Protein AF-0000000075846555 (afdb_homodimer)

pLDDT: mean 86.65, std 12.84, range [39.06, 97.62]

Foldseek 3Di:
DLVVQLVVVLVPDLQLVLLVLLLQLLVLLLVLQVCCVPVPVNCPVCNVVSNVSSVVSVLVSLVSCQPVLVVLVVLLVVLVVDPDPVLSVLSVVLNVLVNQLNVLSNVLSCQCVCVVPHRPPDDPVSVLVSLVSQLVNLVSQLVSLVVVLVVLVVVLVVCVVPPVVNVVSVVVNVLSVLSNLLSVLSNLLSCVVSVNPPDPVCVVPVDSRSPPSSSSSSVSSSSSSVSSSVVSSVVSSD/DLVVQLVVVLVPDLQLVLLVLLLQLLVLLLVLQVCCVPVPPNCPVCNVVSNVSSVVSVLVSLVSCQPVLVVLVVLLVVLVVDPDPVLSVLSVVLNVLVNQLNVLSNVLSCQCVCVVNHRPPDDPVSVLVSLVSQLVNLVSQLVSLVVVLVVLVVVLVVCVVPPVVNVVSVVVNVVSVLSNLLSVLSNLLSCVVSVNPPDPVCVVPVDSRSPPSSSSSSVSSSSNSVSSSVVVSVVSSD

Organism: Prymnesium parvum (NCBI:txid97485)

Structure (mmCIF, N/CA/C/O backbone):
data_AF-0000000075846555-model_v1
#
loop_
_entity.id
_entity.type
_entity.pdbx_description
1 polymer 'Peroxisomal membrane protein PEX16'
#
loop_
_atom_site.group_PDB
_atom_site.id
_atom_site.type_symbol
_atom_site.label_atom_id
_atom_site.label_alt_id
_atom_site.label_comp_id
_atom_site.label_asym_id
_atom_site.label_entity_id
_atom_site.label_seq_id
_atom_site.pdbx_PDB_ins_code
_atom_site.Cartn_x
_atom_site.Cartn_y
_atom_site.Cartn_z
_atom_site.occupancy
_atom_site.B_iso_or_equiv
_atom_site.auth_seq_id
_atom_site.auth_comp_id
_atom_site.auth_asym_id
_atom_site.auth_atom_id
_atom_site.pdbx_PDB_model_num
ATOM 1 N N . MET A 1 1 ? 17.188 6.766 -18.547 1 63.81 1 MET A N 1
ATOM 2 C CA . MET A 1 1 ? 17.422 5.574 -17.734 1 63.81 1 MET A CA 1
ATOM 3 C C . MET A 1 1 ? 17.312 5.902 -16.25 1 63.81 1 MET A C 1
ATOM 5 O O . MET A 1 1 ? 16.625 5.203 -15.508 1 63.81 1 MET A O 1
ATOM 9 N N . ALA A 1 2 ? 17.844 7.047 -15.93 1 71.81 2 ALA A N 1
ATOM 10 C CA . ALA A 1 2 ? 17.828 7.453 -14.531 1 71.81 2 ALA A CA 1
ATOM 11 C C . ALA A 1 2 ? 16.406 7.758 -14.062 1 71.81 2 ALA A C 1
ATOM 13 O O . ALA A 1 2 ? 16.016 7.379 -12.953 1 71.81 2 ALA A O 1
ATOM 14 N N . SER A 1 3 ? 15.625 8.086 -15.047 1 82.06 3 SER A N 1
ATOM 15 C CA . SER A 1 3 ? 14.258 8.453 -14.711 1 82.06 3 SER A CA 1
ATOM 16 C C . SER A 1 3 ? 13.398 7.219 -14.461 1 82.06 3 SER A C 1
ATOM 18 O O . SER A 1 3 ? 12.562 7.211 -13.547 1 82.06 3 SER A O 1
ATOM 20 N N . VAL A 1 4 ? 13.75 6.18 -15.133 1 83.75 4 VAL A N 1
ATOM 21 C CA . VAL A 1 4 ? 12.953 4.961 -14.992 1 83.75 4 VAL A CA 1
ATOM 22 C C . VAL A 1 4 ? 13.258 4.293 -13.656 1 83.75 4 VAL A C 1
ATOM 24 O O . VAL A 1 4 ? 12.359 3.787 -12.984 1 83.75 4 VAL A O 1
ATOM 27 N N . VAL A 1 5 ? 14.477 4.418 -13.273 1 87.81 5 VAL A N 1
ATOM 28 C CA . VAL A 1 5 ? 14.898 3.811 -12.016 1 87.81 5 VAL A CA 1
ATOM 29 C C . VAL A 1 5 ? 14.242 4.531 -10.844 1 87.81 5 VAL A C 1
ATOM 31 O O . VAL A 1 5 ? 13.797 3.893 -9.883 1 87.81 5 VAL A O 1
ATOM 34 N N . VAL A 1 6 ? 14.133 5.793 -10.977 1 90.75 6 VAL A N 1
ATOM 35 C CA . VAL A 1 6 ? 13.516 6.59 -9.922 1 90.75 6 VAL A CA 1
ATOM 36 C C . VAL A 1 6 ? 12.031 6.238 -9.812 1 90.75 6 VAL A C 1
ATOM 38 O O . VAL A 1 6 ? 11.508 6.066 -8.711 1 90.75 6 VAL A O 1
ATOM 41 N N . LEU A 1 7 ? 11.438 6.098 -10.961 1 89.12 7 LEU A N 1
ATOM 42 C CA . LEU A 1 7 ? 10.016 5.77 -10.984 1 89.12 7 LEU A CA 1
ATOM 43 C C . LEU A 1 7 ? 9.773 4.395 -10.375 1 89.12 7 LEU A C 1
ATOM 45 O O . LEU A 1 7 ? 8.781 4.195 -9.664 1 89.12 7 LEU A O 1
ATOM 49 N N . GLN A 1 8 ? 10.656 3.516 -10.586 1 90.12 8 GLN A N 1
ATOM 50 C CA . GLN A 1 8 ? 10.531 2.174 -10.031 1 90.12 8 GLN A CA 1
ATOM 51 C C . GLN A 1 8 ? 10.719 2.188 -8.516 1 90.12 8 GLN A C 1
ATOM 53 O O . GLN A 1 8 ? 9.984 1.516 -7.785 1 90.12 8 GLN A O 1
ATOM 58 N N . LYS A 1 9 ? 11.641 2.977 -8.062 1 90.75 9 LYS A N 1
ATOM 59 C CA . LYS A 1 9 ? 11.883 3.113 -6.633 1 90.75 9 LYS A CA 1
ATOM 60 C C . LYS A 1 9 ? 10.664 3.697 -5.922 1 90.75 9 LYS A C 1
ATOM 62 O O . LYS A 1 9 ? 10.266 3.217 -4.859 1 90.75 9 LYS A O 1
ATOM 67 N N . LEU A 1 10 ? 10.109 4.664 -6.578 1 91.69 10 LEU A N 1
ATOM 68 C CA . LEU A 1 10 ? 8.953 5.328 -5.996 1 91.69 10 LEU A CA 1
ATOM 69 C C . LEU A 1 10 ? 7.746 4.395 -5.969 1 91.69 10 LEU A C 1
ATOM 71 O O . LEU A 1 10 ? 7.027 4.332 -4.969 1 91.69 10 LEU A O 1
ATOM 75 N N . SER A 1 11 ? 7.594 3.699 -7.031 1 88.5 11 SER A N 1
ATOM 76 C CA . SER A 1 11 ? 6.449 2.797 -7.125 1 88.5 11 SER A CA 1
ATOM 77 C C . SER A 1 11 ? 6.566 1.653 -6.121 1 88.5 11 SER A C 1
ATOM 79 O O . SER A 1 11 ? 5.559 1.068 -5.719 1 88.5 11 SER A O 1
ATOM 81 N N . ALA A 1 12 ? 7.77 1.342 -5.66 1 90.81 12 ALA A N 1
ATOM 82 C CA . ALA A 1 12 ? 8.016 0.229 -4.746 1 90.81 12 ALA A CA 1
ATOM 83 C C . ALA A 1 12 ? 7.93 0.685 -3.295 1 90.81 12 ALA A C 1
ATOM 85 O O . ALA A 1 12 ? 7.926 -0.14 -2.377 1 90.81 12 ALA A O 1
ATOM 86 N N . SER A 1 13 ? 7.809 1.93 -3.062 1 93.25 13 SER A N 1
ATOM 87 C CA . SER A 1 13 ? 7.836 2.498 -1.719 1 93.25 13 SER A CA 1
ATOM 88 C C . SER A 1 13 ? 6.43 2.619 -1.143 1 93.25 13 SER A C 1
ATOM 90 O O . SER A 1 13 ? 5.586 3.328 -1.696 1 93.25 13 SER A O 1
ATOM 92 N N . ALA A 1 14 ? 6.254 2.014 -0.008 1 93.81 14 ALA A N 1
ATOM 93 C CA . ALA A 1 14 ? 4.973 2.131 0.681 1 93.81 14 ALA A CA 1
ATOM 94 C C . ALA A 1 14 ? 4.734 3.561 1.159 1 93.81 14 ALA A C 1
ATOM 96 O O . ALA A 1 14 ? 3.598 4.043 1.154 1 93.81 14 ALA A O 1
ATOM 97 N N . ASP A 1 15 ? 5.793 4.223 1.51 1 93.38 15 ASP A N 1
ATOM 98 C CA . ASP A 1 15 ? 5.676 5.598 1.986 1 93.38 15 ASP A CA 1
ATOM 99 C C . ASP A 1 15 ? 5.191 6.523 0.874 1 93.38 15 ASP A C 1
ATOM 101 O O . ASP A 1 15 ? 4.336 7.383 1.1 1 93.38 15 ASP A O 1
ATOM 105 N N . PHE A 1 16 ? 5.824 6.352 -0.222 1 94.88 16 PHE A N 1
ATOM 106 C CA . PHE A 1 16 ? 5.41 7.188 -1.344 1 94.88 16 PHE A CA 1
ATOM 107 C C . PHE A 1 16 ? 3.961 6.914 -1.719 1 94.88 16 PHE A C 1
ATOM 109 O O . PHE A 1 16 ? 3.195 7.844 -1.984 1 94.88 16 PHE A O 1
ATOM 116 N N . ARG A 1 17 ? 3.596 5.66 -1.687 1 94.31 17 ARG A N 1
ATOM 117 C CA . ARG A 1 17 ? 2.223 5.285 -2.002 1 94.31 17 ARG A CA 1
ATOM 118 C C . ARG A 1 17 ? 1.244 5.902 -1.01 1 94.31 17 ARG A C 1
ATOM 120 O O . ARG A 1 17 ? 0.17 6.371 -1.396 1 94.31 17 ARG A O 1
ATOM 127 N N . ASP A 1 18 ? 1.562 5.84 0.216 1 95.75 18 ASP A N 1
ATOM 128 C CA . ASP A 1 18 ? 0.713 6.414 1.256 1 95.75 18 ASP A CA 1
ATOM 129 C C . ASP A 1 18 ? 0.468 7.902 1.005 1 95.75 18 ASP A C 1
ATOM 131 O O . ASP A 1 18 ? -0.663 8.375 1.121 1 95.75 18 ASP A O 1
ATOM 135 N N . LYS A 1 19 ? 1.487 8.641 0.578 1 95.94 19 LYS A N 1
ATOM 136 C CA . LYS A 1 19 ? 1.352 10.078 0.361 1 95.94 19 LYS A CA 1
ATOM 137 C C . LYS A 1 19 ? 0.535 10.375 -0.895 1 95.94 19 LYS A C 1
ATOM 139 O O . LYS A 1 19 ? -0.225 11.344 -0.937 1 95.94 19 LYS A O 1
ATOM 144 N N . LEU A 1 20 ? 0.688 9.57 -1.905 1 94.62 20 LEU A N 1
ATOM 145 C CA . LEU A 1 20 ? -0.106 9.727 -3.119 1 94.62 20 LEU A CA 1
ATOM 146 C C . LEU A 1 20 ? -1.584 9.477 -2.838 1 94.62 20 LEU A C 1
ATOM 148 O O . LEU A 1 20 ? -2.443 10.227 -3.309 1 94.62 20 LEU A O 1
ATOM 152 N N . LEU A 1 21 ? -1.8 8.438 -2.094 1 96.19 21 LEU A N 1
ATOM 153 C CA . LEU A 1 21 ? -3.184 8.109 -1.772 1 96.19 21 LEU A CA 1
ATOM 154 C C . LEU A 1 21 ? -3.809 9.18 -0.884 1 96.19 21 LEU A C 1
ATOM 156 O O . LEU A 1 21 ? -4.996 9.484 -1.013 1 96.19 21 LEU A O 1
ATOM 160 N N . LYS A 1 22 ? -2.998 9.664 -0.002 1 96.81 22 LYS A N 1
ATOM 161 C CA . LYS A 1 22 ? -3.502 10.758 0.827 1 96.81 22 LYS A CA 1
ATOM 162 C C . LYS A 1 22 ? -3.877 11.969 -0.025 1 96.81 22 LYS A C 1
ATOM 164 O O . LYS A 1 22 ? -4.926 12.578 0.187 1 96.81 22 LYS A O 1
ATOM 169 N N . ALA A 1 23 ? -3.057 12.305 -0.941 1 96.75 23 ALA A N 1
ATOM 170 C CA . ALA A 1 23 ? -3.357 13.414 -1.842 1 96.75 23 ALA A CA 1
ATOM 171 C C . ALA A 1 23 ? -4.641 13.156 -2.623 1 96.75 23 ALA A C 1
ATOM 173 O O . ALA A 1 23 ? -5.473 14.055 -2.781 1 96.75 23 ALA A O 1
ATOM 174 N N . LEU A 1 24 ? -4.801 11.961 -3.102 1 95.19 24 LEU A N 1
ATOM 175 C CA . LEU A 1 24 ? -5.988 11.594 -3.861 1 95.19 24 LEU A CA 1
ATOM 176 C C . LEU A 1 24 ? -7.23 11.633 -2.977 1 95.19 24 LEU A C 1
ATOM 178 O O . LEU A 1 24 ? -8.273 12.148 -3.389 1 95.19 24 LEU A O 1
ATOM 182 N N . GLN A 1 25 ? -7.086 11.07 -1.833 1 96 25 GLN A N 1
ATOM 183 C CA . GLN A 1 25 ? -8.188 11.047 -0.874 1 96 25 GLN A CA 1
ATOM 184 C C . GLN A 1 25 ? -8.703 12.461 -0.601 1 96 25 GLN A C 1
ATOM 186 O O . GLN A 1 25 ? -9.906 12.711 -0.698 1 96 25 GLN A O 1
ATOM 191 N N . TYR A 1 26 ? -7.812 13.32 -0.355 1 96.44 26 TYR A N 1
ATOM 192 C CA . TYR A 1 26 ? -8.227 14.648 0.075 1 96.44 26 TYR A CA 1
ATOM 193 C C . TYR A 1 26 ? -8.539 15.539 -1.124 1 96.44 26 TYR A C 1
ATOM 195 O O . TYR A 1 26 ? -9.219 16.562 -0.987 1 96.44 26 TYR A O 1
ATOM 203 N N . SER A 1 27 ? -8.031 15.211 -2.285 1 95.75 27 SER A N 1
ATOM 204 C CA . SER A 1 27 ? -8.523 15.859 -3.494 1 95.75 27 SER A CA 1
ATOM 205 C C . SER A 1 27 ? -9.992 15.539 -3.734 1 95.75 27 SER A C 1
ATOM 207 O O . SER A 1 27 ? -10.766 16.406 -4.148 1 95.75 27 SER A O 1
ATOM 209 N N . ALA A 1 28 ? -10.328 14.289 -3.502 1 94.06 28 ALA A N 1
ATOM 210 C CA . ALA A 1 28 ? -11.727 13.898 -3.643 1 94.06 28 ALA A CA 1
ATOM 211 C C . ALA A 1 28 ? -12.609 14.617 -2.629 1 94.06 28 ALA A C 1
ATOM 213 O O . ALA A 1 28 ? -13.695 15.094 -2.969 1 94.06 28 ALA A O 1
ATOM 214 N N . LYS A 1 29 ? -12.156 14.719 -1.414 1 93.88 29 LYS A N 1
ATOM 215 C CA . LYS A 1 29 ? -12.906 15.43 -0.385 1 93.88 29 LYS A CA 1
ATOM 216 C C . LYS A 1 29 ? -13.055 16.906 -0.745 1 93.88 29 LYS A C 1
ATOM 218 O O . LYS A 1 29 ? -14.117 17.5 -0.539 1 93.88 29 LYS A O 1
ATOM 223 N N . LEU A 1 30 ? -11.961 17.438 -1.225 1 94.19 30 LEU A N 1
ATOM 224 C CA . LEU A 1 30 ? -11.984 18.844 -1.625 1 94.19 30 LEU A CA 1
ATOM 225 C C . LEU A 1 30 ? -12.969 19.062 -2.773 1 94.19 30 LEU A C 1
ATOM 227 O O . LEU A 1 30 ? -13.75 20.016 -2.748 1 94.19 30 LEU A O 1
ATOM 231 N N . ALA A 1 31 ? -12.898 18.219 -3.766 1 92.06 31 ALA A N 1
ATOM 232 C CA . ALA A 1 31 ? -13.812 18.312 -4.898 1 92.06 31 ALA A CA 1
ATOM 233 C C . ALA A 1 31 ? -15.266 18.219 -4.441 1 92.06 31 ALA A C 1
ATOM 235 O O . ALA A 1 31 ? -16.125 18.953 -4.926 1 92.06 31 ALA A O 1
ATOM 236 N N . ALA A 1 32 ? -15.555 17.297 -3.555 1 90.38 32 ALA A N 1
ATOM 237 C CA . ALA A 1 32 ? -16.906 17.156 -3.012 1 90.38 32 ALA A CA 1
ATOM 238 C C . ALA A 1 32 ? -17.359 18.422 -2.303 1 90.38 32 ALA A C 1
ATOM 240 O O . ALA A 1 32 ? -18.484 18.875 -2.475 1 90.38 32 ALA A O 1
ATOM 241 N N . ALA A 1 33 ? -16.484 18.984 -1.521 1 88.5 33 ALA A N 1
ATOM 242 C CA . ALA A 1 33 ? -16.797 20.203 -0.787 1 88.5 33 ALA A CA 1
ATOM 243 C C . ALA A 1 33 ? -17.062 21.359 -1.743 1 88.5 33 ALA A C 1
ATOM 245 O O . ALA A 1 33 ? -18 22.141 -1.531 1 88.5 33 ALA A O 1
ATOM 246 N N . LEU A 1 34 ? -16.266 21.453 -2.783 1 88.81 34 LEU A N 1
ATOM 247 C CA . LEU A 1 34 ? -16.422 22.531 -3.758 1 88.81 34 LEU A CA 1
ATOM 248 C C . LEU A 1 34 ? -17.719 22.359 -4.543 1 88.81 34 LEU A C 1
ATOM 250 O O . LEU A 1 34 ? -18.406 23.344 -4.82 1 88.81 34 LEU A O 1
ATOM 254 N N . LEU A 1 35 ? -18 21.156 -4.895 1 86.56 35 LEU A N 1
ATOM 255 C CA . LEU A 1 35 ? -19.219 20.891 -5.629 1 86.56 35 LEU A CA 1
ATOM 256 C C . LEU A 1 35 ? -20.453 21.203 -4.773 1 86.56 35 LEU A C 1
ATOM 258 O O . LEU A 1 35 ? -21.453 21.688 -5.285 1 86.56 35 LEU A O 1
ATOM 262 N N . ARG A 1 36 ? -20.391 20.859 -3.564 1 83.56 36 ARG A N 1
ATOM 263 C CA . ARG A 1 36 ? -21.469 21.172 -2.65 1 83.56 36 ARG A CA 1
ATOM 264 C C . ARG A 1 36 ? -21.688 22.672 -2.545 1 83.56 36 ARG A C 1
ATOM 266 O O . ARG A 1 36 ? -22.812 23.156 -2.434 1 83.56 36 ARG A O 1
ATOM 273 N N . ARG A 1 37 ? -20.625 23.391 -2.594 1 80.5 37 ARG A N 1
ATOM 274 C CA . ARG A 1 37 ? -20.688 24.844 -2.451 1 80.5 37 ARG A CA 1
ATOM 275 C C . ARG A 1 37 ? -21.219 25.5 -3.723 1 80.5 37 ARG A C 1
ATOM 277 O O . ARG A 1 37 ? -22 26.453 -3.658 1 80.5 37 ARG A O 1
ATOM 284 N N . TRP A 1 38 ? -20.703 25.062 -4.809 1 78.88 38 TRP A N 1
ATOM 285 C CA . TRP A 1 38 ? -21 25.734 -6.07 1 78.88 38 TRP A CA 1
ATOM 286 C C . TRP A 1 38 ? -22.328 25.25 -6.652 1 78.88 38 TRP A C 1
ATOM 288 O O . TRP A 1 38 ? -22.938 25.953 -7.461 1 78.88 38 TRP A O 1
ATOM 298 N N . SER A 1 39 ? -22.625 23.953 -6.578 1 66.38 39 SER A N 1
ATOM 299 C CA . SER A 1 39 ? -23.844 23.438 -7.191 1 66.38 39 SER A CA 1
ATOM 300 C C . SER A 1 39 ? -25.078 24.062 -6.555 1 66.38 39 SER A C 1
ATOM 302 O O . SER A 1 39 ? -25.156 24.203 -5.332 1 66.38 39 SER A O 1
ATOM 304 N N . ARG A 1 40 ? -25.672 25.094 -7.234 1 57.34 40 ARG A N 1
ATOM 305 C CA . ARG A 1 40 ? -26.969 25.672 -6.902 1 57.34 40 ARG A CA 1
ATOM 306 C C . ARG A 1 40 ? -27.953 24.594 -6.465 1 57.34 40 ARG A C 1
ATOM 308 O O . ARG A 1 40 ? -28.844 24.859 -5.645 1 57.34 40 ARG A O 1
ATOM 315 N N . THR A 1 41 ? -28.062 23.516 -7.172 1 51.12 41 THR A N 1
ATOM 316 C CA . THR A 1 41 ? -28.922 22.406 -6.758 1 51.12 41 THR A CA 1
ATOM 317 C C . THR A 1 41 ? -28.141 21.391 -5.93 1 51.12 41 THR A C 1
ATOM 319 O O . THR A 1 41 ? -27.078 20.922 -6.359 1 51.12 41 THR A O 1
ATOM 322 N N . ARG A 1 42 ? -28.016 21.594 -4.652 1 51.38 42 ARG A N 1
ATOM 323 C CA . ARG A 1 42 ? -27.344 20.969 -3.508 1 51.38 42 ARG A CA 1
ATOM 324 C C . ARG A 1 42 ? -26.875 19.562 -3.84 1 51.38 42 ARG A C 1
ATOM 326 O O . ARG A 1 42 ? -25.953 19.047 -3.205 1 51.38 42 ARG A O 1
ATOM 333 N N . GLN A 1 43 ? -27.688 18.812 -4.676 1 57.78 43 GLN A N 1
ATOM 334 C CA . GLN A 1 43 ? -27.516 17.375 -4.734 1 57.78 43 GLN A CA 1
ATOM 335 C C . GLN A 1 43 ? -26.75 16.953 -5.992 1 57.78 43 GLN A C 1
ATOM 337 O O . GLN A 1 43 ? -27.359 16.5 -6.969 1 57.78 43 GLN A O 1
ATOM 342 N N . SER A 1 44 ? -25.531 17.578 -6.281 1 67.31 44 SER A N 1
ATOM 343 C CA . SER A 1 44 ? -24.828 17 -7.414 1 67.31 44 SER A CA 1
ATOM 344 C C . SER A 1 44 ? -24.656 15.492 -7.234 1 67.31 44 SER A C 1
ATOM 346 O O . SER A 1 44 ? -24.312 15.023 -6.141 1 67.31 44 SER A O 1
ATOM 348 N N . GLU A 1 45 ? -25.234 14.734 -8.102 1 76.38 45 GLU A N 1
ATOM 349 C CA . GLU A 1 45 ? -25.234 13.273 -8.133 1 76.38 45 GLU A CA 1
ATOM 350 C C . GLU A 1 45 ? -23.812 12.727 -7.953 1 76.38 45 GLU A C 1
ATOM 352 O O . GLU A 1 45 ? -23.641 11.555 -7.59 1 76.38 45 GLU A O 1
ATOM 357 N N . HIS A 1 46 ? -22.766 13.758 -7.922 1 86.19 46 HIS A N 1
ATOM 358 C CA . HIS A 1 46 ? -21.391 13.273 -7.887 1 86.19 46 HIS A CA 1
ATOM 359 C C . HIS A 1 46 ? -20.812 13.344 -6.473 1 86.19 46 HIS A C 1
ATOM 361 O O . HIS A 1 46 ? -19.797 12.711 -6.18 1 86.19 46 HIS A O 1
ATOM 367 N N . VAL A 1 47 ? -21.453 14.094 -5.602 1 88.69 47 VAL A N 1
ATOM 368 C CA . VAL A 1 47 ? -20.906 14.32 -4.262 1 88.69 47 VAL A CA 1
ATOM 369 C C . VAL A 1 47 ? -20.828 12.992 -3.51 1 88.69 47 VAL A C 1
ATOM 371 O O . VAL A 1 47 ? -19.781 12.633 -2.975 1 88.69 47 VAL A O 1
ATOM 374 N N . PRO A 1 48 ? -21.906 12.203 -3.592 1 89 48 PRO A N 1
ATOM 375 C CA . PRO A 1 48 ? -21.812 10.922 -2.895 1 89 48 PRO A CA 1
ATOM 376 C C . PRO A 1 48 ? -20.719 10.016 -3.479 1 89 48 PRO A C 1
ATOM 378 O O . PRO A 1 48 ? -20.078 9.258 -2.74 1 89 48 PRO A O 1
ATOM 381 N N . THR A 1 49 ? -20.547 10.094 -4.742 1 90.94 49 THR A N 1
ATOM 382 C CA . THR A 1 49 ? -19.516 9.289 -5.398 1 90.94 49 THR A CA 1
ATOM 383 C C . THR A 1 49 ? -18.125 9.703 -4.934 1 90.94 49 THR A C 1
ATOM 385 O O . THR A 1 49 ? -17.281 8.852 -4.629 1 90.94 49 THR A O 1
ATOM 388 N N . LEU A 1 50 ? -17.922 10.977 -4.836 1 92.5 50 LEU A N 1
ATOM 389 C CA . LEU A 1 50 ? -16.625 11.492 -4.402 1 92.5 50 LEU A CA 1
ATOM 390 C C . LEU A 1 50 ? -16.359 11.148 -2.939 1 92.5 50 LEU A C 1
ATOM 392 O O . LEU A 1 50 ? -15.242 10.812 -2.568 1 92.5 50 LEU A O 1
ATOM 396 N N . GLN A 1 51 ? -17.359 11.203 -2.182 1 92.56 51 GLN A N 1
ATOM 397 C CA . GLN A 1 51 ? -17.219 10.859 -0.77 1 92.56 51 GLN A CA 1
ATOM 398 C C . GLN A 1 51 ? -16.938 9.375 -0.589 1 92.56 51 GLN A C 1
ATOM 400 O O . GLN A 1 51 ? -16.109 8.992 0.248 1 92.56 51 GLN A O 1
ATOM 405 N N . SER A 1 52 ? -17.594 8.602 -1.374 1 92.62 52 SER A N 1
ATOM 406 C CA . SER A 1 52 ? -17.359 7.16 -1.331 1 92.62 52 SER A CA 1
ATOM 407 C C . SER A 1 52 ? -15.938 6.824 -1.788 1 92.62 52 SER A C 1
ATOM 409 O O . SER A 1 52 ? -15.297 5.941 -1.223 1 92.62 52 SER A O 1
ATOM 411 N N . ALA A 1 53 ? -15.523 7.547 -2.775 1 93.75 53 ALA A N 1
ATOM 412 C CA . ALA A 1 53 ? -14.156 7.359 -3.248 1 93.75 53 ALA A CA 1
ATOM 413 C C . ALA A 1 53 ? -13.141 7.719 -2.164 1 93.75 53 ALA A C 1
ATOM 415 O O . ALA A 1 53 ? -12.195 6.973 -1.919 1 93.75 53 ALA A O 1
ATOM 416 N N . ALA A 1 54 ? -13.375 8.812 -1.527 1 94.88 54 ALA A N 1
ATOM 417 C CA . ALA A 1 54 ? -12.484 9.25 -0.457 1 94.88 54 ALA A CA 1
ATOM 418 C C . ALA A 1 54 ? -12.438 8.219 0.67 1 94.88 54 ALA A C 1
ATOM 420 O O . ALA A 1 54 ? -11.367 7.938 1.213 1 94.88 54 ALA A O 1
ATOM 421 N N . LYS A 1 55 ? -13.523 7.652 0.937 1 93.81 55 LYS A N 1
ATOM 422 C CA . LYS A 1 55 ? -13.602 6.645 1.993 1 93.81 55 LYS A CA 1
ATOM 423 C C . LYS A 1 55 ? -12.859 5.375 1.596 1 93.81 55 LYS A C 1
ATOM 425 O O . LYS A 1 55 ? -12.141 4.785 2.41 1 93.81 55 LYS A O 1
ATOM 430 N N . THR A 1 56 ? -13.039 4.996 0.415 1 93 56 THR A N 1
ATOM 431 C CA . THR A 1 56 ? -12.359 3.812 -0.096 1 93 56 THR A CA 1
ATOM 432 C C . THR A 1 56 ? -10.844 4.012 -0.071 1 93 56 THR A C 1
ATOM 434 O O . THR A 1 56 ? -10.102 3.121 0.354 1 93 56 THR A O 1
ATOM 437 N N . ILE A 1 57 ? -10.445 5.176 -0.487 1 95.88 57 ILE A N 1
ATOM 438 C CA . ILE A 1 57 ? -9.016 5.477 -0.529 1 95.88 57 ILE A CA 1
ATOM 439 C C . ILE A 1 57 ? -8.469 5.559 0.892 1 95.88 57 ILE A C 1
ATOM 441 O O . ILE A 1 57 ? -7.355 5.094 1.162 1 95.88 57 ILE A O 1
ATOM 445 N N . SER A 1 58 ? -9.234 6.137 1.775 1 94.88 58 SER A N 1
ATOM 446 C CA . SER A 1 58 ? -8.828 6.203 3.178 1 94.88 58 SER A CA 1
ATOM 447 C C . SER A 1 58 ? -8.625 4.805 3.756 1 94.88 58 SER A C 1
ATOM 449 O O . SER A 1 58 ? -7.645 4.562 4.469 1 94.88 58 SER A O 1
ATOM 451 N N . THR A 1 59 ? -9.5 3.951 3.418 1 93.19 59 THR A N 1
ATOM 452 C CA . THR A 1 59 ? -9.383 2.57 3.873 1 93.19 59 THR A CA 1
ATOM 453 C C . THR A 1 59 ? -8.133 1.917 3.299 1 93.19 59 THR A C 1
ATOM 455 O O . THR A 1 59 ? -7.402 1.222 4.012 1 93.19 59 THR A O 1
ATOM 458 N N . ALA A 1 60 ? -7.934 2.121 2.053 1 94.25 60 ALA A N 1
ATOM 459 C CA . ALA A 1 60 ? -6.746 1.571 1.406 1 94.25 60 ALA A CA 1
ATOM 460 C C . ALA A 1 60 ? -5.473 2.08 2.076 1 94.25 60 ALA A C 1
ATOM 462 O O . ALA A 1 60 ? -4.523 1.318 2.273 1 94.25 60 ALA A O 1
ATOM 463 N N . ARG A 1 61 ? -5.477 3.287 2.404 1 94.94 61 ARG A N 1
ATOM 464 C CA . ARG A 1 61 ? -4.32 3.883 3.066 1 94.94 61 ARG A CA 1
ATOM 465 C C . ARG A 1 61 ? -4.008 3.164 4.375 1 94.94 61 ARG A C 1
ATOM 467 O O . ARG A 1 61 ? -2.84 2.963 4.711 1 94.94 61 ARG A O 1
ATOM 474 N N . ARG A 1 62 ? -4.973 2.777 5.031 1 94.19 62 ARG A N 1
ATOM 475 C CA . ARG A 1 62 ? -4.77 2.105 6.312 1 94.19 62 ARG A CA 1
ATOM 476 C C . ARG A 1 62 ? -4.082 0.758 6.117 1 94.19 62 ARG A C 1
ATOM 478 O O . ARG A 1 62 ? -3.303 0.326 6.969 1 94.19 62 ARG A O 1
ATOM 485 N N . PHE A 1 63 ? -4.297 0.207 5.016 1 94.12 63 PHE A N 1
ATOM 486 C CA . PHE A 1 63 ? -3.641 -1.065 4.738 1 94.12 63 PHE A CA 1
ATOM 487 C C . PHE A 1 63 ? -2.203 -0.846 4.281 1 94.12 63 PHE A C 1
ATOM 489 O O . PHE A 1 63 ? -1.324 -1.663 4.566 1 94.12 63 PHE A O 1
ATOM 496 N N . VAL A 1 64 ? -2.002 0.219 3.643 1 94.12 64 VAL A N 1
ATOM 497 C CA . VAL A 1 64 ? -0.65 0.562 3.217 1 94.12 64 VAL A CA 1
ATOM 498 C C . VAL A 1 64 ? 0.215 0.869 4.438 1 94.12 64 VAL A C 1
ATOM 500 O O . VAL A 1 64 ? 1.41 0.567 4.449 1 94.12 64 VAL A O 1
ATOM 503 N N . THR A 1 65 ? -0.472 1.374 5.477 1 93.88 65 THR A N 1
ATOM 504 C CA . THR A 1 65 ? 0.298 1.827 6.629 1 93.88 65 THR A CA 1
ATOM 505 C C . THR A 1 65 ? 0.222 0.811 7.766 1 93.88 65 THR A C 1
ATOM 507 O O . THR A 1 65 ? 0.637 1.096 8.891 1 93.88 65 THR A O 1
ATOM 510 N N . LEU A 1 66 ? -0.287 -0.325 7.465 1 92.44 66 LEU A N 1
ATOM 511 C CA . LEU A 1 66 ? -0.35 -1.357 8.492 1 92.44 66 LEU A CA 1
ATOM 512 C C . LEU A 1 66 ? 1.038 -1.657 9.047 1 92.44 66 LEU A C 1
ATOM 514 O O . LEU A 1 66 ? 1.999 -1.795 8.289 1 92.44 66 LEU A O 1
ATOM 518 N N . LEU A 1 67 ? 1.189 -1.697 10.367 1 91 67 LEU A N 1
ATOM 519 C CA . LEU A 1 67 ? 2.414 -2.039 11.078 1 91 67 LEU A CA 1
ATOM 520 C C . LEU A 1 67 ? 3.502 -1.002 10.82 1 91 67 LEU A C 1
ATOM 522 O O . LEU A 1 67 ? 4.691 -1.292 10.977 1 91 67 LEU A O 1
ATOM 526 N N . ARG A 1 68 ? 3.15 0.094 10.383 1 92.19 68 ARG A N 1
ATOM 527 C CA . ARG A 1 68 ? 4.105 1.154 10.086 1 92.19 68 ARG A CA 1
ATOM 528 C C . ARG A 1 68 ? 4.879 1.565 11.336 1 92.19 68 ARG A C 1
ATOM 530 O O . ARG A 1 68 ? 5.938 2.189 11.234 1 92.19 68 ARG A O 1
ATOM 537 N N . TRP A 1 69 ? 4.34 1.239 12.531 1 92.88 69 TRP A N 1
ATOM 538 C CA . TRP A 1 69 ? 4.988 1.657 13.773 1 92.88 69 TRP A CA 1
ATOM 539 C C . TRP A 1 69 ? 6.363 1.008 13.914 1 92.88 69 TRP A C 1
ATOM 541 O O . TRP A 1 69 ? 7.199 1.477 14.688 1 92.88 69 TRP A O 1
ATOM 551 N N . VAL A 1 70 ? 6.723 -0.005 13.125 1 90.31 70 VAL A N 1
ATOM 552 C CA . VAL A 1 70 ? 8.039 -0.64 13.133 1 90.31 70 VAL A CA 1
ATOM 553 C C . VAL A 1 70 ? 9.086 0.34 12.617 1 90.31 70 VAL A C 1
ATOM 555 O O . VAL A 1 70 ? 10.242 0.3 13.039 1 90.31 70 VAL A O 1
ATOM 558 N N . LYS A 1 71 ? 8.703 1.176 11.789 1 89.38 71 LYS A N 1
ATOM 559 C CA . LYS A 1 71 ? 9.633 2.117 11.164 1 89.38 71 LYS A CA 1
ATOM 560 C C . LYS A 1 71 ? 10.156 3.125 12.18 1 89.38 71 LYS A C 1
ATOM 562 O O . LYS A 1 71 ? 11.273 3.627 12.047 1 89.38 71 LYS A O 1
ATOM 567 N N . TYR A 1 72 ? 9.422 3.342 13.227 1 92.44 72 TYR A N 1
ATOM 568 C CA . TYR A 1 72 ? 9.75 4.438 14.125 1 92.44 72 TYR A CA 1
ATOM 569 C C . TYR A 1 72 ? 10.844 4.027 15.109 1 92.44 72 TYR A C 1
ATOM 571 O O . TYR A 1 72 ? 11.32 4.844 15.898 1 92.44 72 TYR A O 1
ATOM 579 N N . ILE A 1 73 ? 11.227 2.781 15.039 1 90.62 73 ILE A N 1
ATOM 580 C CA . ILE A 1 73 ? 12.383 2.338 15.82 1 90.62 73 ILE A CA 1
ATOM 581 C C . ILE A 1 73 ? 13.617 3.137 15.406 1 90.62 73 ILE A C 1
ATOM 583 O O . ILE A 1 73 ? 14.484 3.418 16.234 1 90.62 73 ILE A O 1
ATOM 587 N N . GLU A 1 74 ? 13.586 3.555 14.219 1 89.31 74 GLU A N 1
ATOM 588 C CA . GLU A 1 74 ? 14.672 4.406 13.742 1 89.31 74 GLU A CA 1
ATOM 589 C C . GLU A 1 74 ? 14.688 5.746 14.477 1 89.31 74 GLU A C 1
ATOM 591 O O . GLU A 1 74 ? 15.758 6.305 14.727 1 89.31 74 GLU A O 1
ATOM 596 N N . THR A 1 75 ? 13.523 6.23 14.75 1 90.56 75 THR A N 1
ATOM 597 C CA . THR A 1 75 ? 13.43 7.484 15.492 1 90.56 75 THR A CA 1
ATOM 598 C C . THR A 1 75 ? 14.016 7.328 16.891 1 90.56 75 THR A C 1
ATOM 600 O O . THR A 1 75 ? 14.617 8.266 17.422 1 90.56 75 THR A O 1
ATOM 603 N N . LEU A 1 76 ? 13.797 6.215 17.438 1 91.69 76 LEU A N 1
ATOM 604 C CA . LEU A 1 76 ? 14.383 5.922 18.734 1 91.69 76 LEU A CA 1
ATOM 605 C C . LEU A 1 76 ? 15.906 5.934 18.672 1 91.69 76 LEU A C 1
ATOM 607 O O . LEU A 1 76 ? 16.578 6.453 19.562 1 91.69 76 LEU A O 1
ATOM 611 N N . ARG A 1 77 ? 16.422 5.43 17.625 1 90.94 77 ARG A N 1
ATOM 612 C CA . ARG A 1 77 ? 17.875 5.422 17.422 1 90.94 77 ARG A CA 1
ATOM 613 C C . ARG A 1 77 ? 18.406 6.84 17.203 1 90.94 77 ARG A C 1
ATOM 615 O O . ARG A 1 77 ? 19.453 7.199 17.75 1 90.94 77 ARG A O 1
ATOM 622 N N . GLU A 1 78 ? 17.641 7.57 16.453 1 89.94 78 GLU A N 1
ATOM 623 C CA . GLU A 1 78 ? 18.016 8.969 16.234 1 89.94 78 GLU A CA 1
ATOM 624 C C . GLU A 1 78 ? 18.016 9.742 17.547 1 89.94 78 GLU A C 1
ATOM 626 O O . GLU A 1 78 ? 18.891 10.586 17.781 1 89.94 78 GLU A O 1
ATOM 631 N N . ALA A 1 79 ? 17.062 9.461 18.375 1 92.31 79 ALA A N 1
ATOM 632 C CA . ALA A 1 79 ? 16.984 10.133 19.672 1 92.31 79 ALA A CA 1
ATOM 633 C C . ALA A 1 79 ? 18.172 9.781 20.547 1 92.31 79 ALA A C 1
ATOM 635 O O . ALA A 1 79 ? 18.703 10.641 21.25 1 92.31 79 ALA A O 1
ATOM 636 N N . ARG A 1 80 ? 18.562 8.57 20.453 1 92.25 80 ARG A N 1
ATOM 637 C CA . ARG A 1 80 ? 19.703 8.109 21.234 1 92.25 80 ARG A CA 1
ATOM 638 C C . ARG A 1 80 ? 20.984 8.805 20.797 1 92.25 80 ARG A C 1
ATOM 640 O O . ARG A 1 80 ? 21.844 9.117 21.625 1 92.25 80 ARG A O 1
ATOM 647 N N . ASP A 1 81 ? 21.125 9.117 19.562 1 92.12 81 ASP A N 1
ATOM 648 C CA . ASP A 1 81 ? 22.344 9.688 19 1 92.12 81 ASP A CA 1
ATOM 649 C C . ASP A 1 81 ? 22.297 11.211 19.031 1 92.12 81 ASP A C 1
ATOM 651 O O . ASP A 1 81 ? 23.281 11.875 18.703 1 92.12 81 ASP A O 1
ATOM 655 N N . GLU A 1 82 ? 21.188 11.75 19.406 1 90.19 82 GLU A N 1
ATOM 656 C CA . GLU A 1 82 ? 21.016 13.203 19.406 1 90.19 82 GLU A CA 1
ATOM 657 C C . GLU A 1 82 ? 21.734 13.836 20.594 1 90.19 82 GLU A C 1
ATOM 659 O O . GLU A 1 82 ? 21.469 13.492 21.75 1 90.19 82 GLU A O 1
ATOM 664 N N . PRO A 1 83 ? 22.656 14.75 20.328 1 89.44 83 PRO A N 1
ATOM 665 C CA . PRO A 1 83 ? 23.469 15.352 21.391 1 89.44 83 PRO A CA 1
ATOM 666 C C . PRO A 1 83 ? 22.688 16.344 22.25 1 89.44 83 PRO A C 1
ATOM 668 O O . PRO A 1 83 ? 22.969 16.5 23.438 1 89.44 83 PRO A O 1
ATOM 671 N N . HIS A 1 84 ? 21.75 17.031 21.75 1 89.12 84 HIS A N 1
ATOM 672 C CA . HIS A 1 84 ? 21 18.047 22.484 1 89.12 84 HIS A CA 1
ATOM 673 C C . HIS A 1 84 ? 19.812 17.438 23.203 1 89.12 84 HIS A C 1
ATOM 675 O O . HIS A 1 84 ? 18.953 16.812 22.578 1 89.12 84 HIS A O 1
ATOM 681 N N . ALA A 1 85 ? 19.719 17.688 24.391 1 91.06 85 ALA A N 1
ATOM 682 C CA . ALA A 1 85 ? 18.719 17.062 25.25 1 91.06 85 ALA A CA 1
ATOM 683 C C . ALA A 1 85 ? 17.312 17.484 24.828 1 91.06 85 ALA A C 1
ATOM 685 O O . ALA A 1 85 ? 16.391 16.656 24.828 1 91.06 85 ALA A O 1
ATOM 686 N N . GLU A 1 86 ? 17.109 18.766 24.5 1 91.5 86 GLU A N 1
ATOM 687 C CA . GLU A 1 86 ? 15.789 19.25 24.125 1 91.5 86 GLU A CA 1
ATOM 688 C C . GLU A 1 86 ? 15.266 18.531 22.891 1 91.5 86 GLU A C 1
ATOM 690 O O . GLU A 1 86 ? 14.109 18.109 22.859 1 91.5 86 GLU A O 1
ATOM 695 N N . VAL A 1 87 ? 16.156 18.344 21.969 1 89.5 87 VAL A N 1
ATOM 696 C CA . VAL A 1 87 ? 15.766 17.688 20.734 1 89.5 87 VAL A CA 1
ATOM 697 C C . VAL A 1 87 ? 15.57 16.188 20.984 1 89.5 87 VAL A C 1
ATOM 699 O O . VAL A 1 87 ? 14.656 15.578 20.422 1 89.5 87 VAL A O 1
ATOM 702 N N . ARG A 1 88 ? 16.328 15.641 21.828 1 93.75 88 ARG A N 1
ATOM 703 C CA . ARG A 1 88 ? 16.234 14.227 22.172 1 93.75 88 ARG A CA 1
ATOM 704 C C . ARG A 1 88 ? 14.859 13.906 22.766 1 93.75 88 ARG A C 1
ATOM 706 O O . ARG A 1 88 ? 14.227 12.914 22.391 1 93.75 88 ARG A O 1
ATOM 713 N N . TYR A 1 89 ? 14.422 14.75 23.641 1 95.19 89 TYR A N 1
ATOM 714 C CA . TYR A 1 89 ? 13.133 14.523 24.281 1 95.19 89 TYR A CA 1
ATOM 715 C C . TYR A 1 89 ? 12 14.672 23.281 1 95.19 89 TYR A C 1
ATOM 717 O O . TYR A 1 89 ? 11.008 13.93 23.328 1 95.19 89 TYR A O 1
ATOM 725 N N . LEU A 1 90 ? 12.156 15.594 22.422 1 95.06 90 LEU A N 1
ATOM 726 C CA . LEU A 1 90 ? 11.125 15.797 21.406 1 95.06 90 LEU A CA 1
ATOM 727 C C . LEU A 1 90 ? 11.07 14.617 20.438 1 95.06 90 LEU A C 1
ATOM 729 O O . LEU A 1 90 ? 9.992 14.227 19.984 1 95.06 90 LEU A O 1
ATOM 733 N N . LEU A 1 91 ? 12.211 14.047 20.188 1 93.81 91 LEU A N 1
ATOM 734 C CA . LEU A 1 91 ? 12.273 12.875 19.328 1 93.81 91 LEU A CA 1
ATOM 735 C C . LEU A 1 91 ? 11.672 11.656 20.016 1 93.81 91 LEU A C 1
ATOM 737 O O . LEU A 1 91 ? 11 10.844 19.375 1 93.81 91 LEU A O 1
ATOM 741 N N . LEU A 1 92 ? 11.906 11.539 21.266 1 96.31 92 LEU A N 1
ATOM 742 C CA . LEU A 1 92 ? 11.297 10.453 22.031 1 96.31 92 LEU A CA 1
ATOM 743 C C . LEU A 1 92 ? 9.781 10.602 22.062 1 96.31 92 LEU A C 1
ATOM 745 O O . LEU A 1 92 ? 9.055 9.609 21.953 1 96.31 92 LEU A O 1
ATOM 749 N N . LEU A 1 93 ? 9.398 11.828 22.234 1 96.56 93 LEU A N 1
ATOM 750 C CA . LEU A 1 93 ? 7.965 12.094 22.188 1 96.56 93 LEU A CA 1
ATOM 751 C C . LEU A 1 93 ? 7.391 11.742 20.812 1 96.56 93 LEU A C 1
ATOM 753 O O . LEU A 1 93 ? 6.297 11.18 20.734 1 96.56 93 LEU A O 1
ATOM 757 N N . ASP A 1 94 ? 8.062 12.055 19.828 1 95.62 94 ASP A N 1
ATOM 758 C CA . ASP A 1 94 ? 7.648 11.727 18.469 1 95.62 94 ASP A CA 1
ATOM 759 C C . ASP A 1 94 ? 7.492 10.219 18.297 1 95.62 94 ASP A C 1
ATOM 761 O O . ASP A 1 94 ? 6.512 9.75 17.719 1 95.62 94 ASP A O 1
ATOM 765 N N . PHE A 1 95 ? 8.461 9.547 18.812 1 96.19 95 PHE A N 1
ATOM 766 C CA . PHE A 1 95 ? 8.422 8.086 18.766 1 96.19 95 PHE A CA 1
ATOM 767 C C . PHE A 1 95 ? 7.176 7.551 19.453 1 96.19 95 PHE A C 1
ATOM 769 O O . PHE A 1 95 ? 6.453 6.727 18.875 1 96.19 95 PHE A O 1
ATOM 776 N N . CYS A 1 96 ? 6.906 8.016 20.578 1 96.69 96 CYS A N 1
ATOM 777 C CA . CYS A 1 96 ? 5.766 7.547 21.359 1 96.69 96 CYS A CA 1
ATOM 778 C C . CYS A 1 96 ? 4.453 7.887 20.672 1 96.69 96 CYS A C 1
ATOM 780 O O . CYS A 1 96 ? 3.574 7.031 20.547 1 96.69 96 CYS A O 1
ATOM 782 N N . LEU A 1 97 ? 4.375 9.062 20.172 1 96.75 97 LEU A N 1
ATOM 783 C CA . LEU A 1 97 ? 3.133 9.523 19.547 1 96.75 97 LEU A CA 1
ATOM 784 C C . LEU A 1 97 ? 2.873 8.781 18.25 1 96.75 97 LEU A C 1
ATOM 786 O O . LEU A 1 97 ? 1.767 8.289 18.016 1 96.75 97 LEU A O 1
ATOM 790 N N . CYS A 1 98 ? 3.867 8.672 17.438 1 96.25 98 CYS A N 1
ATOM 791 C CA . CYS A 1 98 ? 3.711 7.988 16.172 1 96.25 98 CYS A CA 1
ATOM 792 C C . CYS A 1 98 ? 3.332 6.527 16.359 1 96.25 98 CYS A C 1
ATOM 794 O O . CYS A 1 98 ? 2.43 6.016 15.703 1 96.25 98 CYS A O 1
ATOM 796 N N . THR A 1 99 ? 4.016 5.887 17.297 1 96.62 99 THR A N 1
ATOM 797 C CA . THR A 1 99 ? 3.75 4.48 17.578 1 96.62 99 THR A CA 1
ATOM 798 C C . THR A 1 99 ? 2.334 4.293 18.109 1 96.62 99 THR A C 1
ATOM 800 O O . THR A 1 99 ? 1.606 3.406 17.656 1 96.62 99 THR A O 1
ATOM 803 N N . ALA A 1 100 ? 1.969 5.137 18.969 1 96.62 100 ALA A N 1
ATOM 804 C CA . ALA A 1 100 ? 0.641 5.039 19.562 1 96.62 100 ALA A CA 1
ATOM 805 C C . ALA A 1 100 ? -0.451 5.27 18.531 1 96.62 100 ALA A C 1
ATOM 807 O O . ALA A 1 100 ? -1.399 4.488 18.438 1 96.62 100 ALA A O 1
ATOM 808 N N . VAL A 1 101 ? -0.342 6.309 17.766 1 95.81 101 VAL A N 1
ATOM 809 C CA . VAL A 1 101 ? -1.349 6.66 16.781 1 95.81 101 VAL A CA 1
ATOM 810 C C . VAL A 1 101 ? -1.49 5.527 15.766 1 95.81 101 VAL A C 1
ATOM 812 O O . VAL A 1 101 ? -2.6 5.062 15.492 1 95.81 101 VAL A O 1
ATOM 815 N N . ASP A 1 102 ? -0.384 5.059 15.234 1 95.62 102 ASP A N 1
ATOM 816 C CA . ASP A 1 102 ? -0.427 4.02 14.203 1 95.62 102 ASP A CA 1
ATOM 817 C C . ASP A 1 102 ? -0.928 2.699 14.781 1 95.62 102 ASP A C 1
ATOM 819 O O . ASP A 1 102 ? -1.631 1.946 14.109 1 95.62 102 ASP A O 1
ATOM 823 N N . ALA A 1 103 ? -0.575 2.395 15.992 1 96 103 ALA A N 1
ATOM 824 C CA . ALA A 1 103 ? -1.066 1.177 16.641 1 96 103 ALA A CA 1
ATOM 825 C C . ALA A 1 103 ? -2.578 1.235 16.844 1 96 103 ALA A C 1
ATOM 827 O O . ALA A 1 103 ? -3.279 0.249 16.594 1 96 103 ALA A O 1
ATOM 828 N N . LEU A 1 104 ? -3.021 2.375 17.281 1 95.88 104 LEU A N 1
ATOM 829 C CA . LEU A 1 104 ? -4.457 2.547 17.469 1 95.88 104 LEU A CA 1
ATOM 830 C C . LEU A 1 104 ? -5.195 2.441 16.141 1 95.88 104 LEU A C 1
ATOM 832 O O . LEU A 1 104 ? -6.258 1.821 16.062 1 95.88 104 LEU A O 1
ATOM 836 N N . GLN A 1 105 ? -4.645 3.008 15.188 1 94.62 105 GLN A N 1
ATOM 837 C C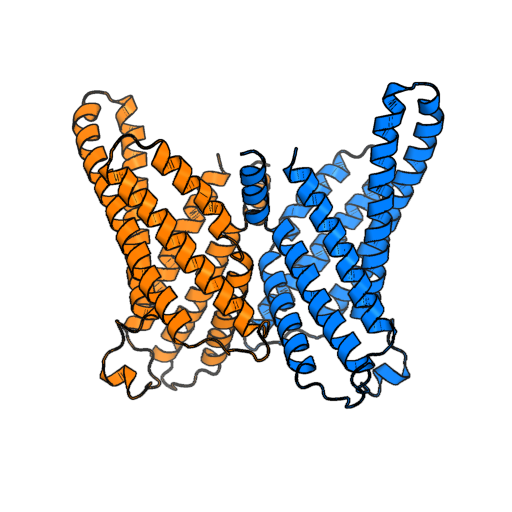A . GLN A 1 105 ? -5.27 2.949 13.867 1 94.62 105 GLN A CA 1
ATOM 838 C C . GLN A 1 105 ? -5.285 1.521 13.328 1 94.62 105 GLN A C 1
ATOM 840 O O . GLN A 1 105 ? -6.234 1.121 12.648 1 94.62 105 GLN A O 1
ATOM 845 N N . ASP A 1 106 ? -4.234 0.782 13.562 1 94.88 106 ASP A N 1
ATOM 846 C CA . ASP A 1 106 ? -4.23 -0.629 13.188 1 94.88 106 ASP A CA 1
ATOM 847 C C . ASP A 1 106 ? -5.363 -1.384 13.883 1 94.88 106 ASP A C 1
ATOM 849 O O . ASP A 1 106 ? -6.051 -2.191 13.25 1 94.88 106 ASP A O 1
ATOM 853 N N . LEU A 1 107 ? -5.586 -1.059 15.102 1 94.38 107 LEU A N 1
ATOM 854 C CA . LEU A 1 107 ? -6.652 -1.703 15.867 1 94.38 107 LEU A CA 1
ATOM 855 C C . LEU A 1 107 ? -8.016 -1.364 15.281 1 94.38 107 LEU A C 1
ATOM 857 O O . LEU A 1 107 ? -8.875 -2.242 15.141 1 94.38 107 LEU A O 1
ATOM 861 N N . VAL A 1 108 ? -8.133 -0.168 14.961 1 93 108 VAL A N 1
ATOM 862 C CA . VAL A 1 108 ? -9.398 0.284 14.391 1 93 108 VAL A CA 1
ATOM 863 C C . VAL A 1 108 ? -9.641 -0.404 13.047 1 93 108 VAL A C 1
ATOM 865 O O . VAL A 1 108 ? -10.758 -0.84 12.758 1 93 108 VAL A O 1
ATOM 868 N N . THR A 1 109 ? -8.625 -0.483 12.281 1 91.94 109 THR A N 1
ATOM 869 C CA . THR A 1 109 ? -8.742 -1.121 10.977 1 91.94 109 THR A CA 1
ATOM 870 C C . THR A 1 109 ? -9.102 -2.596 11.117 1 91.94 109 THR A C 1
ATOM 872 O O . THR A 1 109 ? -9.984 -3.096 10.422 1 91.94 109 THR A O 1
ATOM 875 N N . LEU A 1 110 ? -8.508 -3.281 11.984 1 90.81 110 LEU A N 1
ATOM 876 C CA . LEU A 1 110 ? -8.812 -4.688 12.227 1 90.81 110 LEU A CA 1
ATOM 877 C C . LEU A 1 110 ? -10.25 -4.863 12.711 1 90.81 110 LEU A C 1
ATOM 879 O O . LEU A 1 110 ? -10.922 -5.828 12.336 1 90.81 110 LEU A O 1
ATOM 883 N N . ASP A 1 111 ? -10.641 -3.928 13.453 1 92.44 111 ASP A N 1
ATOM 884 C CA . ASP A 1 111 ? -12.016 -3.965 13.953 1 92.44 111 ASP A CA 1
ATOM 885 C C . ASP A 1 111 ? -13.016 -3.812 12.812 1 92.44 111 ASP A C 1
ATOM 887 O O . ASP A 1 111 ? -14.047 -4.496 12.789 1 92.44 111 ASP A O 1
ATOM 891 N N . ARG A 1 112 ? -12.773 -2.918 11.953 1 89 112 ARG A N 1
ATOM 892 C CA . ARG A 1 112 ? -13.656 -2.67 10.812 1 89 112 ARG A CA 1
ATOM 893 C C . ARG A 1 112 ? -13.742 -3.898 9.914 1 89 112 ARG A C 1
ATOM 895 O O . ARG A 1 112 ? -14.766 -4.121 9.258 1 89 112 ARG A O 1
ATOM 902 N N . LEU A 1 113 ? -12.695 -4.703 9.906 1 88.25 113 LEU A N 1
ATOM 903 C CA . LEU A 1 113 ? -12.664 -5.918 9.094 1 88.25 113 LEU A CA 1
ATOM 904 C C . LEU A 1 113 ? -13.398 -7.055 9.797 1 88.25 113 LEU A C 1
ATOM 906 O O . LEU A 1 113 ? -13.641 -8.109 9.203 1 88.25 113 LEU A O 1
ATOM 910 N N . GLY A 1 114 ? -13.727 -6.887 11.094 1 86 114 GLY A N 1
ATOM 911 C CA . GLY A 1 114 ? -14.445 -7.906 11.844 1 86 114 GLY A CA 1
ATOM 912 C C . GLY A 1 114 ? -13.523 -8.898 12.531 1 86 114 GLY A C 1
ATOM 913 O O . GLY A 1 114 ? -13.922 -10.031 12.805 1 86 114 GLY A O 1
ATOM 914 N N . PHE A 1 115 ? -12.367 -8.492 12.68 1 83.81 115 PHE A N 1
ATOM 915 C CA . PHE A 1 115 ? -11.406 -9.391 13.312 1 83.81 115 PHE A CA 1
ATOM 916 C C . PHE A 1 115 ? -11.828 -9.719 14.734 1 83.81 115 PHE A C 1
ATOM 918 O O . PHE A 1 115 ? -11.516 -10.797 15.25 1 83.81 115 PHE A O 1
ATOM 925 N N . PHE A 1 116 ? -12.539 -8.891 15.359 1 83.38 116 PHE A N 1
ATOM 926 C CA . PHE A 1 116 ? -12.945 -9.086 16.75 1 83.38 116 PHE A CA 1
ATOM 927 C C . PHE A 1 116 ? -14.383 -9.578 16.828 1 83.38 116 PHE A C 1
ATOM 929 O O . PHE A 1 116 ? -15.047 -9.383 17.844 1 83.38 116 PHE A O 1
ATOM 936 N N . GLY A 1 117 ? -14.906 -10.164 15.75 1 82.19 117 GLY A N 1
ATOM 937 C CA . GLY A 1 117 ? -16.281 -10.664 15.688 1 82.19 117 GLY A CA 1
ATOM 938 C C . GLY A 1 117 ? -17.156 -9.883 14.727 1 82.19 117 GLY A C 1
ATOM 939 O O . GLY A 1 117 ? -17.062 -10.07 13.508 1 82.19 117 GLY A O 1
ATOM 940 N N . LYS A 1 118 ? -17.781 -8.844 15.281 1 82.44 118 LYS A N 1
ATOM 941 C CA . LYS A 1 118 ? -18.578 -7.965 14.438 1 82.44 118 LYS A CA 1
ATOM 942 C C . LYS A 1 118 ? -17.828 -6.688 14.086 1 82.44 118 LYS A C 1
ATOM 944 O O . LYS A 1 118 ? -17.016 -6.211 14.883 1 82.44 118 LYS A O 1
ATOM 949 N N . PRO A 1 119 ? -18.031 -6.293 12.859 1 86 119 PRO A N 1
ATOM 950 C CA . PRO A 1 119 ? -17.359 -5.043 12.492 1 86 119 PRO A CA 1
ATOM 951 C C . PRO A 1 119 ? -17.766 -3.867 13.375 1 86 119 PRO A C 1
ATOM 953 O O . PRO A 1 119 ? -18.938 -3.771 13.781 1 86 119 PRO A O 1
ATOM 956 N N . ASN A 1 120 ? -16.781 -3.047 13.805 1 86.69 120 ASN A N 1
ATOM 957 C CA . ASN A 1 120 ? -17.016 -1.81 14.547 1 86.69 120 ASN A CA 1
ATOM 958 C C . ASN A 1 120 ? -17.422 -2.088 15.992 1 86.69 120 ASN A C 1
ATOM 960 O O . ASN A 1 120 ? -18.391 -1.498 16.484 1 86.69 120 ASN A O 1
ATOM 964 N N . ARG A 1 121 ? -16.766 -3.01 16.578 1 85.44 121 ARG A N 1
ATOM 965 C CA . ARG A 1 121 ? -17 -3.357 17.984 1 85.44 121 ARG A CA 1
ATOM 966 C C . ARG A 1 121 ? -16.281 -2.402 18.922 1 85.44 121 ARG A C 1
ATOM 968 O O . ARG A 1 121 ? -16.734 -2.158 20.031 1 85.44 121 ARG A O 1
ATOM 975 N N . LEU A 1 122 ? -15.188 -1.867 18.5 1 87.94 122 LEU A N 1
ATOM 976 C CA . LEU A 1 122 ? -14.406 -0.95 19.328 1 87.94 122 LEU A CA 1
ATOM 977 C C . LEU A 1 122 ? -15.156 0.359 19.531 1 87.94 122 LEU A C 1
ATOM 979 O O . LEU A 1 122 ? -15.805 0.865 18.625 1 87.94 122 LEU A O 1
ATOM 983 N N . PRO A 1 123 ? -15.016 0.842 20.75 1 84.88 123 PRO A N 1
ATOM 984 C CA . PRO A 1 123 ? -15.656 2.131 21.031 1 84.88 123 PRO A CA 1
ATOM 985 C C . PRO A 1 123 ? -15.141 3.252 20.141 1 84.88 123 PRO A C 1
ATOM 987 O O . PRO A 1 123 ? -13.969 3.246 19.75 1 84.88 123 PRO A O 1
ATOM 990 N N . VAL A 1 124 ? -16 4.113 19.859 1 84.62 124 VAL A N 1
ATOM 991 C CA . VAL A 1 124 ? -15.688 5.277 19.031 1 84.62 124 VAL A CA 1
ATOM 992 C C . VAL A 1 124 ? -14.57 6.086 19.688 1 84.62 124 VAL A C 1
ATOM 994 O O . VAL A 1 124 ? -13.812 6.777 19.016 1 84.62 124 VAL A O 1
ATOM 997 N N . ALA A 1 125 ? -14.359 5.852 20.922 1 88.06 125 ALA A N 1
ATOM 998 C CA . ALA A 1 125 ? -13.359 6.586 21.703 1 88.06 125 ALA A CA 1
ATOM 999 C C . ALA A 1 125 ? -11.945 6.242 21.25 1 88.06 125 ALA A C 1
ATOM 1001 O O . ALA A 1 125 ? -11.039 7.074 21.344 1 88.06 125 ALA A O 1
ATOM 1002 N N . VAL A 1 126 ? -11.758 5.055 20.781 1 91.25 126 VAL A N 1
ATOM 1003 C CA . VAL A 1 126 ? -10.43 4.641 20.344 1 91.25 126 VAL A CA 1
ATOM 1004 C C . VAL A 1 126 ? -10.023 5.445 19.109 1 91.25 126 VAL A C 1
ATOM 1006 O O . VAL A 1 126 ? -8.914 5.98 19.047 1 91.25 126 VAL A O 1
ATOM 1009 N N . GLU A 1 127 ? -10.906 5.527 18.234 1 89.44 127 GLU A N 1
ATOM 1010 C CA . GLU A 1 127 ? -10.641 6.32 17.031 1 89.44 127 GLU A CA 1
ATOM 1011 C C . GLU A 1 127 ? -10.477 7.797 17.375 1 89.44 127 GLU A C 1
ATOM 1013 O O . GLU A 1 127 ? -9.633 8.484 16.797 1 89.44 127 GLU A O 1
ATOM 1018 N N . SER A 1 128 ? -11.297 8.258 18.281 1 91.5 128 SER A N 1
ATOM 1019 C CA . SER A 1 128 ? -11.203 9.648 18.719 1 91.5 128 SER A CA 1
ATOM 1020 C C . SER A 1 128 ? -9.859 9.93 19.375 1 91.5 128 SER A C 1
ATOM 1022 O O . SER A 1 128 ? -9.266 10.984 19.156 1 91.5 128 SER A O 1
ATOM 1024 N N . LEU A 1 129 ? -9.445 9.008 20.156 1 93.75 129 LEU A N 1
ATOM 1025 C CA . LEU A 1 129 ? -8.148 9.156 20.797 1 93.75 129 LEU A CA 1
ATOM 1026 C C . LEU A 1 129 ? -7.031 9.266 19.766 1 93.75 129 LEU A C 1
ATOM 1028 O O . LEU A 1 129 ? -6.152 10.117 19.875 1 93.75 129 LEU A O 1
ATOM 1032 N N . ALA A 1 130 ? -7.078 8.414 18.797 1 93.5 130 ALA A N 1
ATOM 1033 C CA . ALA A 1 130 ? -6.078 8.461 17.734 1 93.5 130 ALA A CA 1
ATOM 1034 C C . ALA A 1 130 ? -6.07 9.82 17.047 1 93.5 130 ALA A C 1
ATOM 1036 O O . ALA A 1 130 ? -5.004 10.375 16.766 1 93.5 130 ALA A O 1
ATOM 1037 N N . ASN A 1 131 ? -7.227 10.383 16.844 1 91.62 131 ASN A N 1
ATOM 1038 C CA . ASN A 1 131 ? -7.344 11.688 16.188 1 91.62 131 ASN A CA 1
ATOM 1039 C C . ASN A 1 131 ? -6.77 12.805 17.062 1 91.62 131 ASN A C 1
ATOM 1041 O O . ASN A 1 131 ? -6.109 13.711 16.547 1 91.62 131 ASN A O 1
ATOM 1045 N N . HIS A 1 132 ? -6.965 12.719 18.281 1 94.12 132 HIS A N 1
ATOM 1046 C CA . HIS A 1 132 ? -6.43 13.727 19.188 1 94.12 132 HIS A CA 1
ATOM 1047 C C . HIS A 1 132 ? -4.914 13.625 19.297 1 94.12 132 HIS A C 1
ATOM 1049 O O . HIS A 1 132 ? -4.219 14.641 19.375 1 94.12 132 HIS A O 1
ATOM 1055 N N . LEU A 1 133 ? -4.492 12.43 19.312 1 95.62 133 LEU A N 1
ATOM 1056 C CA . LEU A 1 133 ? -3.049 12.242 19.359 1 95.62 133 LEU A CA 1
ATOM 1057 C C . LEU A 1 133 ? -2.381 12.758 18.094 1 95.62 133 LEU A C 1
ATOM 1059 O O . LEU A 1 133 ? -1.242 13.227 18.141 1 95.62 133 LEU A O 1
ATOM 1063 N N . ASP A 1 134 ? -3.084 12.719 17.031 1 94.69 134 ASP A N 1
ATOM 1064 C CA . ASP A 1 134 ? -2.568 13.258 15.766 1 94.69 134 ASP A CA 1
ATOM 1065 C C . ASP A 1 134 ? -2.32 14.758 15.867 1 94.69 134 ASP A C 1
ATOM 1067 O O . ASP A 1 134 ? -1.399 15.281 15.242 1 94.69 134 ASP A O 1
ATOM 1071 N N . ILE A 1 135 ? -3.154 15.398 16.625 1 95.88 135 ILE A N 1
ATOM 1072 C CA . ILE A 1 135 ? -2.959 16.828 16.828 1 95.88 135 ILE A CA 1
ATOM 1073 C C . ILE A 1 135 ? -1.642 17.078 17.562 1 95.88 135 ILE A C 1
ATOM 1075 O O . ILE A 1 135 ? -0.856 17.938 17.172 1 95.88 135 ILE A O 1
ATOM 1079 N N . MET A 1 136 ? -1.411 16.281 18.562 1 96.31 136 MET A N 1
ATOM 1080 C CA . MET A 1 136 ? -0.171 16.406 19.328 1 96.31 136 MET A CA 1
ATOM 1081 C C . MET A 1 136 ? 1.038 16.109 18.438 1 96.31 136 MET A C 1
ATOM 1083 O O . MET A 1 136 ? 2.084 16.734 18.578 1 96.31 136 MET A O 1
ATOM 1087 N N . LEU A 1 137 ? 0.86 15.203 17.641 1 95.94 137 LEU A N 1
ATOM 1088 C CA . LEU A 1 137 ? 1.94 14.82 16.75 1 95.94 137 LEU A CA 1
ATOM 1089 C C . LEU A 1 137 ? 2.293 15.969 15.805 1 95.94 137 LEU A C 1
ATOM 1091 O O . LEU A 1 137 ? 3.469 16.297 15.625 1 95.94 137 LEU A O 1
ATOM 1095 N N . ALA A 1 138 ? 1.261 16.516 15.219 1 95.38 138 ALA A N 1
ATOM 1096 C CA . ALA A 1 138 ? 1.483 17.656 14.328 1 95.38 138 ALA A CA 1
ATOM 1097 C C . ALA A 1 138 ? 2.137 18.812 15.078 1 95.38 138 ALA A C 1
ATOM 1099 O O . ALA A 1 138 ? 3.066 19.438 14.562 1 95.38 138 ALA A O 1
ATOM 1100 N N . ALA A 1 139 ? 1.702 19.062 16.281 1 95.88 139 ALA A N 1
ATOM 1101 C CA . ALA A 1 139 ? 2.268 20.125 17.094 1 95.88 139 ALA A CA 1
ATOM 1102 C C . ALA A 1 139 ? 3.729 19.844 17.438 1 95.88 139 ALA A C 1
ATOM 1104 O O . ALA A 1 139 ? 4.566 20.75 17.391 1 95.88 139 ALA A O 1
ATOM 1105 N N . ASN A 1 140 ? 3.953 18.656 17.781 1 95.75 140 ASN A N 1
ATOM 1106 C CA . ASN A 1 140 ? 5.332 18.266 18.062 1 95.75 140 ASN A CA 1
ATOM 1107 C C . ASN A 1 140 ? 6.234 18.453 16.859 1 95.75 140 ASN A C 1
ATOM 1109 O O . ASN A 1 140 ? 7.363 18.938 16.984 1 95.75 140 ASN A O 1
ATOM 1113 N N . GLY A 1 141 ? 5.75 18.047 15.719 1 93.5 141 GLY A N 1
ATOM 1114 C CA . GLY A 1 141 ? 6.516 18.266 14.508 1 93.5 141 GLY A CA 1
ATOM 1115 C C . GLY A 1 141 ? 6.812 19.734 14.234 1 93.5 141 GLY A C 1
ATOM 1116 O O . GLY A 1 141 ? 7.938 20.078 13.867 1 93.5 141 GLY A O 1
ATOM 1117 N N . MET A 1 142 ? 5.855 20.5 14.461 1 94.5 142 MET A N 1
ATOM 1118 C CA . MET A 1 142 ? 6.039 21.938 14.305 1 94.5 142 MET A CA 1
ATOM 1119 C C . MET A 1 142 ? 7.094 22.469 15.273 1 94.5 142 MET A C 1
ATOM 1121 O O . MET A 1 142 ? 7.941 23.281 14.891 1 94.5 142 MET A O 1
ATOM 1125 N N . THR A 1 143 ? 7.094 21.984 16.453 1 94.44 143 THR A N 1
ATOM 1126 C CA . THR A 1 143 ? 8.016 22.438 17.484 1 94.44 143 THR A CA 1
ATOM 1127 C C . THR A 1 143 ? 9.453 22.047 17.156 1 94.44 143 THR A C 1
ATOM 1129 O O . THR A 1 143 ? 10.359 22.875 17.219 1 94.44 143 THR A O 1
ATOM 1132 N N . VAL A 1 144 ? 9.617 20.812 16.797 1 91.25 144 VAL A N 1
ATOM 1133 C CA . VAL A 1 144 ? 10.945 20.312 16.469 1 91.25 144 VAL A CA 1
ATOM 1134 C C . VAL A 1 144 ? 11.516 21.109 15.289 1 91.25 144 VAL A C 1
ATOM 1136 O O . VAL A 1 144 ? 12.664 21.547 15.32 1 91.25 144 VAL A O 1
ATOM 1139 N N . THR A 1 145 ? 10.703 21.281 14.328 1 92 145 THR A N 1
ATOM 1140 C CA . THR A 1 145 ? 11.148 21.984 13.117 1 92 145 THR A CA 1
ATOM 1141 C C . THR A 1 145 ? 11.461 23.438 13.414 1 92 145 THR A C 1
ATOM 1143 O O . THR A 1 145 ? 12.43 24 12.891 1 92 145 THR A O 1
ATOM 1146 N N . THR A 1 146 ? 10.711 24.094 14.242 1 92.44 146 THR A N 1
ATOM 1147 C CA . THR A 1 146 ? 10.953 25.469 14.625 1 92.44 146 THR A CA 1
ATOM 1148 C C . THR A 1 146 ? 12.273 25.594 15.391 1 92.44 146 THR A C 1
ATOM 1150 O O . THR A 1 146 ? 13.062 26.5 15.141 1 92.44 146 THR A O 1
ATOM 1153 N N . LEU A 1 147 ? 12.508 24.688 16.25 1 91.06 147 LEU A N 1
ATOM 1154 C CA . LEU A 1 147 ? 13.75 24.688 17.016 1 91.06 147 LEU A CA 1
ATOM 1155 C C . LEU A 1 147 ? 14.953 24.5 16.094 1 91.06 147 LEU A C 1
ATOM 1157 O O . LEU A 1 147 ? 15.977 25.156 16.266 1 91.06 147 LEU A O 1
ATOM 1161 N N . ARG A 1 148 ? 14.789 23.641 15.188 1 87.56 148 ARG A N 1
ATOM 1162 C CA . ARG A 1 148 ? 15.859 23.406 14.227 1 87.56 148 ARG A CA 1
ATOM 1163 C C . ARG A 1 148 ? 16.125 24.656 13.391 1 87.56 148 ARG A C 1
ATOM 1165 O O . ARG A 1 148 ? 17.266 24.984 13.102 1 87.56 148 ARG A O 1
ATOM 1172 N N . LEU A 1 149 ? 15.086 25.344 13.055 1 90.31 149 LEU A N 1
ATOM 1173 C CA . LEU A 1 149 ? 15.211 26.547 12.258 1 90.31 149 LEU A CA 1
ATOM 1174 C C . LEU A 1 149 ? 15.914 27.656 13.047 1 90.31 149 LEU A C 1
ATOM 1176 O O . LEU A 1 149 ? 16.75 28.375 12.508 1 90.31 149 LEU A O 1
ATOM 1180 N N . VAL A 1 150 ? 15.625 27.734 14.266 1 89.31 150 VAL A N 1
ATOM 1181 C CA . VAL A 1 150 ? 16.234 28.734 15.125 1 89.31 150 VAL A CA 1
ATOM 1182 C C . VAL A 1 150 ? 17.734 28.453 15.258 1 89.31 150 VAL A C 1
ATOM 1184 O O . VAL A 1 150 ? 18.547 29.375 15.164 1 89.31 150 VAL A O 1
ATOM 1187 N N . ARG A 1 151 ? 18.094 27.266 15.359 1 85.31 151 ARG A N 1
ATOM 1188 C CA . ARG A 1 151 ? 19.5 26.875 15.484 1 85.31 151 ARG A CA 1
ATOM 1189 C C . ARG A 1 151 ? 20.25 27.125 14.188 1 85.31 151 ARG A C 1
ATOM 1191 O O . ARG A 1 151 ? 21.391 27.594 14.203 1 85.31 151 ARG A O 1
ATOM 1198 N N . LEU A 1 152 ? 19.609 26.828 13.141 1 86.5 152 LEU A N 1
ATOM 1199 C CA . LEU A 1 152 ? 20.234 27.031 11.836 1 86.5 152 LEU A CA 1
ATOM 1200 C C . LEU A 1 152 ? 20.438 28.516 11.555 1 86.5 152 LEU A C 1
ATOM 1202 O O . LEU A 1 152 ? 21.422 28.891 10.906 1 86.5 152 LEU A O 1
ATOM 1206 N N . ARG A 1 153 ? 19.562 29.266 12 1 84 153 ARG A N 1
ATOM 1207 C CA . ARG A 1 153 ? 19.703 30.719 11.828 1 84 153 ARG A CA 1
ATOM 1208 C C . ARG A 1 153 ? 20.906 31.234 12.586 1 84 153 ARG A C 1
ATOM 1210 O O . ARG A 1 153 ? 21.625 32.125 12.102 1 84 153 ARG A O 1
ATOM 1217 N N . GLN A 1 154 ? 21.203 30.656 13.703 1 82.88 154 GLN A N 1
ATOM 1218 C CA . GLN A 1 154 ? 22.375 31.031 14.477 1 82.88 154 GLN A CA 1
ATOM 1219 C C . GLN A 1 154 ? 23.656 30.609 13.766 1 82.88 154 GLN A C 1
ATOM 1221 O O . GLN A 1 154 ? 24.641 31.359 13.742 1 82.88 154 GLN A O 1
ATOM 1226 N N . GLU A 1 155 ? 23.562 29.438 13.195 1 78.44 155 GLU A N 1
ATOM 1227 C CA . GLU A 1 155 ? 24.719 28.938 12.445 1 78.44 155 GLU A CA 1
ATOM 1228 C C . GLU A 1 155 ? 24.953 29.766 11.18 1 78.44 155 GLU A C 1
ATOM 1230 O O . GLU A 1 155 ? 26.094 30 10.797 1 78.44 155 GLU A O 1
ATOM 1235 N N . ARG A 1 156 ? 23.875 30.047 10.516 1 76.94 156 ARG A N 1
ATOM 1236 C CA . ARG A 1 156 ? 23.969 30.844 9.305 1 76.94 156 ARG A CA 1
ATOM 1237 C C . ARG A 1 156 ? 24.625 32.188 9.578 1 76.94 156 ARG A C 1
ATOM 1239 O O . ARG A 1 156 ? 25.422 32.688 8.766 1 76.94 156 ARG A O 1
ATOM 1246 N N . LYS A 1 157 ? 24.328 32.781 10.633 1 76.75 157 LYS A N 1
ATOM 1247 C CA . LYS A 1 157 ? 24.953 34.031 11.016 1 76.75 157 LYS A CA 1
ATOM 1248 C C . LYS A 1 157 ? 26.453 33.875 11.211 1 76.75 157 LYS A C 1
ATOM 1250 O O . LYS A 1 157 ? 27.234 34.75 10.828 1 76.75 157 LYS A O 1
ATOM 1255 N N . LEU A 1 158 ? 26.797 32.688 11.602 1 71.31 158 LEU A N 1
ATOM 1256 C CA . LEU A 1 158 ? 28.203 32.406 11.828 1 71.31 158 LEU A CA 1
ATOM 1257 C C . LEU A 1 158 ? 28.906 32.062 10.523 1 71.31 158 LEU A C 1
ATOM 1259 O O . LEU A 1 158 ? 30.062 32.406 10.312 1 71.31 158 LEU A O 1
ATOM 1263 N N . ALA A 1 159 ? 28.172 31.266 9.609 1 65.25 159 ALA A N 1
ATOM 1264 C CA . ALA A 1 159 ? 28.719 30.781 8.344 1 65.25 159 ALA A CA 1
ATOM 1265 C C . ALA A 1 159 ? 28.844 31.922 7.336 1 65.25 159 ALA A C 1
ATOM 1267 O O . ALA A 1 159 ? 29.719 31.891 6.457 1 65.25 159 ALA A O 1
ATOM 1268 N N . HIS A 1 160 ? 27.766 32.812 7.078 1 65.06 160 HIS A N 1
ATOM 1269 C CA . HIS A 1 160 ? 27.844 33.906 6.141 1 65.06 160 HIS A CA 1
ATOM 1270 C C . HIS A 1 160 ? 29.25 34.5 6.109 1 65.06 160 HIS A C 1
ATOM 1272 O O . HIS A 1 160 ? 29.672 35.062 5.09 1 65.06 160 HIS A O 1
ATOM 1278 N N . SER A 1 161 ? 30.047 34.188 6.977 1 61.56 161 SER A N 1
ATOM 1279 C CA . SER A 1 161 ? 31.422 34.656 6.875 1 61.56 161 SER A CA 1
ATOM 1280 C C . SER A 1 161 ? 32.25 33.75 5.988 1 61.56 161 SER A C 1
ATOM 1282 O O . SER A 1 161 ? 33.312 34.156 5.465 1 61.56 161 SER A O 1
ATOM 1284 N N . LYS A 1 162 ? 31.625 32.469 5.707 1 59.5 162 LYS A N 1
ATOM 1285 C CA . LYS A 1 162 ? 32.344 31.578 4.812 1 59.5 162 LYS A CA 1
ATOM 1286 C C . LYS A 1 162 ? 31.484 31.125 3.652 1 59.5 162 LYS A C 1
ATOM 1288 O O . LYS A 1 162 ? 30.375 30.609 3.863 1 59.5 162 LYS A O 1
ATOM 1293 N N . GLN A 1 163 ? 31.594 31.562 2.361 1 58.69 163 GLN A N 1
ATOM 1294 C CA . GLN A 1 163 ? 30.812 31.516 1.135 1 58.69 163 GLN A CA 1
ATOM 1295 C C . GLN A 1 163 ? 30.234 30.125 0.905 1 58.69 163 GLN A C 1
ATOM 1297 O O . GLN A 1 163 ? 29.047 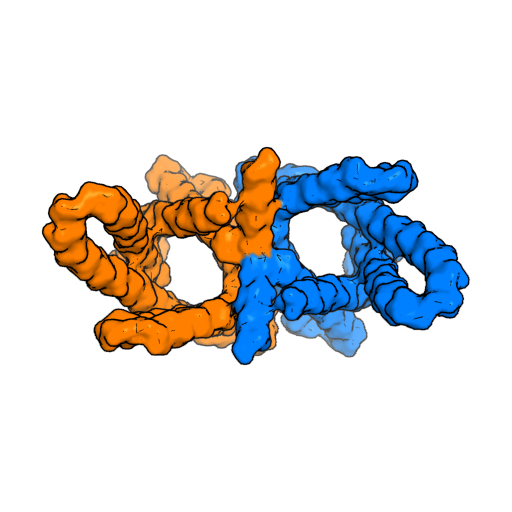29.984 0.613 1 58.69 163 GLN A O 1
ATOM 1302 N N . ALA A 1 164 ? 31.016 29 0.674 1 59.91 164 ALA A N 1
ATOM 1303 C CA . ALA A 1 164 ? 30.688 27.641 0.226 1 59.91 164 ALA A CA 1
ATOM 1304 C C . ALA A 1 164 ? 29.688 26.984 1.177 1 59.91 164 ALA A C 1
ATOM 1306 O O . ALA A 1 164 ? 28.75 26.312 0.737 1 59.91 164 ALA A O 1
ATOM 1307 N N . SER A 1 165 ? 29.766 27.359 2.404 1 67.06 165 SER A N 1
ATOM 1308 C CA . SER A 1 165 ? 28.938 26.75 3.447 1 67.06 165 SER A CA 1
ATOM 1309 C C . SER A 1 165 ? 27.562 27.406 3.506 1 67.06 165 SER A C 1
ATOM 1311 O O . SER A 1 165 ? 26.594 26.781 3.965 1 67.06 165 SER A O 1
ATOM 1313 N N . ALA A 1 166 ? 27.5 28.453 2.652 1 70.75 166 ALA A N 1
ATOM 1314 C CA . ALA A 1 166 ? 26.266 29.234 2.746 1 70.75 166 ALA A CA 1
ATOM 1315 C C . ALA A 1 166 ? 25.156 28.594 1.937 1 70.75 166 ALA A C 1
ATOM 1317 O O . ALA A 1 166 ? 24 28.562 2.379 1 70.75 166 ALA A O 1
ATOM 1318 N N . GLY A 1 167 ? 25.516 28.109 0.806 1 76.44 167 GLY A N 1
ATOM 1319 C CA . GLY A 1 167 ? 24.516 27.469 -0.042 1 76.44 167 GLY A CA 1
ATOM 1320 C C . GLY A 1 167 ? 23.906 26.234 0.579 1 76.44 167 GLY A C 1
ATOM 1321 O O . GLY A 1 167 ? 22.688 26.047 0.532 1 76.44 167 GLY A O 1
ATOM 1322 N N . LYS A 1 168 ? 24.734 25.453 1.111 1 81.5 168 LYS A N 1
ATOM 1323 C CA . LYS A 1 168 ? 24.266 24.219 1.755 1 81.5 168 LYS A CA 1
ATOM 1324 C C . LYS A 1 168 ? 23.375 24.531 2.943 1 81.5 168 LYS A C 1
ATOM 1326 O O . LYS A 1 168 ? 22.344 23.875 3.139 1 81.5 168 LYS A O 1
ATOM 1331 N N . VAL A 1 169 ? 23.75 25.578 3.598 1 83.25 169 VAL A N 1
ATOM 1332 C CA . VAL A 1 169 ? 22.969 25.969 4.766 1 83.25 169 VAL A CA 1
ATOM 1333 C C . VAL A 1 169 ? 21.609 26.5 4.324 1 83.25 169 VAL A C 1
ATOM 1335 O O . VAL A 1 169 ? 20.578 26.203 4.941 1 83.25 169 VAL A O 1
ATOM 1338 N N . GLU A 1 170 ? 21.562 27.234 3.248 1 84.19 170 GLU A N 1
ATOM 1339 C CA . GLU A 1 170 ? 20.312 27.781 2.746 1 84.19 170 GLU A CA 1
ATOM 1340 C C . GLU A 1 170 ? 19.359 26.688 2.279 1 84.19 170 GLU A C 1
ATOM 1342 O O . GLU A 1 170 ? 18.141 26.781 2.467 1 84.19 170 GLU A O 1
ATOM 1347 N N . ALA A 1 171 ? 19.906 25.719 1.708 1 86.56 171 ALA A N 1
ATOM 1348 C CA . ALA A 1 171 ? 19.078 24.594 1.265 1 86.56 171 ALA A CA 1
ATOM 1349 C C . ALA A 1 171 ? 18.438 23.875 2.451 1 86.56 171 ALA A C 1
ATOM 1351 O O . ALA A 1 171 ? 17.266 23.469 2.379 1 86.56 171 ALA A O 1
ATOM 1352 N N . VAL A 1 172 ? 19.156 23.844 3.445 1 88.06 172 VAL A N 1
ATOM 1353 C CA . VAL A 1 172 ? 18.641 23.188 4.641 1 88.06 172 VAL A CA 1
ATOM 1354 C C . VAL A 1 172 ? 17.562 24.062 5.277 1 88.06 172 VAL A C 1
ATOM 1356 O O . VAL A 1 172 ? 16.531 23.547 5.738 1 88.06 172 VAL A O 1
ATOM 1359 N N . VAL A 1 173 ? 17.781 25.297 5.281 1 89.44 173 VAL A N 1
ATOM 1360 C CA . VAL A 1 173 ? 16.797 26.234 5.836 1 89.44 173 VAL A CA 1
ATOM 1361 C C . VAL A 1 173 ? 15.5 26.156 5.035 1 89.44 173 VAL A C 1
ATOM 1363 O O . VAL A 1 173 ? 14.414 26.094 5.609 1 89.44 173 VAL A O 1
ATOM 1366 N N . GLN A 1 174 ? 15.633 26.094 3.775 1 90.31 174 GLN A N 1
ATOM 1367 C CA . GLN A 1 174 ? 14.445 26.016 2.924 1 90.31 174 GLN A CA 1
ATOM 1368 C C . GLN A 1 174 ? 13.695 24.703 3.162 1 90.31 174 GLN A C 1
ATOM 1370 O O . GLN A 1 174 ? 12.461 24.672 3.17 1 90.31 174 GLN A O 1
ATOM 1375 N N . ALA A 1 175 ? 14.383 23.672 3.318 1 90.81 175 ALA A N 1
ATOM 1376 C CA . ALA A 1 175 ? 13.766 22.391 3.604 1 90.81 175 ALA A CA 1
ATOM 1377 C C . ALA A 1 175 ? 12.992 22.422 4.918 1 90.81 175 ALA A C 1
ATOM 1379 O O . ALA A 1 175 ? 11.898 21.875 5.02 1 90.81 175 ALA A O 1
ATOM 1380 N N . GLU A 1 176 ? 13.578 23.078 5.859 1 91.38 176 GLU A N 1
ATOM 1381 C CA . GLU A 1 176 ? 12.922 23.172 7.16 1 91.38 176 GLU A CA 1
ATOM 1382 C C . GLU A 1 176 ? 11.695 24.078 7.098 1 91.38 176 GLU A C 1
ATOM 1384 O O . GLU A 1 176 ? 10.703 23.844 7.797 1 91.38 176 GLU A O 1
ATOM 1389 N N . ARG A 1 177 ? 11.758 25.141 6.344 1 93.44 177 ARG A N 1
ATOM 1390 C CA . ARG A 1 177 ? 10.602 26.016 6.164 1 93.44 177 ARG A CA 1
ATOM 1391 C C . ARG A 1 177 ? 9.445 25.266 5.512 1 93.44 177 ARG A C 1
ATOM 1393 O O . ARG A 1 177 ? 8.289 25.438 5.898 1 93.44 177 ARG A O 1
ATOM 1400 N N . LEU A 1 178 ? 9.789 24.469 4.57 1 93.94 178 LEU A N 1
ATOM 1401 C CA . LEU A 1 178 ? 8.766 23.656 3.916 1 93.94 178 LEU A CA 1
ATOM 1402 C C . LEU A 1 178 ? 8.172 22.641 4.887 1 93.94 178 LEU A C 1
ATOM 1404 O O . LEU A 1 178 ? 6.973 22.375 4.848 1 93.94 178 LEU A O 1
ATOM 1408 N N . ALA A 1 179 ? 9.008 22.141 5.684 1 94 179 ALA A N 1
ATOM 1409 C CA . ALA A 1 179 ? 8.531 21.203 6.703 1 94 179 ALA A CA 1
ATOM 1410 C C . ALA A 1 179 ? 7.57 21.891 7.668 1 94 179 ALA A C 1
ATOM 1412 O O . ALA A 1 179 ? 6.562 21.297 8.07 1 94 179 ALA A O 1
ATOM 1413 N N . LEU A 1 180 ? 7.926 23.078 8.008 1 95 180 LEU A N 1
ATOM 1414 C CA . LEU A 1 180 ? 7.055 23.828 8.898 1 95 180 LEU A CA 1
ATOM 1415 C C . LEU A 1 180 ? 5.691 24.062 8.258 1 95 180 LEU A C 1
ATOM 1417 O O . LEU A 1 180 ? 4.656 23.922 8.922 1 95 180 LEU A O 1
ATOM 1421 N N . LEU A 1 181 ? 5.727 24.438 7.055 1 96 181 LEU A N 1
ATOM 1422 C CA . LEU A 1 181 ? 4.473 24.609 6.328 1 96 181 LEU A CA 1
ATOM 1423 C C . LEU A 1 181 ? 3.686 23.297 6.285 1 96 181 LEU A C 1
ATOM 1425 O O . LEU A 1 181 ? 2.469 23.297 6.477 1 96 181 LEU A O 1
ATOM 1429 N N . LYS A 1 182 ? 4.336 22.25 6.051 1 96.38 182 LYS A N 1
ATOM 1430 C CA . LYS A 1 182 ? 3.701 20.938 6.016 1 96.38 182 LYS A CA 1
ATOM 1431 C C . LYS A 1 182 ? 3.008 20.625 7.336 1 96.38 182 LYS A C 1
ATOM 1433 O O . LYS A 1 182 ? 1.847 20.219 7.355 1 96.38 182 LYS A O 1
ATOM 1438 N N . TYR A 1 183 ? 3.695 20.828 8.422 1 95.81 183 TYR A N 1
ATOM 1439 C CA . TYR A 1 183 ? 3.143 20.5 9.727 1 95.81 183 TYR A CA 1
ATOM 1440 C C . TYR A 1 183 ? 1.996 21.422 10.086 1 95.81 183 TYR A C 1
ATOM 1442 O O . TYR A 1 183 ? 1.05 21.031 10.773 1 95.81 183 TYR A O 1
ATOM 1450 N N . THR A 1 184 ? 2.045 22.656 9.609 1 95.69 184 THR A N 1
ATOM 1451 C CA . THR A 1 184 ? 0.935 23.594 9.812 1 95.69 184 THR A CA 1
ATOM 1452 C C . THR A 1 184 ? -0.314 23.109 9.078 1 95.69 184 THR A C 1
ATOM 1454 O O . THR A 1 184 ? -1.415 23.141 9.633 1 95.69 184 THR A O 1
ATOM 1457 N N . CYS A 1 185 ? -0.085 22.672 7.945 1 96.31 185 CYS A N 1
ATOM 1458 C CA . CYS A 1 185 ? -1.193 22.094 7.184 1 96.31 185 CYS A CA 1
ATOM 1459 C C . CYS A 1 185 ? -1.72 20.828 7.848 1 96.31 185 CYS A C 1
ATOM 1461 O O . CYS A 1 185 ? -2.932 20.625 7.934 1 96.31 185 CYS A O 1
ATOM 1463 N N . ASP A 1 186 ? -0.842 20.031 8.289 1 95.62 186 ASP A N 1
ATOM 1464 C CA . ASP A 1 186 ? -1.251 18.812 8.977 1 95.62 186 ASP A CA 1
ATOM 1465 C C . ASP A 1 186 ? -2.074 19.125 10.227 1 95.62 186 ASP A C 1
ATOM 1467 O O . ASP A 1 186 ? -3.035 18.422 10.539 1 95.62 186 ASP A O 1
ATOM 1471 N N . LEU A 1 187 ? -1.677 20.156 10.883 1 95.06 187 LEU A N 1
ATOM 1472 C CA . LEU A 1 187 ? -2.404 20.562 12.078 1 95.06 187 LEU A CA 1
ATOM 1473 C C . LEU A 1 187 ? -3.832 20.969 11.734 1 95.06 187 LEU A C 1
ATOM 1475 O O . LEU A 1 187 ? -4.777 20.594 12.43 1 95.06 187 LEU A O 1
ATOM 1479 N N . LEU A 1 188 ? -3.986 21.703 10.703 1 94 188 LEU A N 1
ATOM 1480 C CA . LEU A 1 188 ? -5.312 22.125 10.266 1 94 188 LEU A CA 1
ATOM 1481 C C . LEU A 1 188 ? -6.188 20.922 9.922 1 94 188 LEU A C 1
ATOM 1483 O O . LEU A 1 188 ? -7.352 20.859 10.32 1 94 188 LEU A O 1
ATOM 1487 N N . LYS A 1 189 ? -5.633 20.031 9.242 1 93.75 189 LYS A N 1
ATOM 1488 C CA . LYS A 1 189 ? -6.352 18.812 8.875 1 93.75 189 LYS A CA 1
ATOM 1489 C C . LYS A 1 189 ? -6.762 18.016 10.109 1 93.75 189 LYS A C 1
ATOM 1491 O O . LYS A 1 189 ? -7.887 17.516 10.188 1 93.75 189 LYS A O 1
ATOM 1496 N N . CYS A 1 190 ? -5.859 17.875 11.07 1 93.5 190 CYS A N 1
ATOM 1497 C CA . CYS A 1 190 ? -6.137 17.094 12.266 1 93.5 190 CYS A CA 1
ATOM 1498 C C . CYS A 1 190 ? -7.203 17.766 13.125 1 93.5 190 CYS A C 1
ATOM 1500 O O . CYS A 1 190 ? -8.039 17.094 13.719 1 93.5 190 CYS A O 1
ATOM 1502 N N . LEU A 1 191 ? -7.184 19.078 13.156 1 91.94 191 LEU A N 1
ATOM 1503 C CA . LEU A 1 191 ? -8.195 19.812 13.898 1 91.94 191 LEU A CA 1
ATOM 1504 C C . LEU A 1 191 ? -9.586 19.578 13.312 1 91.94 191 LEU A C 1
ATOM 1506 O O . LEU A 1 191 ? -10.562 19.422 14.047 1 91.94 191 LEU A O 1
ATOM 1510 N N . ASP A 1 192 ? -9.617 19.516 12.07 1 89 192 ASP A N 1
ATOM 1511 C CA . ASP A 1 192 ? -10.883 19.234 11.398 1 89 192 ASP A CA 1
ATOM 1512 C C . ASP A 1 192 ? -11.352 17.812 11.672 1 89 192 ASP A C 1
ATOM 1514 O O . ASP A 1 192 ? -12.531 17.578 11.945 1 89 192 ASP A O 1
ATOM 1518 N N . SER A 1 193 ? -10.43 16.875 11.578 1 86.75 193 SER A N 1
ATOM 1519 C CA . SER A 1 193 ? -10.758 15.477 11.797 1 86.75 193 SER A CA 1
ATOM 1520 C C . SER A 1 193 ? -11.25 15.242 13.227 1 86.75 193 SER A C 1
ATOM 1522 O O . SER A 1 193 ? -12.062 14.352 13.469 1 86.75 193 SER A O 1
ATOM 1524 N N . ALA A 1 194 ? -10.758 16.016 14.141 1 87.56 194 ALA A N 1
ATOM 1525 C CA . ALA A 1 194 ? -11.172 15.898 15.539 1 87.56 194 ALA A CA 1
ATOM 1526 C C . ALA A 1 194 ? -12.461 16.672 15.797 1 87.56 194 ALA A C 1
ATOM 1528 O O . ALA A 1 194 ? -12.992 16.641 16.906 1 87.56 194 ALA A O 1
ATOM 1529 N N . GLY A 1 195 ? -12.969 17.391 14.836 1 83.81 195 GLY A N 1
ATOM 1530 C CA . GLY A 1 195 ? -14.219 18.109 14.953 1 83.81 195 GLY A CA 1
ATOM 1531 C C . GLY A 1 195 ? -14.07 19.453 15.648 1 83.81 195 GLY A C 1
ATOM 1532 O O . GLY A 1 195 ? -15.055 20.031 16.125 1 83.81 195 GLY A O 1
ATOM 1533 N N . MET A 1 196 ? -12.945 19.906 15.734 1 84.06 196 MET A N 1
ATOM 1534 C CA . MET A 1 196 ? -12.703 21.109 16.516 1 84.06 196 MET A CA 1
ATOM 1535 C C . MET A 1 196 ? -12.938 22.359 15.664 1 84.06 196 MET A C 1
ATOM 1537 O O . MET A 1 196 ? -13.07 23.469 16.203 1 84.06 196 MET A O 1
ATOM 1541 N N . LEU A 1 197 ? -12.961 22.188 14.367 1 79.62 197 LEU A N 1
ATOM 1542 C CA . LEU A 1 197 ? -13.18 23.344 13.5 1 79.62 197 LEU A CA 1
ATOM 1543 C C . LEU A 1 197 ? -14.664 23.484 13.172 1 79.62 197 LEU A C 1
ATOM 1545 O O . LEU A 1 197 ? -15.062 24.469 12.523 1 79.62 197 LEU A O 1
ATOM 1549 N N . GLN A 1 198 ? -15.445 22.5 13.5 1 71.81 198 GLN A N 1
ATOM 1550 C CA . GLN A 1 198 ? -16.875 22.562 13.227 1 71.81 198 GLN A CA 1
ATOM 1551 C C . GLN A 1 198 ? -17.594 23.422 14.258 1 71.81 198 GLN A C 1
ATOM 1553 O O . GLN A 1 198 ? -17.234 23.422 15.438 1 71.81 198 GLN A O 1
ATOM 1558 N N . SER A 1 199 ? -18.266 24.406 13.781 1 60.88 199 SER A N 1
ATOM 1559 C CA . SER A 1 199 ? -19.047 25.281 14.664 1 60.88 199 SER A CA 1
ATOM 1560 C C . SER A 1 199 ? -20.016 24.469 15.516 1 60.88 199 SER A C 1
ATOM 1562 O O . SER A 1 199 ? -20.453 23.391 15.109 1 60.88 199 SER A O 1
ATOM 1564 N N . PRO A 1 200 ? -20.156 24.828 16.906 1 56.47 200 PRO A N 1
ATOM 1565 C CA . PRO A 1 200 ? -21.094 24.125 17.797 1 56.47 200 PRO A CA 1
ATOM 1566 C C . PRO A 1 200 ? -22.438 23.844 17.141 1 56.47 200 PRO A C 1
ATOM 1568 O O . PRO A 1 200 ? -23.062 22.812 17.406 1 56.47 200 PRO A O 1
ATOM 1571 N N . ARG A 1 201 ? -22.953 24.719 16.391 1 51.28 201 ARG A N 1
ATOM 1572 C CA . ARG A 1 201 ? -24.25 24.531 15.766 1 51.28 201 ARG A CA 1
ATOM 1573 C C . ARG A 1 201 ? -24.203 23.406 14.734 1 51.28 201 ARG A C 1
ATOM 1575 O O . ARG A 1 201 ? -25.172 22.656 14.578 1 51.28 201 ARG A O 1
ATOM 1582 N N . GLN A 1 202 ? -23.047 23.234 14.133 1 53.59 202 GLN A N 1
ATOM 1583 C CA . GLN A 1 202 ? -22.922 22.266 13.047 1 53.59 202 GLN A CA 1
ATOM 1584 C C . GLN A 1 202 ? -22.703 20.859 13.602 1 53.59 202 GLN A C 1
ATOM 1586 O O . GLN A 1 202 ? -23.031 19.875 12.953 1 53.59 202 GLN A O 1
ATOM 1591 N N . ARG A 1 203 ? -22.188 20.906 14.82 1 54.34 203 ARG A N 1
ATOM 1592 C CA . ARG A 1 203 ? -22.047 19.609 15.477 1 54.34 203 ARG A CA 1
ATOM 1593 C C . ARG A 1 203 ? -23.391 18.984 15.781 1 54.34 203 ARG A C 1
ATOM 1595 O O . ARG A 1 203 ? -23.531 17.766 15.828 1 54.34 203 ARG A O 1
ATOM 1602 N N . GLU A 1 204 ? -24.438 19.781 16.281 1 48.28 204 GLU A N 1
ATOM 1603 C CA . GLU A 1 204 ? -25.766 19.312 16.625 1 48.28 204 GLU A CA 1
ATOM 1604 C C . GLU A 1 204 ? -26.547 18.891 15.391 1 48.28 204 GLU A C 1
ATOM 1606 O O . GLU A 1 204 ? -27.406 18 15.461 1 48.28 204 GLU A O 1
ATOM 1611 N N . LYS A 1 205 ? -26.578 19.828 14.344 1 42.69 205 LYS A N 1
ATOM 1612 C CA . LYS A 1 205 ? -27.312 19.453 13.141 1 42.69 205 LYS A CA 1
ATOM 1613 C C . LYS A 1 205 ? -26.375 19.281 11.945 1 42.69 205 LYS A C 1
ATOM 1615 O O . LYS A 1 205 ? -25.891 20.25 11.391 1 42.69 205 LYS A O 1
ATOM 1620 N N . PRO A 1 206 ? -25.812 18.016 11.875 1 43.44 206 PRO A N 1
ATOM 1621 C CA . PRO A 1 206 ? -24.969 17.859 10.688 1 43.44 206 PRO A CA 1
ATOM 1622 C C . PRO A 1 206 ? -25.562 18.531 9.453 1 43.44 206 PRO A C 1
ATOM 1624 O O . PRO A 1 206 ? -26.594 18.094 8.938 1 43.44 206 PRO A O 1
ATOM 1627 N N . SER A 1 207 ? -25.797 19.719 9.383 1 39.69 207 SER A N 1
ATOM 1628 C CA . SER A 1 207 ? -26.344 20.406 8.219 1 39.69 207 SER A CA 1
ATOM 1629 C C . SER A 1 207 ? -25.531 20.094 6.965 1 39.69 207 SER A C 1
ATOM 1631 O O . SER A 1 207 ? -24.375 19.703 7.051 1 39.69 207 SER A O 1
ATOM 1633 N N . SER A 1 208 ? -26.203 19.922 5.742 1 44.75 208 SER A N 1
ATOM 1634 C CA . SER A 1 208 ? -25.922 19.562 4.359 1 44.75 208 SER A CA 1
ATOM 1635 C C . SER A 1 208 ? -24.797 20.422 3.785 1 44.75 208 SER A C 1
ATOM 1637 O O . SER A 1 208 ? -24.359 20.188 2.658 1 44.75 208 SER A O 1
ATOM 1639 N N . ARG A 1 209 ? -24.547 21.594 4.367 1 44.31 209 ARG A N 1
ATOM 1640 C CA . ARG A 1 209 ? -23.625 22.469 3.619 1 44.31 209 ARG A CA 1
ATOM 1641 C C . ARG A 1 209 ? -22.188 22.25 4.07 1 44.31 209 ARG A C 1
ATOM 1643 O O . ARG A 1 209 ? -21.906 22.234 5.27 1 44.31 209 ARG A O 1
ATOM 1650 N N . PRO A 1 210 ? -21.391 21.672 3.248 1 50.84 210 PRO A N 1
ATOM 1651 C CA . PRO A 1 210 ? -19.984 21.656 3.646 1 50.84 210 PRO A CA 1
ATOM 1652 C C . PRO A 1 210 ? -19.531 22.984 4.27 1 50.84 210 PRO A C 1
ATOM 1654 O O . PRO A 1 210 ? -19.797 24.047 3.717 1 50.84 210 PRO A O 1
ATOM 1657 N N . SER A 1 211 ? -19.312 23.141 5.547 1 54.16 211 SER A N 1
ATOM 1658 C CA . SER A 1 211 ? -18.875 24.391 6.141 1 54.16 211 SER A CA 1
ATOM 1659 C C . SER A 1 211 ? -17.469 24.766 5.676 1 54.16 211 SER A C 1
ATOM 1661 O O . SER A 1 211 ? -16.688 23.891 5.27 1 54.16 211 SER A O 1
ATOM 1663 N N . GLY A 1 212 ? -17.156 26.109 5.32 1 59.5 212 GLY A N 1
ATOM 1664 C CA . GLY A 1 212 ? -15.922 26.781 4.961 1 59.5 212 GLY A CA 1
ATOM 1665 C C . GLY A 1 212 ? -14.688 26.125 5.531 1 59.5 212 GLY A C 1
ATOM 1666 O O . GLY A 1 212 ? -13.727 25.859 4.805 1 59.5 212 GLY A O 1
ATOM 1667 N N . PRO A 1 213 ? -14.805 25.484 6.609 1 73.06 213 PRO A N 1
ATOM 1668 C CA . PRO A 1 213 ? -13.609 24.938 7.242 1 73.06 213 PRO A CA 1
ATOM 1669 C C . PRO A 1 213 ? -13.258 23.547 6.73 1 73.06 213 PRO A C 1
ATOM 1671 O O . PRO A 1 213 ? -12.086 23.172 6.664 1 73.06 213 PRO A O 1
ATOM 1674 N N . GLU A 1 214 ? -14.211 22.859 6.164 1 79.12 214 GLU A N 1
ATOM 1675 C CA . GLU A 1 214 ? -13.914 21.516 5.66 1 79.12 214 GLU A CA 1
ATOM 1676 C C . GLU A 1 214 ? -13.109 21.578 4.363 1 79.12 214 GLU A C 1
ATOM 1678 O O . GLU A 1 214 ? -12.188 20.797 4.164 1 79.12 214 GLU A O 1
ATOM 1683 N N . GLY A 1 215 ? -13.453 22.453 3.537 1 86.81 215 GLY A N 1
ATOM 1684 C CA . GLY A 1 215 ? -12.711 22.641 2.305 1 86.81 215 GLY A CA 1
ATOM 1685 C C . GLY A 1 215 ? -11.281 23.109 2.539 1 86.81 215 GLY A C 1
ATOM 1686 O O . GLY A 1 215 ? -10.359 22.656 1.856 1 86.81 215 GLY A O 1
ATOM 1687 N N . LEU A 1 216 ? -11.156 23.922 3.52 1 90.5 216 LEU A N 1
ATOM 1688 C CA . LEU A 1 216 ? -9.828 24.438 3.846 1 90.5 216 LEU A CA 1
ATOM 1689 C C . LEU A 1 216 ? -8.938 23.312 4.391 1 90.5 216 LEU A C 1
ATOM 1691 O O . LEU A 1 216 ? -7.766 23.219 4.031 1 90.5 216 LEU A O 1
ATOM 1695 N N . ALA A 1 217 ? -9.461 22.531 5.227 1 92.75 217 ALA A N 1
ATOM 1696 C CA . ALA A 1 217 ? -8.711 21.406 5.789 1 92.75 217 ALA A CA 1
ATOM 1697 C C . ALA A 1 217 ? -8.328 20.406 4.707 1 92.75 217 ALA A C 1
ATOM 1699 O O . ALA A 1 217 ? -7.215 19.875 4.715 1 92.75 217 ALA A O 1
ATOM 1700 N N . ALA A 1 218 ? -9.258 20.188 3.814 1 95.12 218 ALA A N 1
ATOM 1701 C CA . ALA A 1 218 ? -8.969 19.281 2.707 1 95.12 218 ALA A CA 1
ATOM 1702 C C . ALA A 1 218 ? -7.867 19.844 1.808 1 95.12 218 ALA A C 1
ATOM 1704 O O . ALA A 1 218 ? -6.988 19.109 1.358 1 95.12 218 ALA A O 1
ATOM 1705 N N . PHE A 1 219 ? -7.957 21.078 1.586 1 96.31 219 PHE A N 1
ATOM 1706 C CA . PHE A 1 219 ? -6.93 21.734 0.788 1 96.31 219 PHE A CA 1
ATOM 1707 C C . PHE A 1 219 ? -5.57 21.641 1.476 1 96.31 219 PHE A C 1
ATOM 1709 O O . PHE A 1 219 ? -4.566 21.344 0.834 1 96.31 219 PHE A O 1
ATOM 1716 N N . ALA A 1 220 ? -5.566 21.906 2.709 1 96.31 220 ALA A N 1
ATOM 1717 C CA . ALA A 1 220 ? -4.332 21.812 3.486 1 96.31 220 ALA A CA 1
ATOM 1718 C C . ALA A 1 220 ? -3.758 20.406 3.434 1 96.31 220 ALA A C 1
ATOM 1720 O O . ALA A 1 220 ? -2.541 20.219 3.344 1 96.31 220 ALA A O 1
ATOM 1721 N N . ALA A 1 221 ? -4.566 19.438 3.457 1 96.5 221 ALA A N 1
ATOM 1722 C CA . ALA A 1 221 ? -4.121 18.062 3.434 1 96.5 221 ALA A CA 1
ATOM 1723 C C . ALA A 1 221 ? -3.52 17.703 2.076 1 96.5 221 ALA A C 1
ATOM 1725 O O . ALA A 1 221 ? -2.543 16.953 2 1 96.5 221 ALA A O 1
ATOM 1726 N N . VAL A 1 222 ? -4.121 18.219 1.041 1 97.62 222 VAL A N 1
ATOM 1727 C CA . VAL A 1 222 ? -3.568 17.984 -0.291 1 97.62 222 VAL A CA 1
ATOM 1728 C C . VAL A 1 222 ? -2.18 18.609 -0.387 1 97.62 222 VAL A C 1
ATOM 1730 O O . VAL A 1 222 ? -1.243 17.984 -0.889 1 97.62 222 VAL A O 1
ATOM 1733 N N . LEU A 1 223 ? -2.096 19.734 0.154 1 96.94 223 LEU A N 1
ATOM 1734 C CA . LEU A 1 223 ? -0.818 20.438 0.118 1 96.94 223 LEU A CA 1
ATOM 1735 C C . LEU A 1 223 ? 0.24 19.688 0.919 1 96.94 223 LEU A C 1
ATOM 1737 O O . LEU A 1 223 ? 1.351 19.469 0.433 1 96.94 223 LEU A O 1
ATOM 1741 N N . SER A 1 224 ? -0.087 19.297 2.08 1 96.88 224 SER A N 1
ATOM 1742 C CA . SER A 1 224 ? 0.869 18.609 2.936 1 96.88 224 SER A CA 1
ATOM 1743 C C . SER A 1 224 ? 1.302 17.281 2.314 1 96.88 224 SER A C 1
ATOM 1745 O O . SER A 1 224 ? 2.484 16.922 2.35 1 96.88 224 SER A O 1
ATOM 1747 N N . SER A 1 225 ? 0.366 16.578 1.729 1 96.75 225 SER A N 1
ATOM 1748 C CA . SER A 1 225 ? 0.698 15.289 1.136 1 96.75 225 SER A CA 1
ATOM 1749 C C . SER A 1 225 ? 1.554 15.461 -0.115 1 96.75 225 SER A C 1
ATOM 1751 O O . SER A 1 225 ? 2.453 14.656 -0.371 1 96.75 225 SER A O 1
ATOM 1753 N N . THR A 1 226 ? 1.306 16.484 -0.869 1 96.38 226 THR A N 1
ATOM 1754 C CA . THR A 1 226 ? 2.102 16.75 -2.062 1 96.38 226 THR A CA 1
ATOM 1755 C C . THR A 1 226 ? 3.525 17.156 -1.686 1 96.38 226 THR A C 1
ATOM 1757 O O . THR A 1 226 ? 4.484 16.734 -2.344 1 96.38 226 THR A O 1
ATOM 1760 N N . MET A 1 227 ? 3.605 17.875 -0.666 1 95.62 227 MET A N 1
ATOM 1761 C CA . MET A 1 227 ? 4.93 18.25 -0.185 1 95.62 227 MET A CA 1
ATOM 1762 C C . MET A 1 227 ? 5.707 17.031 0.292 1 95.62 227 MET A C 1
ATOM 1764 O O . MET A 1 227 ? 6.898 16.891 0.008 1 95.62 227 MET A O 1
ATOM 1768 N N . SER A 1 228 ? 5.023 16.188 0.96 1 95.06 228 SER A N 1
ATOM 1769 C CA . SER A 1 228 ? 5.664 14.977 1.445 1 95.06 228 SER A CA 1
ATOM 1770 C C . SER A 1 228 ? 6.059 14.062 0.29 1 95.06 228 SER A C 1
ATOM 1772 O O . SER A 1 228 ? 7.133 13.461 0.308 1 95.06 228 SER A O 1
ATOM 1774 N N . ALA A 1 229 ? 5.188 13.961 -0.647 1 94.81 229 ALA A N 1
ATOM 1775 C CA . ALA A 1 229 ? 5.5 13.156 -1.828 1 94.81 229 ALA A CA 1
ATOM 1776 C C . ALA A 1 229 ? 6.707 13.727 -2.572 1 94.81 229 ALA A C 1
ATOM 1778 O O . ALA A 1 229 ? 7.566 12.977 -3.039 1 94.81 229 ALA A O 1
ATOM 1779 N N . ARG A 1 230 ? 6.719 15.016 -2.684 1 93.88 230 ARG A N 1
ATOM 1780 C CA . ARG A 1 230 ? 7.844 15.672 -3.348 1 93.88 230 ARG A CA 1
ATOM 1781 C C . ARG A 1 230 ? 9.148 15.391 -2.613 1 93.88 230 ARG A C 1
ATOM 1783 O O . ARG A 1 230 ? 10.188 15.164 -3.244 1 93.88 230 ARG A O 1
ATOM 1790 N N . LYS A 1 231 ? 9.109 15.453 -1.357 1 92.56 231 LYS A N 1
ATOM 1791 C CA . LYS A 1 231 ? 10.289 15.156 -0.56 1 92.56 231 LYS A CA 1
ATOM 1792 C C . LYS A 1 231 ? 10.797 13.742 -0.831 1 92.56 231 LYS A C 1
ATOM 1794 O O . LYS A 1 231 ? 12 13.523 -0.992 1 92.56 231 LYS A O 1
ATOM 1799 N N . LEU A 1 232 ? 9.914 12.805 -0.934 1 92.75 232 LEU A N 1
ATOM 1800 C CA . LEU A 1 232 ? 10.289 11.422 -1.206 1 92.75 232 LEU A CA 1
ATOM 1801 C C . LEU A 1 232 ? 10.828 11.273 -2.625 1 92.75 232 LEU A C 1
ATOM 1803 O O . LEU A 1 232 ? 11.742 10.484 -2.863 1 92.75 232 LEU A O 1
ATOM 1807 N N . PHE A 1 233 ? 10.219 12.039 -3.488 1 92.56 233 PHE A N 1
ATOM 1808 C CA . PHE A 1 233 ? 10.68 12.031 -4.871 1 92.56 233 PHE A CA 1
ATOM 1809 C C . PHE A 1 233 ? 12.117 12.523 -4.969 1 92.56 233 PHE A C 1
ATOM 1811 O O . PHE A 1 233 ? 12.953 11.906 -5.625 1 92.56 233 PHE A O 1
ATOM 1818 N N . ILE A 1 234 ? 12.406 13.586 -4.254 1 90.56 234 ILE A N 1
ATOM 1819 C CA . ILE A 1 234 ? 13.75 14.164 -4.262 1 90.56 234 ILE A CA 1
ATOM 1820 C C . ILE A 1 234 ? 14.734 13.188 -3.635 1 90.56 234 ILE A C 1
ATOM 1822 O O . ILE A 1 234 ? 15.867 13.039 -4.117 1 90.56 234 ILE A O 1
ATOM 1826 N N . LYS A 1 235 ? 14.344 12.547 -2.645 1 89.69 235 LYS A N 1
ATOM 1827 C CA . LYS A 1 235 ? 15.195 11.547 -1.998 1 89.69 235 LYS A CA 1
ATOM 1828 C C . LYS A 1 235 ? 15.492 10.391 -2.941 1 89.69 235 LYS A C 1
ATOM 1830 O O . LYS A 1 235 ? 16.594 9.844 -2.936 1 89.69 235 LYS A O 1
ATOM 1835 N N . ALA A 1 236 ? 14.539 10.039 -3.732 1 90 236 ALA A N 1
ATOM 1836 C CA . ALA A 1 236 ? 14.703 8.914 -4.656 1 90 236 ALA A CA 1
ATOM 1837 C C . ALA A 1 236 ? 15.641 9.281 -5.805 1 90 236 ALA A C 1
ATOM 1839 O O . ALA A 1 236 ? 16.203 8.406 -6.453 1 90 236 ALA A O 1
ATOM 1840 N N . LEU A 1 237 ? 15.789 10.555 -6.09 1 88.94 237 LEU A N 1
ATOM 1841 C CA . LEU A 1 237 ? 16.672 11.016 -7.148 1 88.94 237 LEU A CA 1
ATOM 1842 C C . LEU A 1 237 ? 18.141 10.891 -6.73 1 88.94 237 LEU A C 1
ATOM 1844 O O . LEU A 1 237 ? 19.031 1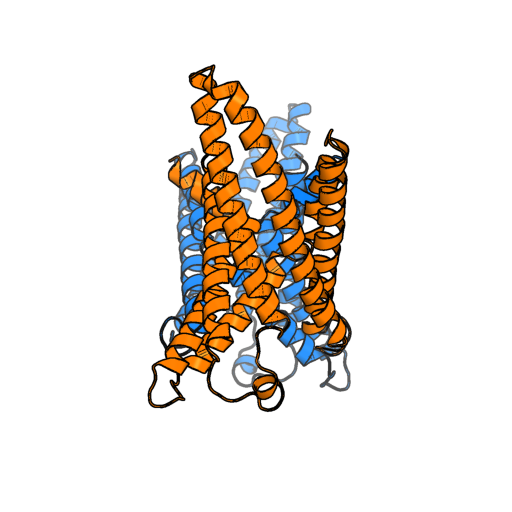0.82 -7.578 1 88.94 237 LEU A O 1
ATOM 1848 N N . LYS A 1 238 ? 18.453 10.867 -5.512 1 82.75 238 LYS A N 1
ATOM 1849 C CA . LYS A 1 238 ? 19.812 10.781 -5.004 1 82.75 238 LYS A CA 1
ATOM 1850 C C . LYS A 1 238 ? 20.266 9.328 -4.902 1 82.75 238 LYS A C 1
ATOM 1852 O O . LYS A 1 238 ? 21.438 9.016 -5.098 1 82.75 238 LYS A O 1
ATOM 1857 N N . MET B 1 1 ? 19.625 -6.238 16.016 1 63.38 1 MET B N 1
ATOM 1858 C CA . MET B 1 1 ? 19.703 -5.047 15.18 1 63.38 1 MET B CA 1
ATOM 1859 C C . MET B 1 1 ? 19.422 -5.387 13.719 1 63.38 1 MET B C 1
ATOM 1861 O O . MET B 1 1 ? 18.609 -4.723 13.07 1 63.38 1 MET B O 1
ATOM 1865 N N . ALA B 1 2 ? 19.953 -6.516 13.328 1 71 2 ALA B N 1
ATOM 1866 C CA . ALA B 1 2 ? 19.766 -6.93 11.938 1 71 2 ALA B CA 1
ATOM 1867 C C . ALA B 1 2 ? 18.312 -7.289 11.656 1 71 2 ALA B C 1
ATOM 1869 O O . ALA B 1 2 ? 17.781 -6.93 10.602 1 71 2 ALA B O 1
ATOM 1870 N N . SER B 1 3 ? 17.688 -7.641 12.734 1 81.81 3 SER B N 1
ATOM 1871 C CA . SER B 1 3 ? 16.297 -8.062 12.57 1 81.81 3 SER B CA 1
ATOM 1872 C C . SER B 1 3 ? 15.375 -6.863 12.438 1 81.81 3 SER B C 1
ATOM 1874 O O . SER B 1 3 ? 14.43 -6.891 11.641 1 81.81 3 SER B O 1
ATOM 1876 N N . VAL B 1 4 ? 15.766 -5.801 13.062 1 83.69 4 VAL B N 1
ATOM 1877 C CA . VAL B 1 4 ? 14.914 -4.613 13.031 1 83.69 4 VAL B CA 1
ATOM 1878 C C . VAL B 1 4 ? 15.023 -3.941 11.664 1 83.69 4 VAL B C 1
ATOM 1880 O O . VAL B 1 4 ? 14.023 -3.479 11.109 1 83.69 4 VAL B O 1
ATOM 1883 N N . VAL B 1 5 ? 16.188 -4.027 11.125 1 87.69 5 VAL B N 1
ATOM 1884 C CA . VAL B 1 5 ? 16.422 -3.408 9.828 1 87.69 5 VAL B CA 1
ATOM 1885 C C . VAL B 1 5 ? 15.648 -4.156 8.742 1 87.69 5 VAL B C 1
ATOM 1887 O O . VAL B 1 5 ? 15.062 -3.541 7.852 1 87.69 5 VAL B O 1
ATOM 1890 N N . VAL B 1 6 ? 15.609 -5.418 8.898 1 90.69 6 VAL B N 1
ATOM 1891 C CA . VAL B 1 6 ? 14.898 -6.242 7.926 1 90.69 6 VAL B CA 1
ATOM 1892 C C . VAL B 1 6 ? 13.398 -5.957 8.008 1 90.69 6 VAL B C 1
ATOM 1894 O O . VAL B 1 6 ? 12.734 -5.809 6.98 1 90.69 6 VAL B O 1
ATOM 1897 N N . LEU B 1 7 ? 12.953 -5.836 9.211 1 88.81 7 LEU B N 1
ATOM 1898 C CA . LEU B 1 7 ? 11.531 -5.562 9.414 1 88.81 7 LEU B CA 1
ATOM 1899 C C . LEU B 1 7 ? 11.156 -4.203 8.836 1 88.81 7 LEU B C 1
ATOM 1901 O O . LEU B 1 7 ? 10.078 -4.047 8.258 1 88.81 7 LEU B O 1
ATOM 1905 N N . GLN B 1 8 ? 12.031 -3.289 8.945 1 89.81 8 GLN B N 1
ATOM 1906 C CA . GLN B 1 8 ? 11.781 -1.955 8.406 1 89.81 8 GLN B CA 1
ATOM 1907 C C . GLN B 1 8 ? 11.773 -1.968 6.879 1 89.81 8 GLN B C 1
ATOM 1909 O O . GLN B 1 8 ? 10.93 -1.328 6.254 1 89.81 8 GLN B O 1
ATOM 1914 N N . LYS B 1 9 ? 12.664 -2.721 6.312 1 90.56 9 LYS B N 1
ATOM 1915 C CA . LYS B 1 9 ? 12.727 -2.854 4.859 1 90.56 9 LYS B CA 1
ATOM 1916 C C . LYS B 1 9 ? 11.445 -3.488 4.312 1 90.56 9 LYS B C 1
ATOM 1918 O O . LYS B 1 9 ? 10.906 -3.029 3.305 1 90.56 9 LYS B O 1
ATOM 1923 N N . LEU B 1 10 ? 11.023 -4.465 5.027 1 91.5 10 LEU B N 1
ATOM 1924 C CA . LEU B 1 10 ? 9.828 -5.18 4.59 1 91.5 10 LEU B CA 1
ATOM 1925 C C . LEU B 1 10 ? 8.594 -4.297 4.719 1 91.5 10 LEU B C 1
ATOM 1927 O O . LEU B 1 10 ? 7.75 -4.266 3.818 1 91.5 10 LEU B O 1
ATOM 1931 N N . SER B 1 11 ? 8.547 -3.602 5.797 1 88 11 SER B N 1
ATOM 1932 C CA . SER B 1 11 ? 7.387 -2.746 6.031 1 88 11 SER B CA 1
ATOM 1933 C C . SER B 1 11 ? 7.328 -1.603 5.023 1 88 11 SER B C 1
ATOM 1935 O O . SER B 1 11 ? 6.258 -1.056 4.758 1 88 11 SER B O 1
ATOM 1937 N N . ALA B 1 12 ? 8.445 -1.248 4.422 1 90.44 12 ALA B N 1
ATOM 1938 C CA . ALA B 1 12 ? 8.531 -0.13 3.484 1 90.44 12 ALA B CA 1
ATOM 1939 C C . ALA B 1 12 ? 8.289 -0.595 2.051 1 90.44 12 ALA B C 1
ATOM 1941 O O . ALA B 1 12 ? 8.141 0.224 1.141 1 90.44 12 ALA B O 1
ATOM 1942 N N . SER B 1 13 ? 8.188 -1.849 1.832 1 93.19 13 SER B N 1
ATOM 1943 C CA . SER B 1 13 ? 8.078 -2.422 0.495 1 93.19 13 SER B CA 1
ATOM 1944 C C . SER B 1 13 ? 6.617 -2.602 0.091 1 93.19 13 SER B C 1
ATOM 1946 O O . SER B 1 13 ? 5.875 -3.342 0.74 1 93.19 13 SER B O 1
ATOM 1948 N N . ALA B 1 14 ? 6.281 -2.01 -1.015 1 93.88 14 ALA B N 1
ATOM 1949 C CA . ALA B 1 14 ? 4.93 -2.18 -1.544 1 93.88 14 ALA B CA 1
ATOM 1950 C C . ALA B 1 14 ? 4.695 -3.621 -1.989 1 93.88 14 ALA B C 1
ATOM 1952 O O . ALA B 1 14 ? 3.588 -4.148 -1.847 1 93.88 14 ALA B O 1
ATOM 1953 N N . ASP B 1 15 ? 5.727 -4.246 -2.469 1 93.44 15 ASP B N 1
ATOM 1954 C CA . ASP B 1 15 ? 5.605 -5.625 -2.926 1 93.44 15 ASP B CA 1
ATOM 1955 C C . ASP B 1 15 ? 5.301 -6.566 -1.762 1 93.44 15 ASP B C 1
ATOM 1957 O O . ASP B 1 15 ? 4.457 -7.457 -1.878 1 93.44 15 ASP B O 1
ATOM 1961 N N . PHE B 1 16 ? 6.051 -6.367 -0.759 1 94.94 16 PHE B N 1
ATOM 1962 C CA . PHE B 1 16 ? 5.812 -7.211 0.406 1 94.94 16 PHE B CA 1
ATOM 1963 C C . PHE B 1 16 ? 4.406 -6.988 0.955 1 94.94 16 PHE B C 1
ATOM 1965 O O . PHE B 1 16 ? 3.717 -7.945 1.313 1 94.94 16 PHE B O 1
ATOM 1972 N N . ARG B 1 17 ? 4 -5.75 0.965 1 94.31 17 ARG B N 1
ATOM 1973 C CA . ARG B 1 17 ? 2.66 -5.426 1.442 1 94.31 17 ARG B CA 1
ATOM 1974 C C . ARG B 1 17 ? 1.594 -6.098 0.583 1 94.31 17 ARG B C 1
ATOM 1976 O O . ARG B 1 17 ? 0.601 -6.609 1.104 1 94.31 17 ARG B O 1
ATOM 1983 N N . ASP B 1 18 ? 1.75 -6.031 -0.661 1 95.81 18 ASP B N 1
ATOM 1984 C CA . ASP B 1 18 ? 0.802 -6.645 -1.584 1 95.81 18 ASP B CA 1
ATOM 1985 C C . ASP B 1 18 ? 0.655 -8.141 -1.305 1 95.81 18 ASP B C 1
ATOM 1987 O O . ASP B 1 18 ? -0.459 -8.664 -1.281 1 95.81 18 ASP B O 1
ATOM 1991 N N . LYS B 1 19 ? 1.755 -8.828 -1.011 1 96 19 LYS B N 1
ATOM 1992 C CA . LYS B 1 19 ? 1.708 -10.273 -0.778 1 96 19 LYS B CA 1
ATOM 1993 C C . LYS B 1 19 ? 1.067 -10.594 0.569 1 96 19 LYS B C 1
ATOM 1995 O O . LYS B 1 19 ? 0.358 -11.586 0.705 1 96 19 LYS B O 1
ATOM 2000 N N . LEU B 1 20 ? 1.312 -9.781 1.55 1 94.56 20 LEU B N 1
ATOM 2001 C CA . LEU B 1 20 ? 0.682 -9.969 2.852 1 94.56 20 LEU B CA 1
ATOM 2002 C C . LEU B 1 20 ? -0.829 -9.781 2.756 1 94.56 20 LEU B C 1
ATOM 2004 O O . LEU B 1 20 ? -1.59 -10.57 3.328 1 94.56 20 LEU B O 1
ATOM 2008 N N . LEU B 1 21 ? -1.178 -8.758 2.051 1 96.19 21 LEU B N 1
ATOM 2009 C CA . LEU B 1 21 ? -2.604 -8.484 1.905 1 96.19 21 LEU B CA 1
ATOM 2010 C C . LEU B 1 21 ? -3.287 -9.586 1.098 1 96.19 21 LEU B C 1
ATOM 2012 O O . LEU B 1 21 ? -4.434 -9.945 1.373 1 96.19 21 LEU B O 1
ATOM 2016 N N . LYS B 1 22 ? -2.576 -10.039 0.113 1 96.88 22 LYS B N 1
ATOM 2017 C CA . LYS B 1 22 ? -3.129 -11.156 -0.647 1 96.88 22 LYS B CA 1
ATOM 2018 C C . LYS B 1 22 ? -3.344 -12.375 0.244 1 96.88 22 LYS B C 1
ATOM 2020 O O . LYS B 1 22 ? -4.383 -13.031 0.165 1 96.88 22 LYS B O 1
ATOM 2025 N N . ALA B 1 23 ? -2.398 -12.68 1.05 1 96.69 23 ALA B N 1
ATOM 2026 C CA . ALA B 1 23 ? -2.537 -13.797 1.98 1 96.69 23 ALA B CA 1
ATOM 2027 C C . ALA B 1 23 ? -3.727 -13.586 2.914 1 96.69 23 ALA B C 1
ATOM 2029 O O . ALA B 1 23 ? -4.492 -14.516 3.17 1 96.69 23 ALA B O 1
ATOM 2030 N N . LEU B 1 24 ? -3.881 -12.398 3.414 1 95.12 24 LEU B N 1
ATOM 2031 C CA . LEU B 1 24 ? -4.98 -12.078 4.316 1 95.12 24 LEU B CA 1
ATOM 2032 C C . LEU B 1 24 ? -6.32 -12.172 3.592 1 95.12 24 LEU B C 1
ATOM 2034 O O . LEU B 1 24 ? -7.281 -12.734 4.129 1 95.12 24 LEU B O 1
ATOM 2038 N N . GLN B 1 25 ? -6.34 -11.617 2.439 1 95.94 25 GLN B N 1
ATOM 2039 C CA . GLN B 1 25 ? -7.551 -11.641 1.624 1 95.94 25 GLN B CA 1
ATOM 2040 C C . GLN B 1 25 ? -8.039 -13.07 1.415 1 95.94 25 GLN B C 1
ATOM 2042 O O . GLN B 1 25 ? -9.211 -13.375 1.661 1 95.94 25 GLN B O 1
ATOM 2047 N N . TYR B 1 26 ? -7.152 -13.898 1.058 1 96.44 26 TYR B N 1
ATOM 2048 C CA . TYR B 1 26 ? -7.562 -15.242 0.678 1 96.44 26 TYR B CA 1
ATOM 2049 C C . TYR B 1 26 ? -7.688 -16.141 1.903 1 96.44 26 TYR B C 1
ATOM 2051 O O . TYR B 1 26 ? -8.328 -17.203 1.847 1 96.44 26 TYR B O 1
ATOM 2059 N N . SER B 1 27 ? -7.051 -15.797 3 1 95.75 27 SER B N 1
ATOM 2060 C CA . SER B 1 27 ? -7.367 -16.469 4.258 1 95.75 27 SER B CA 1
ATOM 2061 C C . SER B 1 27 ? -8.812 -16.203 4.676 1 95.75 27 SER B C 1
ATOM 2063 O O . SER B 1 27 ? -9.492 -17.094 5.18 1 95.75 27 SER B O 1
ATOM 2065 N N . ALA B 1 28 ? -9.219 -14.977 4.492 1 94.06 28 ALA B N 1
ATOM 2066 C CA . ALA B 1 28 ? -10.602 -14.633 4.805 1 94.06 28 ALA B CA 1
ATOM 2067 C C . ALA B 1 28 ? -11.57 -15.398 3.902 1 94.06 28 ALA B C 1
ATOM 2069 O O . ALA B 1 28 ? -12.586 -15.914 4.371 1 94.06 28 ALA B O 1
ATOM 2070 N N . LYS B 1 29 ? -11.266 -15.469 2.639 1 93.88 29 LYS B N 1
ATOM 2071 C CA . LYS B 1 29 ? -12.102 -16.219 1.707 1 93.88 29 LYS B CA 1
ATOM 2072 C C . LYS B 1 29 ? -12.148 -17.703 2.078 1 93.88 29 LYS B C 1
ATOM 2074 O O . LYS B 1 29 ? -13.203 -18.328 2.002 1 93.88 29 LYS B O 1
ATOM 2079 N N . LEU B 1 30 ? -10.984 -18.188 2.426 1 94.25 30 LEU B N 1
ATOM 2080 C CA . LEU B 1 30 ? -10.906 -19.594 2.822 1 94.25 30 LEU B CA 1
ATOM 2081 C C . LEU B 1 30 ? -11.727 -19.844 4.082 1 94.25 30 LEU B C 1
ATOM 2083 O O . LEU B 1 30 ? -12.469 -20.828 4.152 1 94.25 30 LEU B O 1
ATOM 2087 N N . ALA B 1 31 ? -11.578 -19 5.066 1 92 31 ALA B N 1
ATOM 2088 C CA . ALA B 1 31 ? -12.344 -19.125 6.301 1 92 31 ALA B CA 1
ATOM 2089 C C . ALA B 1 31 ? -13.844 -19.094 6.027 1 92 31 ALA B C 1
ATOM 2091 O O . ALA B 1 31 ? -14.609 -19.859 6.605 1 92 31 ALA B O 1
ATOM 2092 N N . ALA B 1 32 ? -14.281 -18.188 5.184 1 90.38 32 ALA B N 1
ATOM 2093 C CA . ALA B 1 32 ? -15.688 -18.109 4.809 1 90.38 32 ALA B CA 1
ATOM 2094 C C . ALA B 1 32 ? -16.172 -19.391 4.156 1 90.38 32 ALA B C 1
ATOM 2096 O O . ALA B 1 32 ? -17.25 -19.891 4.465 1 90.38 32 ALA B O 1
ATOM 2097 N N . ALA B 1 33 ? -15.367 -19.906 3.271 1 88.56 33 ALA B N 1
ATOM 2098 C CA . ALA B 1 33 ? -15.719 -21.141 2.58 1 88.56 33 ALA B CA 1
ATOM 2099 C C . ALA B 1 33 ? -15.82 -22.312 3.562 1 88.56 33 ALA B C 1
ATOM 2101 O O . ALA B 1 33 ? -16.734 -23.141 3.465 1 88.56 33 ALA B O 1
ATOM 2102 N N . LEU B 1 34 ? -14.898 -22.359 4.496 1 88.88 34 LEU B N 1
ATOM 2103 C CA . LEU B 1 34 ? -14.891 -23.438 5.484 1 88.88 34 LEU B CA 1
ATOM 2104 C C . LEU B 1 34 ? -16.094 -23.328 6.422 1 88.88 34 LEU B C 1
ATOM 2106 O O . LEU B 1 34 ? -16.703 -24.328 6.781 1 88.88 34 LEU B O 1
ATOM 2110 N N . LEU B 1 35 ? -16.359 -22.125 6.805 1 86.5 35 LEU B N 1
ATOM 2111 C CA . LEU B 1 35 ? -17.5 -21.906 7.688 1 86.5 35 LEU B CA 1
ATOM 2112 C C . LEU B 1 35 ? -18.812 -22.281 6.988 1 86.5 35 LEU B C 1
ATOM 2114 O O . LEU B 1 35 ? -19.734 -22.797 7.617 1 86.5 35 LEU B O 1
ATOM 2118 N N . ARG B 1 36 ? -18.906 -21.922 5.785 1 83.44 36 ARG B N 1
ATOM 2119 C CA . ARG B 1 36 ? -20.094 -22.281 5.012 1 83.44 36 ARG B CA 1
ATOM 2120 C C . ARG B 1 36 ? -20.25 -23.797 4.93 1 83.44 36 ARG B C 1
ATOM 2122 O O . ARG B 1 36 ? -21.375 -24.312 4.961 1 83.44 36 ARG B O 1
ATOM 2129 N N . ARG B 1 37 ? -19.188 -24.469 4.848 1 80.62 37 ARG B N 1
ATOM 2130 C CA . ARG B 1 37 ? -19.219 -25.922 4.711 1 80.62 37 ARG B CA 1
ATOM 2131 C C . ARG B 1 37 ? -19.562 -26.594 6.039 1 80.62 37 ARG B C 1
ATOM 2133 O O . ARG B 1 37 ? -20.297 -27.578 6.07 1 80.62 37 ARG B O 1
ATOM 2140 N N . TRP B 1 38 ? -18.938 -26.125 7.062 1 79.12 38 TRP B N 1
ATOM 2141 C CA . TRP B 1 38 ? -19.031 -26.812 8.352 1 79.12 38 TRP B CA 1
ATOM 2142 C C . TRP B 1 38 ? -20.297 -26.375 9.086 1 79.12 38 TRP B C 1
ATOM 2144 O O . TRP B 1 38 ? -20.781 -27.094 9.969 1 79.12 38 TRP B O 1
ATOM 2154 N N . SER B 1 39 ? -20.656 -25.078 9.031 1 65.88 39 SER B N 1
ATOM 2155 C CA . SER B 1 39 ? -21.812 -24.625 9.789 1 65.88 39 SER B CA 1
ATOM 2156 C C . SER B 1 39 ? -23.094 -25.297 9.289 1 65.88 39 SER B C 1
ATOM 2158 O O . SER B 1 39 ? -23.297 -25.438 8.086 1 65.88 39 SER B O 1
ATOM 2160 N N . ARG B 1 40 ? -23.562 -26.359 10.031 1 57.47 40 ARG B N 1
ATOM 2161 C CA . ARG B 1 40 ? -24.859 -27 9.836 1 57.47 40 ARG B CA 1
ATOM 2162 C C . ARG B 1 40 ? -25.922 -25.969 9.477 1 57.47 40 ARG B C 1
ATOM 2164 O O . ARG B 1 40 ? -26.875 -26.281 8.758 1 57.47 40 ARG B O 1
ATOM 2171 N N . THR B 1 41 ? -26 -24.859 10.172 1 50.69 41 THR B N 1
ATOM 2172 C CA . THR B 1 41 ? -26.922 -23.781 9.82 1 50.69 41 THR B CA 1
ATOM 2173 C C . THR B 1 41 ? -26.25 -22.75 8.93 1 50.69 41 THR B C 1
ATOM 2175 O O . THR B 1 41 ? -25.203 -22.219 9.281 1 50.69 41 THR B O 1
ATOM 2178 N N . ARG B 1 42 ? -26.188 -22.953 7.641 1 51.47 42 ARG B N 1
ATOM 2179 C CA . ARG B 1 42 ? -25.656 -22.297 6.449 1 51.47 42 ARG B CA 1
ATOM 2180 C C . ARG B 1 42 ? -25.281 -20.844 6.738 1 51.47 42 ARG B C 1
ATOM 2182 O O . ARG B 1 42 ? -24.5 -20.234 5.988 1 51.47 42 ARG B O 1
ATOM 2189 N N . GLN B 1 43 ? -26 -20.219 7.762 1 57.72 43 GLN B N 1
ATOM 2190 C CA . GLN B 1 43 ? -25.953 -18.766 7.855 1 57.72 43 GLN B CA 1
ATOM 2191 C C . GLN B 1 43 ? -25.047 -18.312 9.008 1 57.72 43 GLN B C 1
ATOM 2193 O O . GLN B 1 43 ? -25.547 -17.891 10.055 1 57.72 43 GLN B O 1
ATOM 2198 N N . SER B 1 44 ? -23.797 -18.891 9.109 1 67.19 44 SER B N 1
ATOM 2199 C CA . SER B 1 44 ? -22.984 -18.266 10.156 1 67.19 44 SER B CA 1
ATOM 2200 C C . SER B 1 44 ? -22.891 -16.766 9.969 1 67.19 44 SER B C 1
ATOM 2202 O O . SER B 1 44 ? -22.703 -16.281 8.844 1 67.19 44 SER B O 1
ATOM 2204 N N . GLU B 1 45 ? -23.406 -16.016 10.898 1 76.06 45 GLU B N 1
ATOM 2205 C CA . GLU B 1 45 ? -23.453 -14.562 10.945 1 76.06 45 GLU B CA 1
ATOM 2206 C C . GLU B 1 45 ? -22.109 -13.953 10.594 1 76.06 45 GLU B C 1
ATOM 2208 O O . GLU B 1 45 ? -22.031 -12.773 10.227 1 76.06 45 GLU B O 1
ATOM 2213 N N . HIS B 1 46 ? -21.016 -14.945 10.406 1 86 46 HIS B N 1
ATOM 2214 C CA . HIS B 1 46 ? -19.688 -14.398 10.203 1 86 46 HIS B CA 1
ATOM 2215 C C . HIS B 1 46 ? -19.297 -14.445 8.734 1 86 46 HIS B C 1
ATOM 2217 O O . HIS B 1 46 ? -18.344 -13.773 8.32 1 86 46 HIS B O 1
ATOM 2223 N N . VAL B 1 47 ? -19.984 -15.219 7.941 1 88.62 47 VAL B N 1
ATOM 2224 C CA . VAL B 1 47 ? -19.609 -15.414 6.547 1 88.62 47 VAL B CA 1
ATOM 2225 C C . VAL B 1 47 ? -19.688 -14.094 5.793 1 88.62 47 VAL B C 1
ATOM 2227 O O . VAL B 1 47 ? -18.719 -13.688 5.137 1 88.62 47 VAL B O 1
ATOM 2230 N N . PRO B 1 48 ? -20.766 -13.352 6.008 1 88.94 48 PRO B N 1
ATOM 2231 C CA . PRO B 1 48 ? -20.812 -12.062 5.309 1 88.94 48 PRO B CA 1
ATOM 2232 C C . PRO B 1 48 ? -19.703 -11.109 5.754 1 88.94 48 PRO B C 1
ATOM 2234 O O . PRO B 1 48 ? -19.188 -10.336 4.945 1 88.94 48 PRO B O 1
ATOM 2237 N N . THR B 1 49 ? -19.359 -11.188 6.992 1 90.81 49 THR B N 1
ATOM 2238 C CA . THR B 1 49 ? -18.297 -10.336 7.52 1 90.81 49 THR B CA 1
ATOM 2239 C C . THR B 1 49 ? -16.953 -10.695 6.887 1 90.81 49 THR B C 1
ATOM 224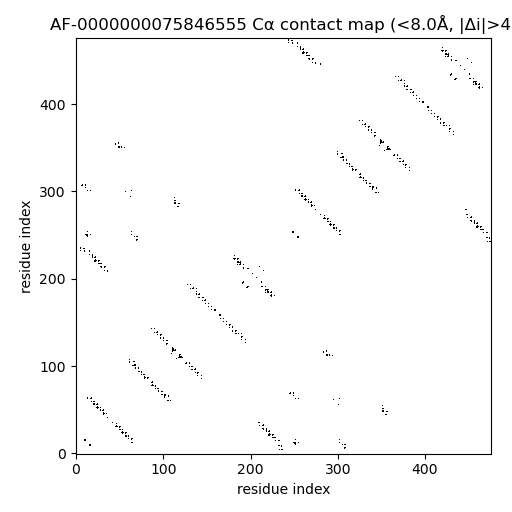1 O O . THR B 1 49 ? -16.203 -9.812 6.48 1 90.81 49 THR B O 1
ATOM 2244 N N . LEU B 1 50 ? -16.719 -11.961 6.762 1 92.5 50 LEU B N 1
ATOM 2245 C CA . LEU B 1 50 ? -15.469 -12.422 6.168 1 92.5 50 LEU B CA 1
ATOM 2246 C C . LEU B 1 50 ? -15.406 -12.07 4.684 1 92.5 50 LEU B C 1
ATOM 2248 O O . LEU B 1 50 ? -14.352 -11.688 4.176 1 92.5 50 LEU B O 1
ATOM 2252 N N . GLN B 1 51 ? -16.469 -12.18 4.047 1 92.56 51 GLN B N 1
ATOM 2253 C CA . GLN B 1 51 ? -16.531 -11.836 2.631 1 92.56 51 GLN B CA 1
ATOM 2254 C C . GLN B 1 51 ? -16.328 -10.336 2.42 1 92.56 51 GLN B C 1
ATOM 2256 O O . GLN B 1 51 ? -15.633 -9.922 1.487 1 92.56 51 GLN B O 1
ATOM 2261 N N . SER B 1 52 ? -16.922 -9.586 3.281 1 92.62 52 SER B N 1
ATOM 2262 C CA . SER B 1 52 ? -16.75 -8.133 3.211 1 92.62 52 SER B CA 1
ATOM 2263 C C . SER B 1 52 ? -15.297 -7.738 3.49 1 92.62 52 SER B C 1
ATOM 2265 O O . SER B 1 52 ? -14.766 -6.832 2.85 1 92.62 52 SER B O 1
ATOM 2267 N N . ALA B 1 53 ? -14.734 -8.453 4.426 1 93.62 53 ALA B N 1
ATOM 2268 C CA . ALA B 1 53 ? -13.328 -8.203 4.727 1 93.62 53 ALA B CA 1
ATOM 2269 C C . ALA B 1 53 ? -12.445 -8.523 3.523 1 93.62 53 ALA B C 1
ATOM 2271 O O . ALA B 1 53 ? -11.562 -7.738 3.164 1 93.62 53 ALA B O 1
ATOM 2272 N N . ALA B 1 54 ? -12.711 -9.625 2.918 1 94.81 54 ALA B N 1
ATOM 2273 C CA . ALA B 1 54 ? -11.945 -10.031 1.743 1 94.81 54 ALA B CA 1
ATOM 2274 C C . ALA B 1 54 ? -12.078 -9 0.621 1 94.81 54 ALA B C 1
ATOM 2276 O O . ALA B 1 54 ? -11.094 -8.672 -0.05 1 94.81 54 ALA B O 1
ATOM 2277 N N . LYS B 1 55 ? -13.219 -8.477 0.485 1 93.81 55 LYS B N 1
ATOM 2278 C CA . LYS B 1 55 ? -13.461 -7.48 -0.551 1 93.81 55 LYS B CA 1
ATOM 2279 C C . LYS B 1 55 ? -12.734 -6.18 -0.246 1 93.81 55 LYS B C 1
ATOM 2281 O O . LYS B 1 55 ? -12.148 -5.566 -1.14 1 93.81 55 LYS B O 1
ATOM 2286 N N . THR B 1 56 ? -12.781 -5.797 0.952 1 93 56 THR B N 1
ATOM 2287 C CA . THR B 1 56 ? -12.094 -4.586 1.377 1 93 56 THR B CA 1
ATOM 2288 C C . THR B 1 56 ? -10.586 -4.719 1.166 1 93 56 THR B C 1
ATOM 2290 O O . THR B 1 56 ? -9.938 -3.799 0.655 1 93 56 THR B O 1
ATOM 2293 N N . ILE B 1 57 ? -10.086 -5.863 1.522 1 95.88 57 ILE B N 1
ATOM 2294 C CA . ILE B 1 57 ? -8.648 -6.102 1.387 1 95.88 57 ILE B CA 1
ATOM 2295 C C . ILE B 1 57 ? -8.281 -6.168 -0.092 1 95.88 57 ILE B C 1
ATOM 2297 O O . ILE B 1 57 ? -7.23 -5.656 -0.498 1 95.88 57 ILE B O 1
ATOM 2301 N N . SER B 1 58 ? -9.117 -6.789 -0.874 1 94.94 58 SER B N 1
ATOM 2302 C CA . SER B 1 58 ? -8.898 -6.84 -2.314 1 94.94 58 SER B CA 1
ATOM 2303 C C . SER B 1 58 ? -8.82 -5.441 -2.912 1 94.94 58 SER B C 1
ATOM 2305 O O . SER B 1 58 ? -7.953 -5.16 -3.742 1 94.94 58 SER B O 1
ATOM 2307 N N . THR B 1 59 ? -9.68 -4.609 -2.461 1 93.25 59 THR B N 1
ATOM 2308 C CA . THR B 1 59 ? -9.672 -3.227 -2.924 1 93.25 59 THR B CA 1
ATOM 2309 C C . THR B 1 59 ? -8.383 -2.523 -2.506 1 93.25 59 THR B C 1
ATOM 2311 O O . THR B 1 59 ? -7.781 -1.798 -3.301 1 93.25 59 THR B O 1
ATOM 2314 N N . ALA B 1 60 ? -8.031 -2.721 -1.293 1 94.38 60 ALA B N 1
ATOM 2315 C CA . ALA B 1 60 ? -6.797 -2.121 -0.798 1 94.38 60 ALA B CA 1
ATOM 2316 C C . ALA B 1 60 ? -5.598 -2.578 -1.624 1 94.38 60 ALA B C 1
ATOM 2318 O O . ALA B 1 60 ? -4.711 -1.778 -1.938 1 94.38 60 ALA B O 1
ATOM 2319 N N . ARG B 1 61 ? -5.598 -3.783 -1.957 1 95 61 ARG B N 1
ATOM 2320 C CA . ARG B 1 61 ? -4.508 -4.332 -2.762 1 95 61 ARG B CA 1
ATOM 2321 C C . ARG B 1 61 ? -4.391 -3.6 -4.094 1 95 61 ARG B C 1
ATOM 2323 O O . ARG B 1 61 ? -3.285 -3.348 -4.574 1 95 61 ARG B O 1
ATOM 2330 N N . ARG B 1 62 ? -5.457 -3.258 -4.629 1 94.31 62 ARG B N 1
ATOM 2331 C CA . ARG B 1 62 ? -5.445 -2.58 -5.918 1 94.31 62 ARG B CA 1
ATOM 2332 C C . ARG B 1 62 ? -4.793 -1.205 -5.809 1 94.31 62 ARG B C 1
ATOM 2334 O O . ARG B 1 62 ? -4.148 -0.741 -6.75 1 94.31 62 ARG B O 1
ATOM 2341 N N . PHE B 1 63 ? -4.883 -0.654 -4.684 1 94.19 63 PHE B N 1
ATOM 2342 C CA . PHE B 1 63 ? -4.254 0.645 -4.484 1 94.19 63 PHE B CA 1
ATOM 2343 C C . PHE B 1 63 ? -2.76 0.487 -4.215 1 94.19 63 PHE B C 1
ATOM 2345 O O . PHE B 1 63 ? -1.96 1.338 -4.605 1 94.19 63 PHE B O 1
ATOM 2352 N N . VAL B 1 64 ? -2.436 -0.568 -3.613 1 94.38 64 VAL B N 1
ATOM 2353 C CA . VAL B 1 64 ? -1.027 -0.852 -3.361 1 94.38 64 VAL B CA 1
ATOM 2354 C C . VAL B 1 64 ? -0.311 -1.126 -4.684 1 94.38 64 VAL B C 1
ATOM 2356 O O . VAL B 1 64 ? 0.858 -0.77 -4.848 1 94.38 64 VAL B O 1
ATOM 2359 N N . THR B 1 65 ? -1.104 -1.656 -5.625 1 94.06 65 THR B N 1
ATOM 2360 C CA . THR B 1 65 ? -0.468 -2.08 -6.867 1 94.06 65 THR B CA 1
ATOM 2361 C C . THR B 1 65 ? -0.735 -1.072 -7.984 1 94.06 65 THR B C 1
ATOM 2363 O O . THR B 1 65 ? -0.459 -1.346 -9.156 1 94.06 65 THR B O 1
ATOM 2366 N N . LEU B 1 66 ? -1.25 0.032 -7.613 1 92.75 66 LEU B N 1
ATOM 2367 C CA . LEU B 1 66 ? -1.489 1.055 -8.625 1 92.75 66 LEU B CA 1
ATOM 2368 C C . LEU B 1 66 ? -0.196 1.417 -9.352 1 92.75 66 LEU B C 1
ATOM 2370 O O . LEU B 1 66 ? 0.843 1.606 -8.711 1 92.75 66 LEU B O 1
ATOM 2374 N N . LEU B 1 67 ? -0.214 1.46 -10.68 1 91.38 67 LEU B N 1
ATOM 2375 C CA . LEU B 1 67 ? 0.896 1.852 -11.539 1 91.38 67 LEU B CA 1
ATOM 2376 C C . LEU B 1 67 ? 2.053 0.865 -11.414 1 91.38 67 LEU B C 1
ATOM 2378 O O . LEU B 1 67 ? 3.199 1.207 -11.719 1 91.38 67 LEU B O 1
ATOM 2382 N N . ARG B 1 68 ? 1.815 -0.247 -10.945 1 92.56 68 ARG B N 1
ATOM 2383 C CA . ARG B 1 68 ? 2.85 -1.262 -10.766 1 92.56 68 ARG B CA 1
ATOM 2384 C C . ARG B 1 68 ? 3.479 -1.646 -12.102 1 92.56 68 ARG B C 1
ATOM 2386 O O . ARG B 1 68 ? 4.566 -2.223 -12.133 1 92.56 68 ARG B O 1
ATOM 2393 N N . TRP B 1 69 ? 2.781 -1.347 -13.211 1 93.19 69 TRP B N 1
ATOM 2394 C CA . TRP B 1 69 ? 3.291 -1.743 -14.523 1 93.19 69 TRP B CA 1
ATOM 2395 C C . TRP B 1 69 ? 4.605 -1.034 -14.836 1 93.19 69 TRP B C 1
ATOM 2397 O O . TRP B 1 69 ? 5.359 -1.47 -15.703 1 93.19 69 TRP B O 1
ATOM 2407 N N . VAL B 1 70 ? 5.012 -0.006 -14.102 1 90.62 70 VAL B N 1
ATOM 2408 C CA . VAL B 1 70 ? 6.285 0.686 -14.273 1 90.62 70 VAL B CA 1
ATOM 2409 C C . VAL B 1 70 ? 7.434 -0.244 -13.891 1 90.62 70 VAL B C 1
ATOM 2411 O O . VAL B 1 70 ? 8.531 -0.151 -14.445 1 90.62 70 VAL B O 1
ATOM 2414 N N . LYS B 1 71 ? 7.191 -1.103 -13.031 1 90 71 LYS B N 1
ATOM 2415 C CA . LYS B 1 71 ? 8.227 -2 -12.523 1 90 71 LYS B CA 1
ATOM 2416 C C . LYS B 1 71 ? 8.672 -2.986 -13.602 1 90 71 LYS B C 1
ATOM 2418 O O . LYS B 1 71 ? 9.82 -3.436 -13.609 1 90 71 LYS B O 1
ATOM 2423 N N . TYR B 1 72 ? 7.824 -3.244 -14.555 1 92.69 72 TYR B N 1
ATOM 2424 C CA . TYR B 1 72 ? 8.086 -4.328 -15.492 1 92.69 72 TYR B CA 1
ATOM 2425 C C . TYR B 1 72 ? 9.031 -3.871 -16.594 1 92.69 72 TYR B C 1
ATOM 2427 O O . TYR B 1 72 ? 9.453 -4.672 -17.438 1 92.69 72 TYR B O 1
ATOM 2435 N N . ILE B 1 73 ? 9.375 -2.607 -16.578 1 90.62 73 ILE B N 1
ATOM 2436 C CA . ILE B 1 73 ? 10.406 -2.117 -17.484 1 90.62 73 ILE B CA 1
ATOM 2437 C C . ILE B 1 73 ? 11.719 -2.861 -17.234 1 90.62 73 ILE B C 1
ATOM 2439 O O . ILE B 1 73 ? 12.492 -3.104 -18.172 1 90.62 73 ILE B O 1
ATOM 2443 N N . GLU B 1 74 ? 11.852 -3.273 -16.062 1 89.5 74 GLU B N 1
ATOM 2444 C CA . GLU B 1 74 ? 13.023 -4.078 -15.711 1 89.5 74 GLU B CA 1
ATOM 2445 C C . GLU B 1 74 ? 13.008 -5.418 -16.453 1 89.5 74 GLU B C 1
ATOM 2447 O O . GLU B 1 74 ? 14.055 -5.93 -16.828 1 89.5 74 GLU B O 1
ATOM 2452 N N . THR B 1 75 ? 11.852 -5.957 -16.578 1 90.62 75 THR B N 1
ATOM 2453 C CA . THR B 1 75 ? 11.719 -7.219 -17.297 1 90.62 75 THR B CA 1
ATOM 2454 C C . THR B 1 75 ? 12.117 -7.043 -18.766 1 90.62 75 THR B C 1
ATOM 2456 O O . THR B 1 75 ? 12.695 -7.953 -19.359 1 90.62 75 THR B O 1
ATOM 2459 N N . LEU B 1 76 ? 11.781 -5.938 -19.281 1 91.75 76 LEU B N 1
ATOM 2460 C CA . LEU B 1 76 ? 12.188 -5.629 -20.641 1 91.75 76 LEU B CA 1
ATOM 2461 C C . LEU B 1 76 ? 13.711 -5.574 -20.75 1 91.75 76 LEU B C 1
ATOM 2463 O O . LEU B 1 76 ? 14.281 -6.07 -21.734 1 91.75 76 LEU B O 1
ATOM 2467 N N . ARG B 1 77 ? 14.328 -5.043 -19.781 1 91 77 ARG B N 1
ATOM 2468 C CA . ARG B 1 77 ? 15.789 -4.977 -19.75 1 91 77 ARG B CA 1
ATOM 2469 C C . ARG B 1 77 ? 16.406 -6.363 -19.625 1 91 77 ARG B C 1
ATOM 2471 O O . ARG B 1 77 ? 17.391 -6.684 -20.281 1 91 77 ARG B O 1
ATOM 2478 N N . GLU B 1 78 ? 15.773 -7.133 -18.781 1 90 78 GLU B N 1
ATOM 2479 C CA . GLU B 1 78 ? 16.219 -8.508 -18.625 1 90 78 GLU B CA 1
ATOM 2480 C C . GLU B 1 78 ? 16.109 -9.289 -19.938 1 90 78 GLU B C 1
ATOM 2482 O O . GLU B 1 78 ? 16.969 -10.094 -20.266 1 90 78 GLU B O 1
ATOM 2487 N N . ALA B 1 79 ? 15.047 -9.055 -20.625 1 92.31 79 ALA B N 1
ATOM 2488 C CA . ALA B 1 79 ? 14.828 -9.727 -21.906 1 92.31 79 ALA B CA 1
ATOM 2489 C C . ALA B 1 79 ? 15.891 -9.328 -22.922 1 92.31 79 ALA B C 1
ATOM 2491 O O . ALA B 1 79 ? 16.375 -10.164 -23.688 1 92.31 79 ALA B O 1
ATOM 2492 N N . ARG B 1 80 ? 16.219 -8.094 -22.859 1 92.31 80 ARG B N 1
ATOM 2493 C CA . ARG B 1 80 ? 17.234 -7.586 -23.781 1 92.31 80 ARG B CA 1
ATOM 2494 C C . ARG B 1 80 ? 18.594 -8.219 -23.516 1 92.31 80 ARG B C 1
ATOM 2496 O O . ARG B 1 80 ? 19.359 -8.5 -24.453 1 92.31 80 ARG B O 1
ATOM 2503 N N . ASP B 1 81 ? 18.891 -8.539 -22.297 1 92.19 81 ASP B N 1
ATOM 2504 C CA . ASP B 1 81 ? 20.203 -9.047 -21.891 1 92.19 81 ASP B CA 1
ATOM 2505 C C . ASP B 1 81 ? 20.219 -10.578 -21.922 1 92.19 81 ASP B C 1
ATOM 2507 O O . ASP B 1 81 ? 21.266 -11.188 -21.719 1 92.19 81 ASP B O 1
ATOM 2511 N N . GLU B 1 82 ? 19.094 -11.172 -22.172 1 90.25 82 GLU B N 1
ATOM 2512 C CA . GLU B 1 82 ? 19 -12.625 -22.141 1 90.25 82 GLU B CA 1
ATOM 2513 C C . GLU B 1 82 ? 19.578 -13.242 -23.406 1 90.25 82 GLU B C 1
ATOM 2515 O O . GLU B 1 82 ? 19.172 -12.906 -24.516 1 90.25 82 GLU B O 1
ATOM 2520 N N . PRO B 1 83 ? 20.562 -14.117 -23.266 1 89.44 83 PRO B N 1
ATOM 2521 C CA . PRO B 1 83 ? 21.25 -14.688 -24.406 1 89.44 83 PRO B CA 1
ATOM 2522 C C . PRO B 1 83 ? 20.422 -15.719 -25.172 1 89.44 83 PRO B C 1
ATOM 2524 O O . PRO B 1 83 ? 20.562 -15.859 -26.391 1 89.44 83 PRO B O 1
ATOM 2527 N N . HIS B 1 84 ? 19.578 -16.422 -24.562 1 89.12 84 HIS B N 1
ATOM 2528 C CA . HIS B 1 84 ? 18.797 -17.469 -25.188 1 89.12 84 HIS B CA 1
ATOM 2529 C C . HIS B 1 84 ? 17.484 -16.906 -25.766 1 89.12 84 HIS B C 1
ATOM 2531 O O . HIS B 1 84 ? 16.688 -16.344 -25.031 1 89.12 84 HIS B O 1
ATOM 2537 N N . ALA B 1 85 ? 17.25 -17.188 -26.938 1 91 85 ALA B N 1
ATOM 2538 C CA . A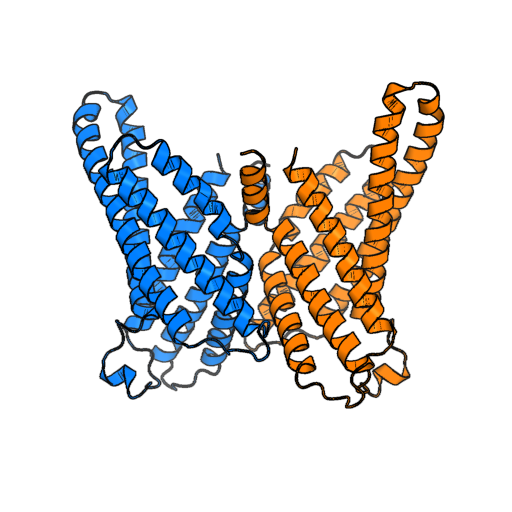LA B 1 85 ? 16.125 -16.609 -27.656 1 91 85 ALA B CA 1
ATOM 2539 C C . ALA B 1 85 ? 14.797 -17.078 -27.062 1 91 85 ALA B C 1
ATOM 2541 O O . ALA B 1 85 ? 13.852 -16.297 -26.938 1 91 85 ALA B O 1
ATOM 2542 N N . GLU B 1 86 ? 14.695 -18.359 -26.719 1 91.56 86 GLU B N 1
ATOM 2543 C CA . GLU B 1 86 ? 13.453 -18.906 -26.172 1 91.56 86 GLU B CA 1
ATOM 2544 C C . GLU B 1 86 ? 13.055 -18.203 -24.875 1 91.56 86 GLU B C 1
ATOM 2546 O O . GLU B 1 86 ? 11.891 -17.828 -24.703 1 91.56 86 GLU B O 1
ATOM 2551 N N . VAL B 1 87 ? 14.047 -17.969 -24.094 1 89.56 87 VAL B N 1
ATOM 2552 C CA . VAL B 1 87 ? 13.789 -17.328 -22.812 1 89.56 87 VAL B CA 1
ATOM 2553 C C . VAL B 1 87 ? 13.5 -15.844 -23.031 1 89.56 87 VAL B C 1
ATOM 2555 O O . VAL B 1 87 ? 12.633 -15.266 -22.359 1 89.56 87 VAL B O 1
ATOM 2558 N N . ARG B 1 88 ? 14.125 -15.258 -23.969 1 93.69 88 ARG B N 1
ATOM 2559 C CA . ARG B 1 88 ? 13.914 -13.852 -24.297 1 93.69 88 ARG B CA 1
ATOM 2560 C C . ARG B 1 88 ? 12.469 -13.594 -24.719 1 93.69 88 ARG B C 1
ATOM 2562 O O . ARG B 1 88 ? 11.852 -12.633 -24.25 1 93.69 88 ARG B O 1
ATOM 2569 N N . TYR B 1 89 ? 11.977 -14.461 -25.516 1 95.19 89 TYR B N 1
ATOM 2570 C CA . TYR B 1 89 ? 10.602 -14.297 -25.984 1 95.19 89 TYR B CA 1
ATOM 2571 C C . TYR B 1 89 ? 9.609 -14.484 -24.844 1 95.19 89 TYR B C 1
ATOM 2573 O O . TYR B 1 89 ? 8.594 -13.789 -24.781 1 95.19 89 TYR B O 1
ATOM 2581 N N . LEU B 1 90 ? 9.914 -15.391 -24.016 1 95.06 90 LEU B N 1
ATOM 2582 C CA . LEU B 1 90 ? 9.031 -15.633 -22.891 1 95.06 90 LEU B CA 1
ATOM 2583 C C . LEU B 1 90 ? 9.047 -14.453 -21.922 1 95.06 90 LEU B C 1
ATOM 2585 O O . LEU B 1 90 ? 8.023 -14.109 -21.328 1 95.06 90 LEU B O 1
ATOM 2589 N N . LEU B 1 91 ? 10.18 -13.836 -21.828 1 93.81 91 LEU B N 1
ATOM 2590 C CA . LEU B 1 91 ? 10.297 -12.656 -20.969 1 93.81 91 LEU B CA 1
ATOM 2591 C C . LEU B 1 91 ? 9.555 -11.469 -21.578 1 93.81 91 LEU B C 1
ATOM 2593 O O . LEU B 1 91 ? 8.938 -10.688 -20.859 1 93.81 91 LEU B O 1
ATOM 2597 N N . LEU B 1 92 ? 9.633 -11.352 -22.828 1 96.31 92 LEU B N 1
ATOM 2598 C CA . LEU B 1 92 ? 8.891 -10.297 -23.516 1 96.31 92 LEU B CA 1
ATOM 2599 C C . LEU B 1 92 ? 7.383 -10.508 -23.359 1 96.31 92 LEU B C 1
ATOM 2601 O O . LEU B 1 92 ? 6.637 -9.547 -23.156 1 96.31 92 LEU B O 1
ATOM 2605 N N . LEU B 1 93 ? 7.043 -11.75 -23.469 1 96.62 93 LEU B N 1
ATOM 2606 C CA . LEU B 1 93 ? 5.641 -12.078 -23.25 1 96.62 93 LEU B CA 1
ATOM 2607 C C . LEU B 1 93 ? 5.227 -11.742 -21.828 1 96.62 93 LEU B C 1
ATOM 2609 O O . LEU B 1 93 ? 4.129 -11.234 -21.594 1 96.62 93 LEU B O 1
ATOM 2613 N N . ASP B 1 94 ? 6.023 -12.039 -20.938 1 95.62 94 ASP B N 1
ATOM 2614 C CA . ASP B 1 94 ? 5.77 -11.719 -19.531 1 95.62 94 ASP B CA 1
ATOM 2615 C C . ASP B 1 94 ? 5.574 -10.219 -19.328 1 95.62 94 ASP B C 1
ATOM 2617 O O . ASP B 1 94 ? 4.652 -9.797 -18.625 1 95.62 94 ASP B O 1
ATOM 2621 N N . PHE B 1 95 ? 6.434 -9.492 -19.984 1 96.19 95 PHE B N 1
ATOM 2622 C CA . PHE B 1 95 ? 6.344 -8.039 -19.906 1 96.19 95 PHE B CA 1
ATOM 2623 C C . PHE B 1 95 ? 4.996 -7.559 -20.438 1 96.19 95 PHE B C 1
ATOM 2625 O O . PHE B 1 95 ? 4.316 -6.762 -19.781 1 96.19 95 PHE B O 1
ATOM 2632 N N . CYS B 1 96 ? 4.609 -8.039 -21.531 1 96.81 96 CYS B N 1
ATOM 2633 C CA . CYS B 1 96 ? 3.361 -7.625 -22.156 1 96.81 96 CYS B CA 1
ATOM 2634 C C . CYS B 1 96 ? 2.162 -8.016 -21.297 1 96.81 96 CYS B C 1
ATOM 2636 O O . CYS B 1 96 ? 1.27 -7.199 -21.062 1 96.81 96 CYS B O 1
ATOM 2638 N N . LEU B 1 97 ? 2.195 -9.188 -20.797 1 96.75 97 LEU B N 1
ATOM 2639 C CA . LEU B 1 97 ? 1.064 -9.695 -20.031 1 96.75 97 LEU B CA 1
ATOM 2640 C C . LEU B 1 97 ? 0.938 -8.969 -18.703 1 96.75 97 LEU B C 1
ATOM 2642 O O . LEU B 1 97 ? -0.151 -8.523 -18.328 1 96.75 97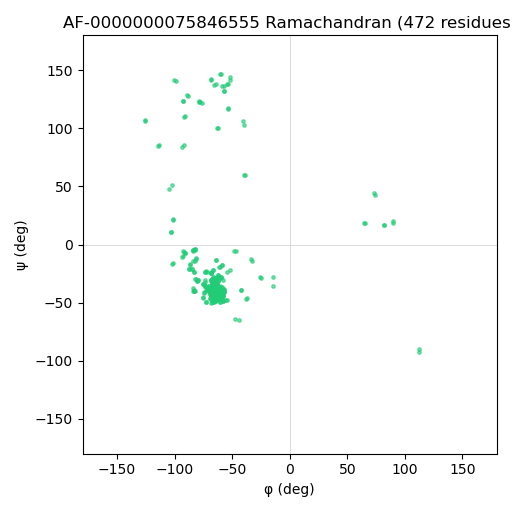 LEU B O 1
ATOM 2646 N N . CYS B 1 98 ? 2.012 -8.812 -18.031 1 96.38 98 CYS B N 1
ATOM 2647 C CA . CYS B 1 98 ? 1.988 -8.133 -16.75 1 96.38 98 CYS B CA 1
ATOM 2648 C C . CYS B 1 98 ? 1.522 -6.688 -16.906 1 96.38 98 CYS B C 1
ATOM 2650 O O . CYS B 1 98 ? 0.689 -6.215 -16.125 1 96.38 98 CYS B O 1
ATOM 2652 N N . THR B 1 99 ? 2.062 -6.023 -17.906 1 96.69 99 THR B N 1
ATOM 2653 C CA . THR B 1 99 ? 1.706 -4.629 -18.141 1 96.69 99 THR B CA 1
ATOM 2654 C C . THR B 1 99 ? 0.227 -4.504 -18.5 1 96.69 99 THR B C 1
ATOM 2656 O O . THR B 1 99 ? -0.475 -3.646 -17.953 1 96.69 99 THR B O 1
ATOM 2659 N N . ALA B 1 100 ? -0.208 -5.371 -19.297 1 96.75 100 ALA B N 1
ATOM 2660 C CA . ALA B 1 100 ? -1.603 -5.332 -19.734 1 96.75 100 ALA B CA 1
ATOM 2661 C C . ALA B 1 100 ? -2.547 -5.605 -18.562 1 96.75 100 ALA B C 1
ATOM 2663 O O . ALA B 1 100 ? -3.51 -4.863 -18.344 1 96.75 100 ALA B O 1
ATOM 2664 N N . VAL B 1 101 ? -2.295 -6.629 -17.828 1 95.94 101 VAL B N 1
ATOM 2665 C CA . VAL B 1 101 ? -3.154 -7.016 -16.719 1 95.94 101 VAL B CA 1
ATOM 2666 C C . VAL B 1 101 ? -3.219 -5.887 -15.695 1 95.94 101 VAL B C 1
ATOM 2668 O O . VAL B 1 101 ? -4.305 -5.465 -15.297 1 95.94 101 VAL B O 1
ATOM 2671 N N . ASP B 1 102 ? -2.07 -5.371 -15.305 1 95.88 102 ASP B N 1
ATOM 2672 C CA . ASP B 1 102 ? -2.031 -4.336 -14.281 1 95.88 102 ASP B CA 1
ATOM 2673 C C . ASP B 1 102 ? -2.656 -3.037 -14.789 1 95.88 102 ASP B C 1
ATOM 2675 O O . ASP B 1 102 ? -3.299 -2.312 -14.023 1 95.88 102 ASP B O 1
ATOM 2679 N N . ALA B 1 103 ? -2.471 -2.723 -16.031 1 96.12 103 ALA B N 1
ATOM 2680 C CA . ALA B 1 103 ? -3.09 -1.529 -16.609 1 96.12 103 ALA B CA 1
ATOM 2681 C C . ALA B 1 103 ? -4.609 -1.652 -16.625 1 96.12 103 ALA B C 1
ATOM 2683 O O . ALA B 1 103 ? -5.32 -0.697 -16.297 1 96.12 103 ALA B O 1
ATOM 2684 N N . LEU B 1 104 ? -5.055 -2.816 -17 1 96 104 LEU B N 1
ATOM 2685 C CA . LEU B 1 104 ? -6.492 -3.051 -17.016 1 96 104 LEU B CA 1
ATOM 2686 C C . LEU B 1 104 ? -7.066 -2.973 -15.594 1 96 104 LEU B C 1
ATOM 2688 O O . LEU B 1 104 ? -8.133 -2.396 -15.391 1 96 104 LEU B O 1
ATOM 2692 N N . GLN B 1 105 ? -6.379 -3.514 -14.727 1 94.81 105 GLN B N 1
ATOM 2693 C CA . GLN B 1 105 ? -6.836 -3.48 -13.344 1 94.81 105 GLN B CA 1
ATOM 2694 C C . GLN B 1 105 ? -6.848 -2.053 -12.805 1 94.81 105 GLN B C 1
ATOM 2696 O O . GLN B 1 105 ? -7.719 -1.691 -12.008 1 94.81 105 GLN B O 1
ATOM 2701 N N . ASP B 1 106 ? -5.867 -1.268 -13.18 1 95.06 106 ASP B N 1
ATOM 2702 C CA . ASP B 1 106 ? -5.875 0.143 -12.805 1 95.06 106 ASP B CA 1
ATOM 2703 C C . ASP B 1 106 ? -7.117 0.848 -13.344 1 95.06 106 ASP B C 1
ATOM 2705 O O . ASP B 1 106 ? -7.758 1.623 -12.625 1 95.06 106 ASP B O 1
ATOM 2709 N N . LEU B 1 107 ? -7.477 0.513 -14.523 1 94.5 107 LEU B N 1
ATOM 2710 C CA . LEU B 1 107 ? -8.648 1.111 -15.148 1 94.5 107 LEU B CA 1
ATOM 2711 C C . LEU B 1 107 ? -9.922 0.717 -14.398 1 94.5 107 LEU B C 1
ATOM 2713 O O . LEU B 1 107 ? -10.789 1.56 -14.148 1 94.5 107 LEU B O 1
ATOM 2717 N N . VAL B 1 108 ? -9.945 -0.476 -14.07 1 93.25 108 VAL B N 1
ATOM 2718 C CA . VAL B 1 108 ? -11.109 -0.979 -13.352 1 93.25 108 VAL B CA 1
ATOM 2719 C C . VAL B 1 108 ? -11.211 -0.299 -11.984 1 93.25 108 VAL B C 1
ATOM 2721 O O . VAL B 1 108 ? -12.297 0.092 -11.555 1 93.25 108 VAL B O 1
ATOM 2724 N N . THR B 1 109 ? -10.117 -0.185 -11.344 1 92.25 109 THR B N 1
ATOM 2725 C CA . THR B 1 109 ? -10.094 0.45 -10.031 1 92.25 109 THR B CA 1
ATOM 2726 C C . THR B 1 109 ? -10.531 1.907 -10.133 1 92.25 109 THR B C 1
ATOM 2728 O O . THR B 1 109 ? -11.344 2.371 -9.32 1 92.25 109 THR B O 1
ATOM 2731 N N . LEU B 1 110 ? -10.078 2.615 -11.07 1 91.06 110 LEU B N 1
ATOM 2732 C CA . LEU B 1 110 ? -10.461 4.008 -11.266 1 91.06 110 LEU B CA 1
ATOM 2733 C C . LEU B 1 110 ? -11.953 4.121 -11.562 1 91.06 110 LEU B C 1
ATOM 2735 O O . LEU B 1 110 ? -12.609 5.059 -11.109 1 91.06 110 LEU B O 1
ATOM 2739 N N . ASP B 1 111 ? -12.391 3.168 -12.25 1 92.69 111 ASP B N 1
ATOM 2740 C CA . ASP B 1 111 ? -13.812 3.148 -12.586 1 92.69 111 ASP B CA 1
ATOM 2741 C C . ASP B 1 111 ? -14.664 2.955 -11.328 1 92.69 111 ASP B C 1
ATOM 2743 O O . ASP B 1 111 ? -15.703 3.598 -11.172 1 92.69 111 ASP B O 1
ATOM 2747 N N . ARG B 1 112 ? -14.273 2.072 -10.508 1 89.31 112 ARG B N 1
ATOM 2748 C CA . ARG B 1 112 ? -15 1.79 -9.273 1 89.31 112 ARG B CA 1
ATOM 2749 C C . ARG B 1 112 ? -15.031 3.016 -8.359 1 89.31 112 ARG B C 1
ATOM 2751 O O . ARG B 1 112 ? -15.961 3.189 -7.578 1 89.31 112 ARG B O 1
ATOM 2758 N N . LEU B 1 113 ? -14.016 3.869 -8.477 1 88.56 113 LEU B N 1
ATOM 2759 C CA . LEU B 1 113 ? -13.945 5.086 -7.676 1 88.56 113 LEU B CA 1
ATOM 2760 C C . LEU B 1 113 ? -14.805 6.188 -8.281 1 88.56 113 LEU B C 1
ATOM 2762 O O . LEU B 1 113 ? -15.008 7.234 -7.656 1 88.56 113 LEU B O 1
ATOM 2766 N N . GLY B 1 114 ? -15.289 6.004 -9.523 1 86.25 114 GLY B N 1
ATOM 2767 C CA . GLY B 1 114 ? -16.141 6.992 -10.172 1 86.25 114 GLY B CA 1
ATOM 2768 C C . GLY B 1 114 ? -15.352 8.016 -10.969 1 86.25 114 GLY B C 1
ATOM 2769 O O . GLY B 1 114 ? -15.82 9.141 -11.18 1 86.25 114 GLY B O 1
ATOM 2770 N N . PHE B 1 115 ? -14.188 7.652 -11.25 1 84.12 115 PHE B N 1
ATOM 2771 C CA . PHE B 1 115 ? -13.352 8.594 -11.992 1 84.12 115 PHE B CA 1
ATOM 2772 C C . PHE B 1 115 ? -13.953 8.898 -13.352 1 84.12 115 PHE B C 1
ATOM 2774 O O . PHE B 1 115 ? -13.75 9.992 -13.898 1 84.12 115 PHE B O 1
ATOM 2781 N N . PHE B 1 116 ? -14.695 8.039 -13.883 1 83.62 116 PHE B N 1
ATOM 2782 C CA . PHE B 1 116 ? -15.266 8.211 -15.219 1 83.62 116 PHE B CA 1
ATOM 2783 C C . PHE B 1 116 ? -16.719 8.641 -15.125 1 83.62 116 PHE B C 1
ATOM 2785 O O . PHE B 1 116 ? -17.5 8.422 -16.062 1 83.62 116 PHE B O 1
ATOM 2792 N N . GLY B 1 117 ? -17.141 9.211 -14 1 82.31 117 GLY B N 1
ATOM 2793 C CA . GLY B 1 117 ? -18.516 9.641 -13.773 1 82.31 117 GLY B CA 1
ATOM 2794 C C . GLY B 1 117 ? -19.219 8.828 -12.711 1 82.31 117 GLY B C 1
ATOM 2795 O O . GLY B 1 117 ? -18.969 9.008 -11.516 1 82.31 117 GLY B O 1
ATOM 2796 N N . LYS B 1 118 ? -19.906 7.785 -13.18 1 82.56 118 LYS B N 1
ATOM 2797 C CA . LYS B 1 118 ? -20.562 6.883 -12.242 1 82.56 118 LYS B CA 1
ATOM 2798 C C . LYS B 1 118 ? -19.719 5.637 -11.992 1 82.56 118 LYS B C 1
ATOM 2800 O O . LYS B 1 118 ? -19 5.184 -12.883 1 82.56 118 LYS B O 1
ATOM 2805 N N . PRO B 1 119 ? -19.734 5.238 -10.758 1 86.06 119 PRO B N 1
ATOM 2806 C CA . PRO B 1 119 ? -18.984 4.016 -10.477 1 86.06 119 PRO B CA 1
ATOM 2807 C C . PRO B 1 119 ? -19.453 2.824 -11.312 1 86.06 119 PRO B C 1
ATOM 2809 O O . PRO B 1 119 ? -20.656 2.684 -11.562 1 86.06 119 PRO B O 1
ATOM 2812 N N . ASN B 1 120 ? -18.5 2.035 -11.859 1 86.88 120 ASN B N 1
ATOM 2813 C CA . ASN B 1 120 ? -18.766 0.791 -12.57 1 86.88 120 ASN B CA 1
ATOM 2814 C C . ASN B 1 120 ? -19.375 1.052 -13.953 1 86.88 120 ASN B C 1
ATOM 2816 O O . ASN B 1 120 ? -20.359 0.427 -14.328 1 86.88 120 ASN B O 1
ATOM 2820 N N . ARG B 1 121 ? -18.812 1.994 -14.617 1 85.69 121 ARG B N 1
ATOM 2821 C CA . ARG B 1 121 ? -19.234 2.332 -15.969 1 85.69 121 ARG B CA 1
ATOM 2822 C C . ARG B 1 121 ? -18.594 1.403 -17 1 85.69 121 ARG B C 1
ATOM 2824 O O . ARG B 1 121 ? -19.172 1.139 -18.047 1 85.69 121 ARG B O 1
ATOM 2831 N N . LEU B 1 122 ? -17.438 0.914 -16.703 1 88.12 122 LEU B N 1
ATOM 2832 C CA . LEU B 1 122 ? -16.734 0.028 -17.625 1 88.12 122 LEU B CA 1
ATOM 2833 C C . LEU B 1 122 ? -17.453 -1.312 -17.75 1 88.12 122 LEU B C 1
ATOM 2835 O O . LEU B 1 122 ? -17.953 -1.843 -16.766 1 88.12 122 LEU B O 1
ATOM 2839 N N . PRO B 1 123 ? -17.422 -1.796 -18.969 1 84.75 123 PRO B N 1
ATOM 2840 C CA . PRO B 1 123 ? -18.031 -3.113 -19.172 1 84.75 123 PRO B CA 1
ATOM 2841 C C . PRO B 1 123 ? -17.359 -4.207 -18.344 1 84.75 123 PRO B C 1
ATOM 2843 O O . PRO B 1 123 ? -16.156 -4.148 -18.094 1 84.75 123 PRO B O 1
ATOM 2846 N N . VAL B 1 124 ? -18.156 -5.105 -17.969 1 84.88 124 VAL B N 1
ATOM 2847 C CA . VAL B 1 124 ? -17.688 -6.254 -17.188 1 84.88 124 VAL B CA 1
ATOM 2848 C C . VAL B 1 124 ? -16.625 -7.016 -17.984 1 84.88 124 VAL B C 1
ATOM 2850 O O . VAL B 1 124 ? -15.766 -7.672 -17.406 1 84.88 124 VAL B O 1
ATOM 2853 N N . ALA B 1 125 ? -16.594 -6.77 -19.234 1 88.12 125 ALA B N 1
ATOM 2854 C CA . ALA B 1 125 ? -15.664 -7.465 -20.125 1 88.12 125 ALA B CA 1
ATOM 2855 C C . ALA B 1 125 ? -14.219 -7.062 -19.844 1 88.12 125 ALA B C 1
ATOM 2857 O O . ALA B 1 125 ? -13.297 -7.855 -20.047 1 88.12 125 ALA B O 1
ATOM 2858 N N . VAL B 1 126 ? -14.023 -5.871 -19.422 1 91.31 126 VAL B N 1
ATOM 2859 C CA . VAL B 1 126 ? -12.672 -5.402 -19.141 1 91.31 126 VAL B CA 1
ATOM 2860 C C . VAL B 1 126 ? -12.086 -6.188 -17.969 1 91.31 126 VAL B C 1
ATOM 2862 O O . VAL B 1 126 ? -10.961 -6.672 -18.031 1 91.31 126 VAL B O 1
ATOM 2865 N N . GLU B 1 127 ? -12.844 -6.309 -17 1 89.56 127 GLU B N 1
ATOM 2866 C CA . GLU B 1 127 ? -12.398 -7.082 -15.844 1 89.56 127 GLU B CA 1
ATOM 2867 C C . GLU B 1 127 ? -12.219 -8.555 -16.203 1 89.56 127 GLU B C 1
ATOM 2869 O O . GLU B 1 127 ? -11.281 -9.203 -15.734 1 89.56 127 GLU B O 1
ATOM 2874 N N . SER B 1 128 ? -13.125 -9.039 -16.984 1 91.56 128 SER B N 1
ATOM 2875 C CA . SER B 1 128 ? -13.023 -10.422 -17.438 1 91.56 128 SER B CA 1
ATOM 2876 C C . SER B 1 128 ? -11.758 -10.648 -18.25 1 91.56 128 SER B C 1
ATOM 2878 O O . SER B 1 128 ? -11.102 -11.68 -18.109 1 91.56 128 SER B O 1
ATOM 2880 N N . LEU B 1 129 ? -11.492 -9.719 -19.078 1 93.81 129 LEU B N 1
ATOM 2881 C CA . LEU B 1 129 ? -10.273 -9.812 -19.875 1 93.81 129 LEU B CA 1
ATOM 2882 C C . LEU B 1 129 ? -9.039 -9.867 -18.984 1 93.81 129 LEU B C 1
ATOM 2884 O O . LEU B 1 129 ? -8.141 -10.688 -19.219 1 93.81 129 LEU B O 1
ATOM 2888 N N . ALA B 1 130 ? -9 -9.016 -18.031 1 93.62 130 ALA B N 1
ATOM 2889 C CA . ALA B 1 130 ? -7.879 -9.016 -17.094 1 93.62 130 ALA B CA 1
ATOM 2890 C C . ALA B 1 130 ? -7.727 -10.367 -16.406 1 93.62 130 ALA B C 1
ATOM 2892 O O . ALA B 1 130 ? -6.609 -10.875 -16.266 1 93.62 130 ALA B O 1
ATOM 2893 N N . ASN B 1 131 ? -8.82 -10.992 -16.078 1 91.81 131 ASN B N 1
ATOM 2894 C CA . ASN B 1 131 ? -8.797 -12.289 -15.422 1 91.81 131 ASN B CA 1
ATOM 2895 C C . ASN B 1 131 ? -8.289 -13.383 -16.359 1 91.81 131 ASN B C 1
ATOM 2897 O O . ASN B 1 131 ? -7.531 -14.258 -15.93 1 91.81 131 ASN B O 1
ATOM 2901 N N . HIS B 1 132 ? -8.641 -13.305 -17.531 1 94.19 132 HIS B N 1
ATOM 2902 C CA . HIS B 1 132 ? -8.18 -14.297 -18.5 1 94.19 132 HIS B CA 1
ATOM 2903 C C . HIS B 1 132 ? -6.695 -14.125 -18.797 1 94.19 132 HIS B C 1
ATOM 2905 O O . HIS B 1 132 ? -5.973 -15.117 -18.969 1 94.19 132 HIS B O 1
ATOM 2911 N N . LEU B 1 133 ? -6.328 -12.922 -18.859 1 95.69 133 LEU B N 1
ATOM 2912 C CA . LEU B 1 133 ? -4.91 -12.672 -19.094 1 95.69 133 LEU B CA 1
ATOM 2913 C C . LEU B 1 133 ? -4.07 -13.164 -17.922 1 95.69 133 LEU B C 1
ATOM 2915 O O . LEU B 1 133 ? -2.926 -13.578 -18.094 1 95.69 133 LEU B O 1
ATOM 2919 N N . ASP B 1 134 ? -4.641 -13.148 -16.781 1 94.81 134 ASP B N 1
ATOM 2920 C CA . ASP B 1 134 ? -3.953 -13.656 -15.594 1 94.81 134 ASP B CA 1
ATOM 2921 C C . ASP B 1 134 ? -3.656 -15.148 -15.727 1 94.81 134 ASP B C 1
ATOM 2923 O O . ASP B 1 134 ?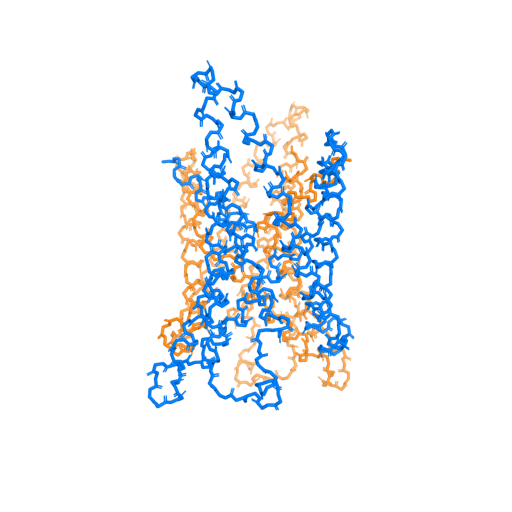 -2.643 -15.633 -15.219 1 94.81 134 ASP B O 1
ATOM 2927 N N . ILE B 1 135 ? -4.547 -15.828 -16.375 1 95.88 135 ILE B N 1
ATOM 2928 C CA . ILE B 1 135 ? -4.32 -17.25 -16.609 1 95.88 135 ILE B CA 1
ATOM 2929 C C . ILE B 1 135 ? -3.094 -17.438 -17.5 1 95.88 135 ILE B C 1
ATOM 2931 O O . ILE B 1 135 ? -2.23 -18.266 -17.219 1 95.88 135 ILE B O 1
ATOM 2935 N N . MET B 1 136 ? -3.018 -16.641 -18.516 1 96.31 136 MET B N 1
ATOM 2936 C CA . MET B 1 136 ? -1.876 -16.719 -19.422 1 96.31 136 MET B CA 1
ATOM 2937 C C . MET B 1 136 ? -0.582 -16.359 -18.703 1 96.31 136 MET B C 1
ATOM 2939 O O . MET B 1 136 ? 0.465 -16.953 -18.953 1 96.31 136 MET B O 1
ATOM 2943 N N . LEU B 1 137 ? -0.701 -15.469 -17.875 1 96 137 LEU B N 1
ATOM 2944 C CA . LEU B 1 137 ? 0.465 -15.039 -17.109 1 96 137 LEU B CA 1
ATOM 2945 C C . LEU B 1 137 ? 0.979 -16.172 -16.219 1 96 137 LEU B C 1
ATOM 2947 O O . LEU B 1 137 ? 2.182 -16.453 -16.188 1 96 137 LEU B O 1
ATOM 2951 N N . ALA B 1 138 ? 0.048 -16.766 -15.531 1 95.44 138 ALA B N 1
ATOM 2952 C CA . ALA B 1 138 ? 0.427 -17.891 -14.68 1 95.44 138 ALA B CA 1
ATOM 2953 C C . ALA B 1 138 ? 1.032 -19.016 -15.508 1 95.44 138 ALA B C 1
ATOM 2955 O O . ALA B 1 138 ? 2.045 -19.609 -15.117 1 95.44 138 ALA B O 1
ATOM 2956 N N . ALA B 1 139 ? 0.465 -19.281 -16.641 1 95.94 139 ALA B N 1
ATOM 2957 C CA . ALA B 1 139 ? 0.969 -20.328 -17.531 1 95.94 139 ALA B CA 1
ATOM 2958 C C . ALA B 1 139 ? 2.365 -19.984 -18.047 1 95.94 139 ALA B C 1
ATOM 2960 O O . ALA B 1 139 ? 3.24 -20.859 -18.109 1 95.94 139 ALA B O 1
ATOM 2961 N N . ASN B 1 140 ? 2.498 -18.797 -18.406 1 95.88 140 ASN B N 1
ATOM 2962 C CA . ASN B 1 140 ? 3.811 -18.344 -18.859 1 95.88 140 ASN B CA 1
ATOM 2963 C C . ASN B 1 140 ? 4.863 -18.5 -17.766 1 95.88 140 ASN B C 1
ATOM 2965 O O . ASN B 1 140 ? 5.988 -18.922 -18.031 1 95.88 140 ASN B O 1
ATOM 2969 N N . GLY B 1 141 ? 4.504 -18.109 -16.578 1 93.5 141 GLY B N 1
ATOM 2970 C CA . GLY B 1 141 ? 5.422 -18.297 -15.469 1 93.5 141 GLY B CA 1
ATOM 2971 C C . GLY B 1 141 ? 5.812 -19.734 -15.25 1 93.5 141 GLY B C 1
ATOM 2972 O O . GLY B 1 141 ? 6.988 -20.047 -15.023 1 93.5 141 GLY B O 1
ATOM 2973 N N . MET B 1 142 ? 4.871 -20.547 -15.367 1 94.56 142 MET B N 1
ATOM 2974 C CA . MET B 1 142 ? 5.137 -21.984 -15.234 1 94.56 142 MET B CA 1
ATOM 2975 C C . MET B 1 142 ? 6.086 -22.469 -16.328 1 94.56 142 MET B C 1
ATOM 2977 O O . MET B 1 142 ? 7.008 -23.234 -16.062 1 94.56 142 MET B O 1
ATOM 2981 N N . THR B 1 143 ? 5.914 -22 -17.5 1 94.38 143 THR B N 1
ATOM 2982 C CA . THR B 1 143 ? 6.723 -22.406 -18.641 1 94.38 143 THR B CA 1
ATOM 2983 C C . THR B 1 143 ? 8.172 -21.953 -18.469 1 94.38 143 THR B C 1
ATOM 2985 O O . THR B 1 143 ? 9.102 -22.734 -18.641 1 94.38 143 THR B O 1
ATOM 2988 N N . VAL B 1 144 ? 8.328 -20.719 -18.141 1 91.06 144 VAL B N 1
ATOM 2989 C CA . VAL B 1 144 ? 9.664 -20.156 -17.953 1 91.06 144 VAL B CA 1
ATOM 2990 C C . VAL B 1 144 ? 10.406 -20.922 -16.859 1 91.06 144 VAL B C 1
ATOM 2992 O O . VAL B 1 144 ? 11.562 -21.312 -17.047 1 91.06 144 VAL B O 1
ATOM 2995 N N . THR B 1 145 ? 9.734 -21.141 -15.812 1 91.88 145 THR B N 1
ATOM 2996 C CA . THR B 1 145 ? 10.344 -21.812 -14.672 1 91.88 145 THR B CA 1
ATOM 2997 C C . THR B 1 145 ? 10.68 -23.25 -15.016 1 91.88 145 THR B C 1
ATOM 2999 O O . THR B 1 145 ? 11.727 -23.766 -14.617 1 91.88 145 THR B O 1
ATOM 3002 N N . THR B 1 146 ? 9.867 -23.938 -15.742 1 92.38 146 THR B N 1
ATOM 3003 C CA . THR B 1 146 ? 10.125 -25.312 -16.172 1 92.38 146 THR B CA 1
ATOM 3004 C C . THR B 1 146 ? 11.336 -25.375 -17.078 1 92.38 146 THR B C 1
ATOM 3006 O O . THR B 1 146 ? 12.195 -26.25 -16.938 1 92.38 146 THR B O 1
ATOM 3009 N N . LEU B 1 147 ? 11.414 -24.453 -17.953 1 91.06 147 LEU B N 1
ATOM 3010 C CA . LEU B 1 147 ? 12.555 -24.406 -18.859 1 91.06 147 LEU B CA 1
ATOM 3011 C C . LEU B 1 147 ? 13.852 -24.172 -18.094 1 91.06 147 LEU B C 1
ATOM 3013 O O . LEU B 1 147 ? 14.875 -24.797 -18.391 1 91.06 147 LEU B O 1
ATOM 3017 N N . ARG B 1 148 ? 13.773 -23.312 -17.188 1 87.5 148 ARG B N 1
ATOM 3018 C CA . ARG B 1 148 ? 14.945 -23.047 -16.359 1 87.5 148 ARG B CA 1
ATOM 3019 C C . ARG B 1 148 ? 15.359 -24.281 -15.562 1 87.5 148 ARG B C 1
ATOM 3021 O O . ARG B 1 148 ? 16.547 -24.562 -15.43 1 87.5 148 ARG B O 1
ATOM 3028 N N . LEU B 1 149 ? 14.391 -25 -15.109 1 90.31 149 LEU B N 1
ATOM 3029 C CA . LEU B 1 149 ? 14.664 -26.219 -14.344 1 90.31 149 LEU B CA 1
ATOM 3030 C C . LEU B 1 149 ? 15.312 -27.281 -15.227 1 90.31 149 LEU B C 1
ATOM 3032 O O . LEU B 1 149 ? 16.234 -27.969 -14.789 1 90.31 149 LEU B O 1
ATOM 3036 N N . VAL B 1 150 ? 14.883 -27.375 -16.391 1 89.31 150 VAL B N 1
ATOM 3037 C CA . VAL B 1 150 ? 15.43 -28.344 -17.328 1 89.31 150 VAL B CA 1
ATOM 3038 C C . VAL B 1 150 ? 16.875 -28 -17.641 1 89.31 150 VAL B C 1
ATOM 3040 O O . VAL B 1 150 ? 17.734 -28.891 -17.656 1 89.31 150 VAL B O 1
ATOM 3043 N N . ARG B 1 151 ? 17.172 -26.797 -17.781 1 85.12 151 ARG B N 1
ATOM 3044 C CA . ARG B 1 151 ? 18.531 -26.359 -18.078 1 85.12 151 ARG B CA 1
ATOM 3045 C C . ARG B 1 151 ? 19.453 -26.578 -16.891 1 85.12 151 ARG B C 1
ATOM 3047 O O . ARG B 1 151 ? 20.609 -26.984 -17.047 1 85.12 151 ARG B O 1
ATOM 3054 N N . LEU B 1 152 ? 18.938 -26.312 -15.75 1 86.5 152 LEU B N 1
ATOM 3055 C CA . LEU B 1 152 ? 19.734 -26.484 -14.539 1 86.5 152 LEU B CA 1
ATOM 3056 C C . LEU B 1 152 ? 20.031 -27.953 -14.297 1 86.5 152 LEU B C 1
ATOM 3058 O O . LEU B 1 152 ? 21.109 -28.297 -13.781 1 86.5 152 LEU B O 1
ATOM 3062 N N . ARG B 1 153 ? 19.141 -28.75 -14.633 1 84.06 153 ARG B N 1
ATOM 3063 C CA . ARG B 1 153 ? 19.359 -30.188 -14.492 1 84.06 153 ARG B CA 1
ATOM 3064 C C . ARG B 1 153 ? 20.5 -30.656 -15.398 1 84.06 153 ARG B C 1
ATOM 3066 O O . ARG B 1 153 ? 21.297 -31.516 -15 1 84.06 153 ARG B O 1
ATOM 3073 N N . GLN B 1 154 ? 20.609 -30.078 -16.531 1 82.88 154 GLN B N 1
ATOM 3074 C CA . GLN B 1 154 ? 21.703 -30.406 -17.453 1 82.88 154 GLN B CA 1
ATOM 3075 C C . GLN B 1 154 ? 23.047 -29.922 -16.906 1 82.88 154 GLN B C 1
ATOM 3077 O O . GLN B 1 154 ? 24.047 -30.625 -17.016 1 82.88 154 GLN B O 1
ATOM 3082 N N . GLU B 1 155 ? 22.969 -28.766 -16.328 1 78.25 155 GLU B N 1
ATOM 3083 C CA . GLU B 1 155 ? 24.172 -28.219 -15.727 1 78.25 155 GLU B CA 1
ATOM 3084 C C . GLU B 1 155 ? 24.609 -29.031 -14.508 1 78.25 155 GLU B C 1
ATOM 3086 O O . GLU B 1 155 ? 25.797 -29.219 -14.273 1 78.25 155 GLU B O 1
ATOM 3091 N N . ARG B 1 156 ? 23.656 -29.359 -13.703 1 76.69 156 ARG B N 1
ATOM 3092 C CA . ARG B 1 156 ? 23.922 -30.141 -12.508 1 76.69 156 ARG B CA 1
ATOM 3093 C C . ARG B 1 156 ? 24.609 -31.469 -12.875 1 76.69 156 ARG B C 1
ATOM 3095 O O . ARG B 1 156 ? 25.516 -31.906 -12.18 1 76.69 156 ARG B O 1
ATOM 3102 N N . LYS B 1 157 ? 24.219 -32.031 -13.875 1 76.25 157 LYS B N 1
ATOM 3103 C CA . LYS B 1 157 ? 24.844 -33.281 -14.336 1 76.25 157 LYS B CA 1
ATOM 3104 C C . LYS B 1 157 ? 26.297 -33.062 -14.719 1 76.25 157 LYS B C 1
ATOM 3106 O O . LYS B 1 157 ? 27.156 -33.906 -14.445 1 76.25 157 LYS B O 1
ATOM 3111 N N . LEU B 1 158 ? 26.531 -31.875 -15.141 1 70.69 158 LEU B N 1
ATOM 3112 C CA . LEU B 1 158 ? 27.906 -31.531 -15.539 1 70.69 158 LEU B CA 1
ATOM 3113 C C . LEU B 1 158 ? 28.734 -31.125 -14.336 1 70.69 158 LEU B C 1
ATOM 3115 O O . LEU B 1 158 ? 29.938 -31.422 -14.281 1 70.69 158 LEU B O 1
ATOM 3119 N N . ALA B 1 159 ? 28.094 -30.359 -13.305 1 65 159 ALA B N 1
ATOM 3120 C CA . ALA B 1 159 ? 28.766 -29.844 -12.117 1 65 159 ALA B CA 1
ATOM 3121 C C . ALA B 1 159 ? 29.078 -30.969 -11.133 1 65 159 ALA B C 1
ATOM 3123 O O . ALA B 1 159 ? 30.047 -30.891 -10.367 1 65 159 ALA B O 1
ATOM 3124 N N . HIS B 1 160 ? 28.078 -31.906 -10.742 1 63.09 160 HIS B N 1
ATOM 3125 C CA . HIS B 1 160 ? 28.328 -33 -9.812 1 63.09 160 HIS B CA 1
ATOM 3126 C C . HIS B 1 160 ? 29.766 -33.531 -9.938 1 63.09 160 HIS B C 1
ATOM 3128 O O . HIS B 1 160 ? 30.328 -34.062 -8.969 1 63.09 160 HIS B O 1
ATOM 3134 N N . SER B 1 161 ? 30.375 -33.188 -10.922 1 61.06 161 SER B N 1
ATOM 3135 C CA . SER B 1 161 ? 31.781 -33.594 -10.984 1 61.06 161 SER B CA 1
ATOM 3136 C C . SER B 1 161 ? 32.656 -32.625 -10.188 1 61.06 161 SER B C 1
ATOM 3138 O O . SER B 1 161 ? 33.781 -33 -9.828 1 61.06 161 SER B O 1
ATOM 3140 N N . LYS B 1 162 ? 32.125 -31.406 -9.805 1 61.84 162 LYS B N 1
ATOM 3141 C CA . LYS B 1 162 ? 32.875 -30.469 -8.984 1 61.84 162 LYS B CA 1
ATOM 3142 C C . LYS B 1 162 ? 32.125 -30.062 -7.738 1 61.84 162 LYS B C 1
ATOM 3144 O O . LYS B 1 162 ? 30.969 -29.594 -7.828 1 61.84 162 LYS B O 1
ATOM 3149 N N . GLN B 1 163 ? 32.375 -30.422 -6.504 1 59 163 GLN B N 1
ATOM 3150 C CA . GLN B 1 163 ? 31.734 -30.422 -5.195 1 59 163 GLN B CA 1
ATOM 3151 C C . GLN B 1 163 ? 31.109 -29.062 -4.887 1 59 163 GLN B C 1
ATOM 3153 O O . GLN B 1 163 ? 29.953 -28.984 -4.461 1 59 163 GLN B O 1
ATOM 3158 N N . ALA B 1 164 ? 31.906 -27.906 -4.758 1 59.59 164 ALA B N 1
ATOM 3159 C CA . ALA B 1 164 ? 31.531 -26.594 -4.254 1 59.59 164 ALA B CA 1
ATOM 3160 C C . ALA B 1 164 ? 30.406 -25.984 -5.082 1 59.59 164 ALA B C 1
ATOM 3162 O O . ALA B 1 164 ? 29.484 -25.359 -4.535 1 59.59 164 ALA B O 1
ATOM 3163 N N . SER B 1 165 ? 30.344 -26.344 -6.324 1 66.19 165 SER B N 1
ATOM 3164 C CA . SER B 1 165 ? 29.391 -25.781 -7.262 1 66.19 165 SER B CA 1
ATOM 3165 C C . SER B 1 165 ? 28.047 -26.5 -7.168 1 66.19 165 SER B C 1
ATOM 3167 O O . SER B 1 165 ? 27 -25.922 -7.504 1 66.19 165 SER B O 1
ATOM 3169 N N . ALA B 1 166 ? 28.141 -27.547 -6.324 1 71 166 ALA B N 1
ATOM 3170 C CA . ALA B 1 166 ? 26.953 -28.391 -6.273 1 71 166 ALA B CA 1
ATOM 3171 C C . ALA B 1 166 ? 25.906 -27.797 -5.332 1 71 166 ALA B C 1
ATOM 3173 O O . ALA B 1 166 ? 24.703 -27.812 -5.633 1 71 166 ALA B O 1
ATOM 3174 N N . GLY B 1 167 ? 26.359 -27.281 -4.242 1 76.5 167 GLY B N 1
ATOM 3175 C CA . GLY B 1 167 ? 25.453 -26.688 -3.281 1 76.5 167 GLY B CA 1
ATOM 3176 C C . GLY B 1 167 ? 24.719 -25.469 -3.822 1 76.5 167 GLY B C 1
ATOM 3177 O O . GLY B 1 167 ? 23.5 -25.328 -3.623 1 76.5 167 GLY B O 1
ATOM 3178 N N . LYS B 1 168 ? 25.453 -24.656 -4.453 1 81.62 168 LYS B N 1
ATOM 3179 C CA . LYS B 1 168 ? 24.859 -23.469 -5.035 1 81.62 168 LYS B CA 1
ATOM 3180 C C . LYS B 1 168 ? 23.828 -23.828 -6.105 1 81.62 168 LYS B C 1
ATOM 3182 O O . LYS B 1 168 ? 22.766 -23.219 -6.172 1 81.62 168 LYS B O 1
ATOM 3187 N N . VAL B 1 169 ? 24.156 -24.844 -6.801 1 83.31 169 VAL B N 1
ATOM 3188 C CA . VAL B 1 169 ? 23.25 -25.266 -7.863 1 83.31 169 VAL B CA 1
ATOM 3189 C C . VAL B 1 169 ? 21.984 -25.859 -7.258 1 83.31 169 VAL B C 1
ATOM 3191 O O . VAL B 1 169 ? 20.875 -25.594 -7.746 1 83.31 169 VAL B O 1
ATOM 3194 N N . GLU B 1 170 ? 22.109 -26.578 -6.184 1 84.31 170 GLU B N 1
ATOM 3195 C CA . GLU B 1 170 ? 20.953 -27.188 -5.531 1 84.31 170 GLU B CA 1
ATOM 3196 C C . GLU B 1 170 ? 20.031 -26.125 -4.949 1 84.31 170 GLU B C 1
ATOM 3198 O O . GLU B 1 170 ? 18.812 -26.266 -4.98 1 84.31 170 GLU B O 1
ATOM 3203 N N . ALA B 1 171 ? 20.594 -25.125 -4.445 1 86.56 171 ALA B N 1
ATOM 3204 C CA . ALA B 1 171 ? 19.797 -24.031 -3.904 1 86.56 171 ALA B CA 1
ATOM 3205 C C . ALA B 1 171 ? 18.969 -23.359 -5 1 86.56 171 ALA B C 1
ATOM 3207 O O . ALA B 1 171 ? 17.812 -23 -4.785 1 86.56 171 ALA B O 1
ATOM 3208 N N . VAL B 1 172 ? 19.562 -23.297 -6.074 1 88 172 VAL B N 1
ATOM 3209 C CA . VAL B 1 172 ? 18.859 -22.672 -7.195 1 88 172 VAL B CA 1
ATOM 3210 C C . VAL B 1 172 ? 17.75 -23.578 -7.695 1 88 172 VAL B C 1
ATOM 3212 O O . VAL B 1 172 ? 16.656 -23.125 -8.031 1 88 172 VAL B O 1
ATOM 3215 N N . VAL B 1 173 ? 18.031 -24.812 -7.719 1 89.44 173 VAL B N 1
ATOM 3216 C CA . VAL B 1 173 ? 17.031 -25.797 -8.148 1 89.44 173 VAL B CA 1
ATOM 3217 C C . VAL B 1 173 ? 15.836 -25.766 -7.191 1 89.44 173 VAL B C 1
ATOM 3219 O O . VAL B 1 173 ? 14.68 -25.766 -7.629 1 89.44 173 VAL B O 1
ATOM 3222 N N . GLN B 1 174 ? 16.109 -25.703 -5.961 1 90.44 174 GLN B N 1
ATOM 3223 C CA . GLN B 1 174 ? 15.039 -25.656 -4.969 1 90.44 174 GLN B CA 1
ATOM 3224 C C . GLN B 1 174 ? 14.211 -24.375 -5.113 1 90.44 174 GLN B C 1
ATOM 3226 O O . GLN B 1 174 ? 12.992 -24.406 -4.969 1 90.44 174 GLN B O 1
ATOM 3231 N N . ALA B 1 175 ? 14.836 -23.328 -5.355 1 90.94 175 ALA B N 1
ATOM 3232 C CA . ALA B 1 175 ? 14.133 -22.078 -5.562 1 90.94 175 ALA B CA 1
ATOM 3233 C C . ALA B 1 175 ? 13.211 -22.156 -6.773 1 90.94 175 ALA B C 1
ATOM 3235 O O . ALA B 1 175 ? 12.086 -21.641 -6.738 1 90.94 175 ALA B O 1
ATOM 3236 N N . GLU B 1 176 ? 13.688 -22.797 -7.777 1 91.5 176 GLU B N 1
ATOM 3237 C CA . GLU B 1 176 ? 12.883 -22.922 -8.984 1 91.5 176 GLU B CA 1
ATOM 3238 C C . GLU B 1 176 ? 11.711 -23.859 -8.773 1 91.5 176 GLU B C 1
ATOM 3240 O O . GLU B 1 176 ? 10.633 -23.672 -9.344 1 91.5 176 GLU B O 1
ATOM 3245 N N . ARG B 1 177 ? 11.906 -24.906 -8.039 1 93.56 177 ARG B N 1
ATOM 3246 C CA . ARG B 1 177 ? 10.82 -25.828 -7.715 1 93.56 177 ARG B CA 1
ATOM 3247 C C . ARG B 1 177 ? 9.727 -25.109 -6.922 1 93.56 177 ARG B C 1
ATOM 3249 O O . ARG B 1 177 ? 8.531 -25.344 -7.164 1 93.56 177 ARG B O 1
ATOM 3256 N N . LEU B 1 178 ? 10.141 -24.312 -6.035 1 94.06 178 LEU B N 1
ATOM 3257 C CA . LEU B 1 178 ? 9.18 -23.547 -5.262 1 94.06 178 LEU B CA 1
ATOM 3258 C C . LEU B 1 178 ? 8.43 -22.562 -6.148 1 94.06 178 LEU B C 1
ATOM 3260 O O . LEU B 1 178 ? 7.23 -22.344 -5.961 1 94.06 178 LEU B O 1
ATOM 3264 N N . ALA B 1 179 ? 9.133 -22.031 -7.039 1 94.06 179 ALA B N 1
ATOM 3265 C CA . ALA B 1 179 ? 8.5 -21.125 -7.992 1 94.06 179 ALA B CA 1
ATOM 3266 C C . ALA B 1 179 ? 7.453 -21.844 -8.828 1 94.06 179 ALA B C 1
ATOM 3268 O O . ALA B 1 179 ? 6.383 -21.297 -9.109 1 94.06 179 ALA B O 1
ATOM 3269 N N . LEU B 1 180 ? 7.809 -23.016 -9.219 1 95.06 180 LEU B N 1
ATOM 3270 C CA . LEU B 1 180 ? 6.867 -23.812 -9.992 1 95.06 180 LEU B CA 1
ATOM 3271 C C . LEU B 1 180 ? 5.602 -24.094 -9.188 1 95.06 180 LEU B C 1
ATOM 3273 O O . LEU B 1 180 ? 4.492 -24 -9.719 1 95.06 180 LEU B O 1
ATO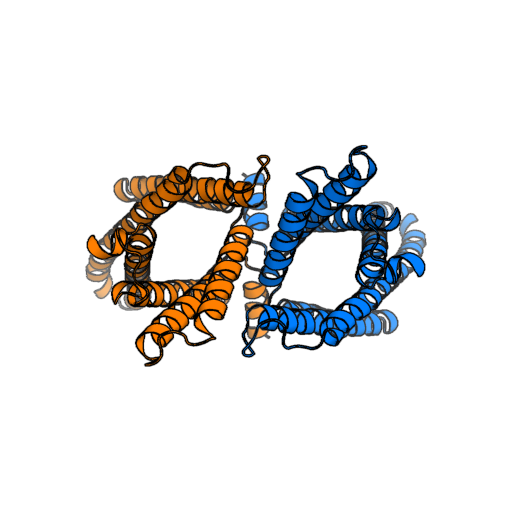M 3277 N N . LEU B 1 181 ? 5.805 -24.453 -8 1 96.06 181 LEU B N 1
ATOM 3278 C CA . LEU B 1 181 ? 4.66 -24.672 -7.125 1 96.06 181 LEU B CA 1
ATOM 3279 C C . LEU B 1 181 ? 3.832 -23.406 -6.984 1 96.06 181 LEU B C 1
ATOM 3281 O O . LEU B 1 181 ? 2.6 -23.453 -7.023 1 96.06 181 LEU B O 1
ATOM 3285 N N . LYS B 1 182 ? 4.461 -22.344 -6.824 1 96.44 182 LYS B N 1
ATOM 3286 C CA . LYS B 1 182 ? 3.783 -21.047 -6.707 1 96.44 182 LYS B CA 1
ATOM 3287 C C . LYS B 1 182 ? 2.92 -20.766 -7.934 1 96.44 182 LYS B C 1
ATOM 3289 O O . LYS B 1 182 ? 1.751 -20.406 -7.805 1 96.44 182 LYS B O 1
ATOM 3294 N N . TYR B 1 183 ? 3.479 -20.938 -9.094 1 95.94 183 TYR B N 1
ATOM 3295 C CA . TYR B 1 183 ? 2.754 -20.641 -10.328 1 95.94 183 TYR B CA 1
ATOM 3296 C C . TYR B 1 183 ? 1.611 -21.625 -10.539 1 95.94 183 TYR B C 1
ATOM 3298 O O . TYR B 1 183 ? 0.572 -21.266 -11.102 1 95.94 183 TYR B O 1
ATOM 3306 N N . THR B 1 184 ? 1.769 -22.844 -10.07 1 95.75 184 THR B N 1
ATOM 3307 C CA . THR B 1 184 ? 0.683 -23.812 -10.133 1 95.75 184 THR B CA 1
ATOM 3308 C C . THR B 1 184 ? -0.485 -23.375 -9.258 1 95.75 184 THR B C 1
ATOM 3310 O O . THR B 1 184 ? -1.645 -23.469 -9.664 1 95.75 184 THR B O 1
ATOM 3313 N N . CYS B 1 185 ? -0.137 -22.938 -8.156 1 96.31 185 CYS B N 1
ATOM 3314 C CA . CYS B 1 185 ? -1.165 -22.406 -7.262 1 96.31 185 CYS B CA 1
ATOM 3315 C C . CYS B 1 185 ? -1.823 -21.172 -7.855 1 96.31 185 CYS B C 1
ATOM 3317 O O . CYS B 1 185 ? -3.043 -21.016 -7.785 1 96.31 185 CYS B O 1
ATOM 3319 N N . ASP B 1 186 ? -1.033 -20.328 -8.414 1 95.69 186 ASP B N 1
ATOM 3320 C CA . ASP B 1 186 ? -1.575 -19.141 -9.039 1 95.69 186 ASP B CA 1
ATOM 3321 C C . ASP B 1 186 ? -2.533 -19.5 -10.18 1 95.69 186 ASP B C 1
ATOM 3323 O O . ASP B 1 186 ? -3.557 -18.828 -10.367 1 95.69 186 ASP B O 1
ATOM 3327 N N . LEU B 1 187 ? -2.184 -20.5 -10.875 1 95.12 187 LEU B N 1
ATOM 3328 C CA . LEU B 1 187 ? -3.035 -20.938 -11.977 1 95.12 187 LEU B CA 1
ATOM 3329 C C . LEU B 1 187 ? -4.391 -21.406 -11.461 1 95.12 187 LEU B C 1
ATOM 3331 O O . LEU B 1 187 ? -5.43 -21.062 -12.031 1 95.12 187 LEU B O 1
ATOM 3335 N N . LEU B 1 188 ? -4.383 -22.141 -10.414 1 94.06 188 LEU B N 1
ATOM 3336 C CA . LEU B 1 188 ? -5.625 -22.625 -9.82 1 94.06 188 LEU B CA 1
ATOM 3337 C C . LEU B 1 188 ? -6.5 -21.453 -9.367 1 94.06 188 LEU B C 1
ATOM 3339 O O . LEU B 1 188 ? -7.707 -21.453 -9.617 1 94.06 188 LEU B O 1
ATOM 3343 N N . LYS B 1 189 ? -5.91 -20.547 -8.758 1 93.75 189 LYS B N 1
ATOM 3344 C CA . LYS B 1 189 ? -6.629 -19.359 -8.297 1 93.75 189 LYS B CA 1
ATOM 3345 C C . LYS B 1 189 ? -7.223 -18.578 -9.469 1 93.75 189 LYS B C 1
ATOM 3347 O O . LYS B 1 189 ? -8.367 -18.125 -9.406 1 93.75 189 LYS B O 1
ATOM 3352 N N . CYS B 1 190 ? -6.449 -18.406 -10.531 1 93.5 190 CYS B N 1
ATOM 3353 C CA . CYS B 1 190 ? -6.902 -17.641 -11.688 1 93.5 190 CYS B CA 1
ATOM 3354 C C . CYS B 1 190 ? -8.039 -18.359 -12.406 1 93.5 190 CYS B C 1
ATOM 3356 O O . CYS B 1 190 ? -8.969 -17.719 -12.898 1 93.5 190 CYS B O 1
ATOM 3358 N N . LEU B 1 191 ? -7.969 -19.656 -12.445 1 92 191 LEU B N 1
ATOM 3359 C CA . LEU B 1 191 ? -9.031 -20.438 -13.062 1 92 191 LEU B CA 1
ATOM 3360 C C . LEU B 1 191 ? -10.344 -20.266 -12.305 1 92 191 LEU B C 1
ATOM 3362 O O . LEU B 1 191 ? -11.414 -20.156 -12.922 1 92 191 LEU B O 1
ATOM 3366 N N . ASP B 1 192 ? -10.227 -20.203 -11.07 1 88.88 192 ASP B N 1
ATOM 3367 C CA . ASP B 1 192 ? -11.406 -19.969 -10.242 1 88.88 192 ASP B CA 1
ATOM 3368 C C . ASP B 1 192 ? -11.961 -18.562 -10.453 1 88.88 192 ASP B C 1
ATOM 3370 O O . ASP B 1 192 ? -13.18 -18.375 -10.578 1 88.88 192 ASP B O 1
ATOM 3374 N N . SER B 1 193 ? -11.078 -17.594 -10.477 1 86.69 193 SER B N 1
ATOM 3375 C CA . SER B 1 193 ? -11.492 -16.203 -10.656 1 86.69 193 SER B CA 1
ATOM 3376 C C . SER B 1 193 ? -12.164 -16 -12 1 86.69 193 SER B C 1
ATOM 3378 O O . SER B 1 193 ? -13.039 -15.133 -12.141 1 86.69 193 SER B O 1
ATOM 3380 N N . ALA B 1 194 ? -11.75 -16.75 -12.984 1 87.44 194 ALA B N 1
ATOM 3381 C CA . ALA B 1 194 ? -12.344 -16.656 -14.312 1 87.44 194 ALA B CA 1
ATOM 3382 C C . ALA B 1 194 ? -13.625 -17.469 -14.414 1 87.44 194 ALA B C 1
ATOM 3384 O O . ALA B 1 194 ? -14.289 -17.469 -15.453 1 87.44 194 ALA B O 1
ATOM 3385 N N . GLY B 1 195 ? -13.977 -18.203 -13.398 1 83.69 195 GLY B N 1
ATOM 3386 C CA . GLY B 1 195 ? -15.203 -18.984 -13.375 1 83.69 195 GLY B CA 1
ATOM 3387 C C . GLY B 1 195 ? -15.086 -20.312 -14.086 1 83.69 195 GLY B C 1
ATOM 3388 O O . GLY B 1 195 ? -16.094 -20.938 -14.43 1 83.69 195 GLY B O 1
ATOM 3389 N N . MET B 1 196 ? -13.961 -20.719 -14.305 1 83.81 196 MET B N 1
ATOM 3390 C CA . MET B 1 196 ? -13.773 -21.922 -15.109 1 83.81 196 MET B CA 1
ATOM 3391 C C . MET B 1 196 ? -13.852 -23.188 -14.242 1 83.81 196 MET B C 1
ATOM 3393 O O . MET B 1 196 ? -14.008 -24.281 -14.758 1 83.81 196 MET B O 1
ATOM 3397 N N . LEU B 1 197 ? -13.711 -23 -12.945 1 79.19 197 LEU B N 1
ATOM 3398 C CA . LEU B 1 197 ? -13.789 -24.156 -12.062 1 79.19 197 LEU B CA 1
ATOM 3399 C C . LEU B 1 197 ? -15.211 -24.359 -11.555 1 79.19 197 LEU B C 1
ATOM 3401 O O . LEU B 1 197 ? -15.492 -25.344 -10.867 1 79.19 197 LEU B O 1
ATOM 3405 N N . GLN B 1 198 ? -16.078 -23.406 -11.789 1 71.38 198 GLN B N 1
ATOM 3406 C CA . GLN B 1 198 ? -17.453 -23.531 -11.344 1 71.38 198 GLN B CA 1
ATOM 3407 C C . GLN B 1 198 ? -18.266 -24.422 -12.281 1 71.38 198 GLN B C 1
ATOM 3409 O O . GLN B 1 198 ? -18.047 -24.406 -13.492 1 71.38 198 GLN B O 1
ATOM 3414 N N . SER B 1 199 ? -18.812 -25.438 -11.727 1 60.44 199 SER B N 1
ATOM 3415 C CA . SER B 1 199 ? -19.656 -26.344 -12.508 1 60.44 199 SER B CA 1
ATOM 3416 C C . SER B 1 199 ? -20.766 -25.578 -13.234 1 60.44 199 SER B C 1
ATOM 3418 O O . SER B 1 199 ? -21.203 -24.516 -12.773 1 60.44 199 SER B O 1
ATOM 3420 N N . PRO B 1 200 ? -21.078 -25.938 -14.594 1 55.88 200 PRO B N 1
ATOM 3421 C CA . PRO B 1 200 ? -22.141 -25.281 -15.352 1 55.88 200 PRO B CA 1
ATOM 3422 C C . PRO B 1 200 ? -23.406 -25.062 -14.531 1 55.88 200 PRO B C 1
ATOM 3424 O O . PRO B 1 200 ? -24.109 -24.078 -14.727 1 55.88 200 PRO B O 1
ATOM 3427 N N . ARG B 1 201 ? -23.766 -25.953 -13.742 1 50.94 201 ARG B N 1
ATOM 3428 C CA . ARG B 1 201 ? -24.984 -25.828 -12.953 1 50.94 201 ARG B CA 1
ATOM 3429 C C . ARG B 1 201 ? -24.859 -24.703 -11.93 1 50.94 201 ARG B C 1
ATOM 3431 O O . ARG B 1 201 ? -25.844 -24.016 -11.648 1 50.94 201 ARG B O 1
ATOM 3438 N N . GLN B 1 202 ? -23.672 -24.469 -11.477 1 53.34 202 GLN B N 1
ATOM 3439 C CA . GLN B 1 202 ? -23.453 -23.5 -10.422 1 53.34 202 GLN B CA 1
ATOM 3440 C C . GLN B 1 202 ? -23.375 -22.078 -10.984 1 53.34 202 GLN B C 1
ATOM 3442 O O . GLN B 1 202 ? -23.672 -21.109 -10.289 1 53.34 202 GLN B O 1
ATOM 3447 N N . ARG B 1 203 ? -23.016 -22.094 -12.258 1 53.66 203 ARG B N 1
ATOM 3448 C CA . ARG B 1 203 ? -23.016 -20.797 -12.914 1 53.66 203 ARG B CA 1
ATOM 3449 C C . ARG B 1 203 ? -24.438 -20.25 -13.039 1 53.66 203 ARG B C 1
ATOM 3451 O O . ARG B 1 203 ? -24.641 -19.031 -13.07 1 53.66 203 ARG B O 1
ATOM 3458 N N . GLU B 1 204 ? -25.484 -21.078 -13.414 1 47.72 204 GLU B N 1
ATOM 3459 C CA . GLU B 1 204 ? -26.875 -20.672 -13.586 1 47.72 204 GLU B CA 1
ATOM 3460 C C . GLU B 1 204 ? -27.516 -20.281 -12.258 1 47.72 204 GLU B C 1
ATOM 3462 O O . GLU B 1 204 ? -28.391 -19.422 -12.219 1 47.72 204 GLU B O 1
ATOM 3467 N N . LYS B 1 205 ? -27.359 -21.188 -11.211 1 42.25 205 LYS B N 1
ATOM 3468 C CA . LYS B 1 205 ? -27.953 -20.828 -9.922 1 42.25 205 LYS B CA 1
ATOM 3469 C C . LYS B 1 205 ? -26.875 -20.609 -8.867 1 42.25 205 LYS B C 1
ATOM 3471 O O . LYS B 1 205 ? -26.266 -21.562 -8.375 1 42.25 205 LYS B O 1
ATOM 3476 N N . PRO B 1 206 ? -26.344 -19.344 -8.859 1 42.94 206 PRO B N 1
ATOM 3477 C CA . PRO B 1 206 ? -25.359 -19.141 -7.789 1 42.94 206 PRO B CA 1
ATOM 3478 C C . PRO B 1 206 ? -25.766 -19.828 -6.484 1 42.94 206 PRO B C 1
ATOM 3480 O O . PRO B 1 206 ? -26.719 -19.406 -5.824 1 42.94 206 PRO B O 1
ATOM 3483 N N . SER B 1 207 ? -25.953 -21.031 -6.398 1 39.06 207 SER B N 1
ATOM 3484 C CA . SER B 1 207 ? -26.312 -21.734 -5.172 1 39.06 207 SER B CA 1
ATOM 3485 C C . SER B 1 207 ? -25.359 -21.391 -4.035 1 39.06 207 SER B C 1
ATOM 3487 O O . SER B 1 207 ? -24.219 -20.984 -4.277 1 39.06 207 SER B O 1
ATOM 3489 N N . SER B 1 208 ? -25.859 -21.281 -2.717 1 44.62 208 SER B N 1
ATOM 3490 C CA . SER B 1 208 ? -25.406 -20.906 -1.379 1 44.62 208 SER B CA 1
ATOM 3491 C C . SER B 1 208 ? -24.172 -21.703 -0.963 1 44.62 208 SER B C 1
ATOM 3493 O O . SER B 1 208 ? -23.609 -21.469 0.099 1 44.62 208 SER B O 1
ATOM 3495 N N . ARG B 1 209 ? -23.969 -22.891 -1.569 1 43.78 209 ARG B N 1
ATOM 3496 C CA . ARG B 1 209 ? -22.922 -23.688 -0.931 1 43.78 209 ARG B CA 1
ATOM 3497 C C . ARG B 1 209 ? -21.562 -23.406 -1.549 1 43.78 209 ARG B C 1
ATOM 3499 O O . ARG B 1 209 ? -21.422 -23.406 -2.773 1 43.78 209 ARG B O 1
ATOM 3506 N N . PRO B 1 210 ? -20.688 -22.781 -0.849 1 50.66 210 PRO B N 1
ATOM 3507 C CA . PRO B 1 210 ? -19.344 -22.719 -1.421 1 50.66 210 PRO B CA 1
ATOM 3508 C C . PRO B 1 210 ? -18.922 -24.016 -2.098 1 50.66 210 PRO B C 1
ATOM 3510 O O . PRO B 1 210 ? -19.062 -25.094 -1.514 1 50.66 210 PRO B O 1
ATOM 3513 N N . SER B 1 211 ? -18.906 -24.188 -3.393 1 53.78 211 SER B N 1
ATOM 3514 C CA . SER B 1 211 ? -18.484 -25.438 -4.035 1 53.78 211 SER B CA 1
ATOM 3515 C C . SER B 1 211 ? -17.016 -25.719 -3.762 1 53.78 211 SER B C 1
ATOM 3517 O O . SER B 1 211 ? -16.234 -24.812 -3.473 1 53.78 211 SER B O 1
ATOM 3519 N N . GLY B 1 212 ? -16.609 -27.062 -3.443 1 59.5 212 GLY B N 1
ATOM 3520 C CA . GLY B 1 212 ? -15.312 -27.688 -3.254 1 59.5 212 GLY B CA 1
ATOM 3521 C C . GLY B 1 212 ? -14.188 -26.969 -3.971 1 59.5 212 GLY B C 1
ATOM 3522 O O . GLY B 1 212 ? -13.156 -26.672 -3.369 1 59.5 212 GLY B O 1
ATOM 3523 N N . PRO B 1 213 ? -14.469 -26.344 -5.016 1 72.94 213 PRO B N 1
ATOM 3524 C CA . PRO B 1 213 ? -13.383 -25.75 -5.793 1 72.94 213 PRO B CA 1
ATOM 3525 C C . PRO B 1 213 ? -13.031 -24.344 -5.32 1 72.94 213 PRO B C 1
ATOM 3527 O O . PRO B 1 213 ? -11.867 -23.938 -5.391 1 72.94 213 PRO B O 1
ATOM 3530 N N . GLU B 1 214 ? -13.922 -23.688 -4.641 1 78.81 214 GLU B N 1
ATOM 3531 C CA . GLU B 1 214 ? -13.625 -22.344 -4.172 1 78.81 214 GLU B CA 1
ATOM 3532 C C . GLU B 1 214 ? -12.664 -22.375 -2.986 1 78.81 214 GLU B C 1
ATOM 3534 O O . GLU B 1 214 ? -11.75 -21.547 -2.9 1 78.81 214 GLU B O 1
ATOM 3539 N N . GLY B 1 215 ? -12.859 -23.25 -2.133 1 86.62 215 GLY B N 1
ATOM 3540 C CA . GLY B 1 215 ? -11.961 -23.422 -1.003 1 86.62 215 GLY B CA 1
ATOM 3541 C C . GLY B 1 215 ? -10.555 -23.812 -1.413 1 86.62 215 GLY B C 1
ATOM 3542 O O . GLY B 1 215 ? -9.578 -23.328 -0.849 1 86.62 215 GLY B O 1
ATOM 3543 N N . LEU B 1 216 ? -10.516 -24.625 -2.402 1 90.5 216 LEU B N 1
ATOM 3544 C CA . LEU B 1 216 ? -9.219 -25.078 -2.893 1 90.5 216 LEU B CA 1
ATOM 3545 C C . LEU B 1 216 ? -8.453 -23.938 -3.543 1 90.5 216 LEU B C 1
ATOM 3547 O O . LEU B 1 216 ? -7.246 -23.781 -3.334 1 90.5 216 LEU B O 1
ATOM 3551 N N . ALA B 1 217 ? -9.094 -23.172 -4.305 1 92.75 217 ALA B N 1
ATOM 3552 C CA . ALA B 1 217 ? -8.469 -22.031 -4.957 1 92.75 217 ALA B CA 1
ATOM 3553 C C . ALA B 1 217 ? -7.996 -21 -3.926 1 92.75 217 ALA B C 1
ATOM 3555 O O . ALA B 1 217 ? -6.914 -20.422 -4.07 1 92.75 217 ALA B O 1
ATOM 3556 N N . ALA B 1 218 ? -8.812 -20.828 -2.924 1 95.06 218 ALA B N 1
ATOM 3557 C CA . ALA B 1 218 ? -8.422 -19.906 -1.859 1 95.06 218 ALA B CA 1
ATOM 3558 C C . ALA B 1 218 ? -7.203 -20.422 -1.105 1 95.06 218 ALA B C 1
ATOM 3560 O O . ALA B 1 218 ? -6.301 -19.641 -0.768 1 95.06 218 ALA B O 1
ATOM 3561 N N . PHE B 1 219 ? -7.211 -21.641 -0.879 1 96.31 219 PHE B N 1
ATOM 3562 C CA . PHE B 1 219 ? -6.066 -22.25 -0.217 1 96.31 219 PHE B CA 1
ATOM 3563 C C . PHE B 1 219 ? -4.809 -22.109 -1.067 1 96.31 219 PHE B C 1
ATOM 3565 O O . PHE B 1 219 ? -3.742 -21.766 -0.556 1 96.31 219 PHE B O 1
ATOM 3572 N N . ALA B 1 220 ? -4.953 -22.375 -2.293 1 96.38 220 ALA B N 1
ATOM 3573 C CA . ALA B 1 220 ? -3.834 -22.234 -3.219 1 96.38 220 ALA B CA 1
ATOM 3574 C C . ALA B 1 220 ? -3.314 -20.797 -3.232 1 96.38 220 ALA B C 1
ATOM 3576 O O . ALA B 1 220 ? -2.105 -20.578 -3.299 1 96.38 220 ALA B O 1
ATOM 3577 N N . ALA B 1 221 ? -4.16 -19.875 -3.148 1 96.5 221 ALA B N 1
ATOM 3578 C CA . ALA B 1 221 ? -3.771 -18.469 -3.172 1 96.5 221 ALA B CA 1
ATOM 3579 C C . ALA B 1 221 ? -3.021 -18.094 -1.898 1 96.5 221 ALA B C 1
ATOM 3581 O O . ALA B 1 221 ? -2.072 -17.312 -1.943 1 96.5 221 ALA B O 1
ATOM 3582 N N . VAL B 1 222 ? -3.461 -18.625 -0.797 1 97.62 222 VAL B N 1
ATOM 3583 C CA . VAL B 1 222 ? -2.758 -18.375 0.456 1 97.62 222 VAL B CA 1
ATOM 3584 C C . VAL B 1 222 ? -1.343 -18.953 0.377 1 97.62 222 VAL B C 1
ATOM 3586 O O . VAL B 1 222 ? -0.378 -18.281 0.762 1 97.62 222 VAL B O 1
ATOM 3589 N N . LEU B 1 223 ? -1.285 -20.062 -0.177 1 96.94 223 LEU B N 1
ATOM 3590 C CA . LEU B 1 223 ? 0.015 -20.719 -0.303 1 96.94 223 LEU B CA 1
ATOM 3591 C C . LEU B 1 223 ? 0.932 -19.922 -1.229 1 96.94 223 LEU B C 1
ATOM 3593 O O . LEU B 1 223 ? 2.084 -19.656 -0.885 1 96.94 223 LEU B O 1
ATOM 3597 N N . SER B 1 224 ? 0.448 -19.547 -2.338 1 96.94 224 SER B N 1
ATOM 3598 C CA . SER B 1 224 ? 1.258 -18.812 -3.303 1 96.94 224 SER B CA 1
ATOM 3599 C C . SER B 1 224 ? 1.713 -17.469 -2.734 1 96.94 224 SER B C 1
ATOM 3601 O O . SER B 1 224 ? 2.865 -17.078 -2.912 1 96.94 224 SER B O 1
ATOM 3603 N N . SER B 1 225 ? 0.826 -16.812 -2.045 1 96.81 225 SER B N 1
ATOM 3604 C CA . SER B 1 225 ? 1.177 -15.5 -1.49 1 96.81 225 SER B CA 1
ATOM 3605 C C . SER B 1 225 ? 2.188 -15.641 -0.358 1 96.81 225 SER B C 1
ATOM 3607 O O . SER B 1 225 ? 3.078 -14.797 -0.21 1 96.81 225 SER B O 1
ATOM 3609 N N . THR B 1 226 ? 2.088 -16.672 0.42 1 96.38 226 THR B N 1
ATOM 3610 C CA . THR B 1 226 ? 3.035 -16.906 1.504 1 96.38 226 THR B CA 1
ATOM 3611 C C . THR B 1 226 ? 4.418 -17.234 0.95 1 96.38 226 THR B C 1
ATOM 3613 O O . THR B 1 226 ? 5.434 -16.781 1.483 1 96.38 226 THR B O 1
ATOM 3616 N N . MET B 1 227 ? 4.395 -17.969 -0.07 1 95.62 227 MET B N 1
ATOM 3617 C CA . MET B 1 227 ? 5.668 -18.281 -0.712 1 95.62 227 MET B CA 1
ATOM 3618 C C . MET B 1 227 ? 6.324 -17.031 -1.279 1 95.62 227 MET B C 1
ATOM 3620 O O . MET B 1 227 ? 7.535 -16.844 -1.145 1 95.62 227 MET B O 1
ATOM 3624 N N . SER B 1 228 ? 5.527 -16.234 -1.859 1 95.19 228 SER B N 1
ATOM 3625 C CA . SER B 1 228 ? 6.047 -14.984 -2.416 1 95.19 228 SER B CA 1
ATOM 3626 C C . SER B 1 228 ? 6.547 -14.055 -1.317 1 95.19 228 SER B C 1
ATOM 3628 O O . SER B 1 228 ? 7.582 -13.406 -1.47 1 95.19 228 SER B O 1
ATOM 3630 N N . ALA B 1 229 ? 5.793 -13.984 -0.27 1 94.81 229 ALA B N 1
ATOM 3631 C CA . ALA B 1 229 ? 6.219 -13.164 0.865 1 94.81 229 ALA B CA 1
ATOM 3632 C C . ALA B 1 229 ? 7.527 -13.68 1.451 1 94.81 229 ALA B C 1
ATOM 3634 O O . ALA B 1 229 ? 8.406 -12.898 1.809 1 94.81 229 ALA B O 1
ATOM 3635 N N . ARG B 1 230 ? 7.617 -14.969 1.551 1 93.94 230 ARG B N 1
ATOM 3636 C CA . ARG B 1 230 ? 8.844 -15.57 2.066 1 93.94 230 ARG B CA 1
ATOM 3637 C C . ARG B 1 230 ? 10.031 -15.242 1.177 1 93.94 230 ARG B C 1
ATOM 3639 O O . ARG B 1 230 ? 11.125 -14.961 1.674 1 93.94 230 ARG B O 1
ATOM 3646 N N . LYS B 1 231 ? 9.828 -15.312 -0.058 1 92.69 231 LYS B N 1
ATOM 3647 C CA . LYS B 1 231 ? 10.898 -14.969 -0.997 1 92.69 231 LYS B CA 1
ATOM 3648 C C . LYS B 1 231 ? 11.375 -13.531 -0.786 1 92.69 231 LYS B C 1
ATOM 3650 O O . LYS B 1 231 ? 12.578 -13.273 -0.775 1 92.69 231 LYS B O 1
ATOM 3655 N N . LEU B 1 232 ? 10.477 -12.641 -0.577 1 92.75 232 LEU B N 1
ATOM 3656 C CA . LEU B 1 232 ? 10.82 -11.242 -0.348 1 92.75 232 LEU B CA 1
ATOM 3657 C C . LEU B 1 232 ? 11.523 -11.062 0.992 1 92.75 232 LEU B C 1
ATOM 3659 O O . LEU B 1 232 ? 12.43 -10.234 1.119 1 92.75 232 LEU B O 1
ATOM 3663 N N . PHE B 1 233 ? 11.062 -11.852 1.928 1 92.56 233 PHE B N 1
ATOM 3664 C CA . PHE B 1 233 ? 11.688 -11.812 3.244 1 92.56 233 PHE B CA 1
ATOM 3665 C C . PHE B 1 233 ? 13.148 -12.25 3.16 1 92.56 233 PHE B C 1
ATOM 3667 O O . PHE B 1 233 ? 14.031 -11.594 3.713 1 92.56 233 PHE B O 1
ATOM 3674 N N . ILE B 1 234 ? 13.391 -13.312 2.41 1 90.62 234 ILE B N 1
ATOM 3675 C CA . ILE B 1 234 ? 14.742 -13.836 2.254 1 90.62 234 ILE B CA 1
ATOM 3676 C C . ILE B 1 234 ? 15.609 -12.82 1.509 1 90.62 234 ILE B C 1
ATOM 3678 O O . ILE B 1 234 ? 16.781 -12.617 1.848 1 90.62 234 ILE B O 1
ATOM 3682 N N . LYS B 1 235 ? 15.062 -12.195 0.579 1 89.62 235 LYS B N 1
ATOM 3683 C CA . LYS B 1 235 ? 15.781 -11.164 -0.165 1 89.62 235 LYS B CA 1
ATOM 3684 C C . LYS B 1 235 ? 16.141 -9.992 0.737 1 89.62 235 LYS B C 1
ATOM 3686 O O . LYS B 1 235 ? 17.219 -9.398 0.595 1 89.62 235 LYS B O 1
ATOM 3691 N N . ALA B 1 236 ? 15.289 -9.672 1.638 1 90.06 236 ALA B N 1
ATOM 3692 C CA . ALA B 1 236 ? 15.516 -8.547 2.537 1 90.06 236 ALA B CA 1
ATOM 3693 C C . ALA B 1 236 ? 16.609 -8.867 3.559 1 90.06 236 ALA B C 1
ATOM 3695 O O . ALA B 1 236 ? 17.203 -7.965 4.137 1 90.06 236 ALA B O 1
ATOM 3696 N N . LEU B 1 237 ? 16.844 -10.133 3.824 1 89.12 237 LEU B N 1
ATOM 3697 C CA . LEU B 1 237 ? 17.875 -10.555 4.766 1 89.12 237 LEU B CA 1
ATOM 3698 C C . LEU B 1 237 ? 19.266 -10.367 4.172 1 89.12 237 LEU B C 1
ATOM 3700 O O . LEU B 1 237 ? 20.25 -10.25 4.906 1 89.12 237 LEU B O 1
ATOM 3704 N N . LYS B 1 238 ? 19.406 -10.344 2.92 1 82.81 238 LYS B N 1
ATOM 3705 C CA . LYS B 1 238 ? 20.688 -10.195 2.25 1 82.81 238 LYS B CA 1
ATOM 3706 C C . LYS B 1 238 ? 21.062 -8.727 2.098 1 82.81 238 LYS B C 1
ATOM 3708 O O . LYS B 1 238 ? 22.25 -8.375 2.145 1 82.81 238 LYS B O 1
#

Radius of gyration: 25.72 Å; Cα contacts (8 Å, |Δi|>4): 561; chains: 2; bounding box: 62×68×53 Å

Solvent-accessible surface area (backbone atoms only — not comparable to full-atom values): 23787 Å² total; per-residue (Å²): 109,71,64,58,52,32,51,34,53,46,59,38,24,23,65,45,47,42,25,51,42,46,24,51,21,24,46,28,46,25,50,28,34,49,46,44,68,65,39,85,62,67,72,52,86,53,38,64,42,26,49,50,29,22,50,52,38,52,54,23,41,53,60,57,48,50,73,50,44,60,51,41,54,54,40,50,51,51,24,70,70,41,85,48,64,72,60,21,52,52,34,46,48,48,34,53,44,50,36,48,33,46,51,45,48,45,52,50,51,42,23,60,42,21,73,78,64,53,59,63,68,66,60,70,60,55,60,50,48,32,35,53,46,46,36,53,44,23,50,47,51,34,49,54,38,50,54,51,49,55,51,47,53,56,47,45,67,63,32,69,78,40,71,81,57,37,57,61,49,49,54,51,50,52,53,42,53,51,48,37,52,30,24,53,21,43,32,46,29,28,36,46,74,59,50,69,64,52,52,75,69,45,70,77,44,76,60,90,62,67,53,78,58,57,40,50,22,22,47,27,36,26,51,26,22,48,51,52,35,48,51,51,51,56,58,53,70,107,108,71,63,56,52,33,51,35,52,46,60,38,25,26,64,45,47,43,24,51,42,46,25,51,22,24,46,29,44,25,51,29,32,48,47,42,68,64,38,86,61,67,71,54,86,52,39,64,42,26,48,52,30,21,50,52,38,51,54,24,41,53,61,57,48,50,72,50,45,61,52,41,55,54,41,48,52,51,26,71,68,40,86,50,65,73,59,20,51,52,33,48,49,48,34,52,44,50,34,49,33,46,50,45,48,46,51,51,52,41,21,60,43,21,72,77,62,55,57,64,68,65,60,72,60,56,60,50,48,31,36,52,47,45,35,52,44,23,50,49,50,35,50,54,38,49,53,51,50,56,51,48,52,57,47,46,67,65,35,69,78,42,71,81,58,35,58,60,47,50,54,50,51,52,52,41,52,51,48,38,51,31,25,53,21,43,33,46,28,28,37,46,74,59,50,68,62,54,52,76,70,43,69,77,45,77,61,90,61,68,54,77,58,55,39,50,22,21,48,28,36,26,50,27,23,48,52,51,34,48,52,51,50,56,59,54,71,107

Sequence (476 aa):
MASVVVLQKLSASADFRDKLLKALQYSAKLAAALLRRWSRTRQSEHVPTLQSAAKTISTARRFVTLLRWVKYIETLREARDEPHAEVRYLLLLDFCLCTAVDALQDLVTLDRLGFFGKPNRLPVAVESLANHLDIMLAANGMTVTTLRLVRLRQERKLAHSKQASAGKVEAVVQAERLALLKYTCDLLKCLDSAGMLQSPRQREKPSSRPSGPEGLAAFAAVLSSTMSARKLFIKALKMASVVVLQKLSASADFRDKLLKALQYSAKLAAALLRRWSRTRQSEHVPTLQSAAKTISTARRFVTLLRWVKYIETLREARDEPHAEVRYLLLLDFCLCTAVDALQDLVTLDRLGFFGKPNRLPVAVESLANHLDIMLAANGMTVTTLRLVRLRQERKLAHSKQASAGKVEAVVQAERLALLKYTCDLLKCLDSAGMLQSPRQREKPSSRPSGPEGLAAFAAVLSSTMSARKLFIKALK

InterPro domains:
  IPR008733 Peroxisomal biogenesis factor 11 [PF05648] (9-232)

Nearest PDB structures (foldseek):
  8vp6-assembly1_A  TM=2.496E-01  e=3.430E-01  Acetivibrio thermocellus ATCC 27405
  7a0g-assembly1_EEE  TM=2.194E-01  e=7.530E-01  Serratia marcescens
  3h2v-assembly2_B  TM=4.429E-01  e=5.494E+00  Homo sapiens
  7a0g-assembly1_EEE  TM=2.218E-01  e=9.474E-01  Serratia marcescens

Secondary structure (DSSP, 8-state):
-HHHHHHHHHHHBHHHHHHHHHHHHHHHHHHHHHHHHH-SSS--TTHHHHHHHHHHHHHHHHHHTTTGGGGGHHHHHHHHH-SSHHHHHHHHHHHHHHHHHHHHHHHHHHHHTTTTSSTT-S-HHHHHHHHHHHHHHHHHHHHHHHHHHHHHHHHHHHHTTSHHHHHHHHHHHHHHHHHHHHHHHHHHHHHHHTT-SS-HHHHHS--SS--HHHHHHHHHHHHHHHHHHHHHHHHHH-/-HHHHHHHHHHHBHHHHHHHHHHHHHHHHHHHHHHHHH-SSS--TTHHHHHHHHHHHHHHHHHHTTTGGGGGHHHHHHHHH---HHHHHHHHHHHHHHHHHHHHHHHHHHHHTTTTSSTT-S-HHHHHHHHHHHHHHHHHHHHHHHHHHHHHHHHHHHHTTSHHHHHHHHHHHHHHHHHHHHHHHHHHHHHHHTT-SS-HHHHHS--SS--HHHHHHHHHHHHHHHHHHHHHHHHHH-